Protein AF-A0A2J7QII9-F1 (afdb_monomer)

Secondary structure (DSSP, 8-state):
-----------EEEEEEEE-TTSSEEEEEEEEE-SSEEEEEEEEEEE-----S-HHHHHHS--EEEEEEEEEEEESS-EEEEEEEEEEE--HHHHHHHHHHHTTTTS--SS-TT-----HHHHHHHHHHTSB-EEEEEEEEEEGGGGGHHHHHHHHHHHHHHTGGGEEEEE-TTS-SS-TTEEEEEEEE-TTSSEEEEEEEETTEEEEEEEEE--HHHHHHH-B-SSS-HHHHHHT-EEEEEETTEEE-TT--EEE----SS-EEEEEESSSSS--EEEEEE-STT-EEEEEEETTTEEEEEETTTEEEETTEE----TTPEEEEE-TT--EEEEEEEE-STT-EEEEEETTTTEEEEE-SSEEEEEE-GGGTTTEESTT---SS-GGG--B-TTS-B-SSHHHHHHTTB---STTGGGGGG-

Structure (mmCIF, N/CA/C/O backbone):
data_AF-A0A2J7QII9-F1
#
_entry.id   AF-A0A2J7QII9-F1
#
loop_
_atom_site.group_PDB
_atom_site.id
_atom_site.type_symbol
_atom_site.label_atom_id
_atom_site.label_alt_id
_atom_site.label_comp_id
_atom_site.label_asym_id
_atom_site.label_entity_id
_atom_site.label_seq_id
_atom_site.pdbx_PDB_ins_code
_atom_site.Cartn_x
_atom_site.Cartn_y
_atom_site.Cartn_z
_atom_site.occupancy
_atom_site.B_iso_or_equiv
_atom_site.auth_seq_id
_atom_site.auth_comp_id
_atom_site.auth_asym_id
_atom_site.auth_atom_id
_atom_site.pdbx_PDB_model_num
ATOM 1 N N . MET A 1 1 ? 11.448 -56.083 -29.949 1.00 39.00 1 MET A N 1
ATOM 2 C CA . MET A 1 1 ? 11.539 -54.625 -30.168 1.00 39.00 1 MET A CA 1
ATOM 3 C C . MET A 1 1 ? 11.416 -53.976 -28.796 1.00 39.00 1 MET A C 1
ATOM 5 O O . MET A 1 1 ? 10.320 -53.926 -28.258 1.00 39.00 1 MET A O 1
ATOM 9 N N . ALA A 1 2 ? 12.541 -53.660 -28.154 1.00 37.31 2 ALA A N 1
ATOM 10 C CA . ALA A 1 2 ? 12.533 -53.013 -26.845 1.00 37.31 2 ALA A CA 1
ATOM 11 C C . ALA A 1 2 ? 12.214 -51.530 -27.058 1.00 37.31 2 ALA A C 1
ATOM 13 O O . ALA A 1 2 ? 12.930 -50.845 -27.786 1.00 37.31 2 ALA A O 1
ATOM 14 N N . ILE A 1 3 ? 11.103 -51.062 -26.494 1.00 44.25 3 ILE A N 1
ATOM 15 C CA . ILE A 1 3 ? 10.742 -49.647 -26.517 1.00 44.25 3 ILE A CA 1
ATOM 16 C C . ILE A 1 3 ? 11.667 -48.951 -25.515 1.00 44.25 3 ILE A C 1
ATOM 18 O O . ILE A 1 3 ? 11.660 -49.275 -24.328 1.00 44.25 3 ILE A O 1
ATOM 22 N N . ASN A 1 4 ? 12.516 -48.064 -26.036 1.00 45.62 4 ASN A N 1
ATOM 23 C CA . ASN A 1 4 ? 13.473 -47.265 -25.278 1.00 45.62 4 ASN A CA 1
ATOM 24 C C . ASN A 1 4 ? 12.785 -46.492 -24.147 1.00 45.62 4 ASN A C 1
ATOM 26 O O . ASN A 1 4 ? 11.704 -45.930 -24.323 1.00 45.62 4 ASN A O 1
ATOM 30 N N . GLY A 1 5 ? 13.455 -46.480 -22.996 1.00 51.53 5 GLY A N 1
ATOM 31 C CA . GLY A 1 5 ? 12.959 -45.933 -21.743 1.00 51.53 5 GLY A CA 1
ATOM 32 C C . GLY A 1 5 ? 12.605 -44.448 -21.798 1.00 51.53 5 GLY A C 1
ATOM 33 O O . GLY A 1 5 ? 13.250 -43.634 -22.456 1.00 51.53 5 GLY A O 1
ATOM 34 N N . THR A 1 6 ? 11.584 -44.100 -21.027 1.00 54.94 6 THR A N 1
ATOM 35 C CA . THR A 1 6 ? 11.256 -42.733 -20.629 1.00 54.94 6 THR A CA 1
ATOM 36 C C . THR A 1 6 ? 12.429 -42.130 -19.850 1.00 54.94 6 THR A C 1
ATOM 38 O O . THR A 1 6 ? 12.688 -42.536 -18.718 1.00 54.94 6 THR A O 1
ATOM 41 N N . GLN A 1 7 ? 13.147 -41.163 -20.430 1.00 60.91 7 GLN A N 1
ATOM 42 C CA . GLN A 1 7 ? 14.096 -40.335 -19.677 1.00 60.91 7 GLN A CA 1
ATOM 43 C C . GLN A 1 7 ? 13.318 -39.464 -18.683 1.00 60.91 7 GLN A C 1
ATOM 45 O O . GLN A 1 7 ? 12.627 -38.527 -19.078 1.00 60.91 7 GLN A O 1
ATOM 50 N N . SER A 1 8 ? 13.429 -39.762 -17.389 1.00 62.75 8 SER A N 1
ATOM 51 C CA . SER A 1 8 ? 12.933 -38.883 -16.330 1.00 62.75 8 SER A CA 1
ATOM 52 C C . SER A 1 8 ? 13.926 -37.742 -16.112 1.00 62.75 8 SER A C 1
ATOM 54 O O . SER A 1 8 ? 15.061 -37.999 -15.712 1.00 62.75 8 SER A O 1
ATOM 56 N N . ARG A 1 9 ? 13.518 -36.491 -16.341 1.00 76.56 9 ARG A N 1
ATOM 57 C CA . ARG A 1 9 ? 14.325 -35.316 -15.980 1.00 76.56 9 ARG A CA 1
ATOM 58 C C . ARG A 1 9 ? 13.957 -34.834 -14.584 1.00 76.56 9 ARG A C 1
ATOM 60 O O . ARG A 1 9 ? 12.776 -34.741 -14.254 1.00 76.56 9 ARG A O 1
ATOM 67 N N . LYS A 1 10 ? 14.961 -34.521 -13.764 1.00 82.19 10 LYS A N 1
ATOM 68 C CA . LYS A 1 10 ? 14.761 -34.013 -12.403 1.00 82.19 10 LYS A CA 1
ATOM 69 C C . LYS A 1 10 ? 14.939 -32.497 -12.379 1.00 82.19 10 LYS A C 1
ATOM 71 O O . LYS A 1 10 ? 16.055 -32.001 -12.502 1.00 82.19 10 LYS A O 1
ATOM 76 N N . LEU A 1 11 ? 13.840 -31.777 -12.175 1.00 88.19 11 LEU A N 1
ATOM 77 C CA . LEU A 1 11 ? 13.848 -30.341 -11.910 1.00 88.19 11 LEU A CA 1
ATOM 78 C C . LEU A 1 11 ? 13.829 -30.109 -10.397 1.00 88.19 11 LEU A C 1
ATOM 80 O O . LEU A 1 11 ? 12.979 -30.647 -9.690 1.00 88.19 11 LEU A O 1
ATOM 84 N N . SER A 1 12 ? 14.766 -29.307 -9.903 1.00 87.06 12 SER A N 1
ATOM 85 C CA . SER A 1 12 ? 14.820 -28.878 -8.505 1.00 87.06 12 SER A CA 1
ATOM 86 C C . SER A 1 12 ? 14.460 -27.403 -8.414 1.00 87.06 12 SER A C 1
ATOM 88 O O . SER A 1 12 ? 15.018 -26.582 -9.141 1.00 87.06 12 SER A O 1
ATOM 90 N N . THR A 1 13 ? 13.537 -27.070 -7.515 1.00 85.88 13 THR A N 1
ATOM 91 C CA . THR A 1 13 ? 13.069 -25.698 -7.303 1.00 85.88 13 THR A CA 1
ATOM 92 C C . THR A 1 13 ? 13.214 -25.327 -5.836 1.00 85.88 13 THR A C 1
ATOM 94 O O . THR A 1 13 ? 12.735 -26.056 -4.968 1.00 85.88 13 THR A O 1
ATOM 97 N N . LEU A 1 14 ? 13.827 -24.184 -5.557 1.00 78.12 14 LEU A N 1
ATOM 98 C CA . LEU A 1 14 ? 13.911 -23.604 -4.224 1.00 78.12 14 LEU A CA 1
ATOM 99 C C . LEU A 1 14 ? 13.461 -22.154 -4.305 1.00 78.12 14 LEU A C 1
ATOM 101 O O . LEU A 1 14 ? 13.953 -21.397 -5.136 1.00 78.12 14 LEU A O 1
ATOM 105 N N . TRP A 1 15 ? 12.565 -21.755 -3.416 1.00 73.75 15 TRP A N 1
ATOM 106 C CA . TRP A 1 15 ? 12.231 -20.355 -3.224 1.00 73.75 15 TRP A CA 1
ATOM 107 C C . TRP A 1 15 ? 12.468 -19.982 -1.768 1.00 73.75 15 TRP A C 1
ATOM 109 O O . TRP A 1 15 ? 12.275 -20.791 -0.861 1.00 73.75 15 TRP A O 1
ATOM 119 N N . THR A 1 16 ? 12.938 -18.763 -1.549 1.00 69.06 16 THR A N 1
ATOM 120 C CA . THR A 1 16 ? 13.211 -18.229 -0.222 1.00 69.06 16 THR A CA 1
ATOM 121 C C . THR A 1 16 ? 12.551 -16.871 -0.086 1.00 69.06 16 THR A C 1
ATOM 123 O O . THR A 1 16 ? 12.511 -16.070 -1.021 1.00 69.06 16 THR A O 1
ATOM 126 N N . TYR A 1 17 ? 12.018 -16.607 1.098 1.00 69.19 17 TYR A N 1
ATOM 127 C CA . TYR A 1 17 ? 11.499 -15.302 1.458 1.00 69.19 17 TYR A CA 1
ATOM 128 C C . TYR A 1 17 ? 11.930 -14.984 2.882 1.00 69.19 17 TYR A C 1
ATOM 130 O O . TYR A 1 17 ? 11.795 -15.813 3.781 1.00 69.19 17 TYR A O 1
ATOM 138 N N . ALA A 1 18 ? 12.447 -13.779 3.086 1.00 60.34 18 ALA A N 1
ATOM 139 C CA . ALA A 1 18 ? 12.791 -13.279 4.404 1.00 60.34 18 ALA A CA 1
ATOM 140 C C . ALA A 1 18 ? 12.409 -11.805 4.518 1.00 60.34 18 ALA A C 1
ATOM 142 O O . ALA A 1 18 ? 12.681 -11.008 3.621 1.00 60.34 18 ALA A O 1
ATOM 143 N N . ALA A 1 19 ? 11.834 -11.427 5.654 1.00 65.56 19 ALA A N 1
ATOM 144 C CA . ALA A 1 19 ? 11.587 -10.039 6.015 1.00 65.56 19 ALA A CA 1
ATOM 145 C C . ALA A 1 19 ? 12.288 -9.737 7.345 1.00 65.56 19 ALA A C 1
ATOM 147 O O . ALA A 1 19 ? 12.225 -10.531 8.283 1.00 65.56 19 ALA A O 1
ATOM 148 N N . GLY A 1 20 ? 12.987 -8.604 7.425 1.00 51.88 20 GLY A N 1
ATOM 149 C CA . GLY A 1 20 ? 13.599 -8.144 8.671 1.00 51.88 20 GLY A CA 1
ATOM 150 C C . GLY A 1 20 ? 12.540 -7.786 9.718 1.00 51.88 20 GLY A C 1
ATOM 151 O O . GLY A 1 20 ? 11.416 -7.437 9.365 1.00 51.88 20 GLY A O 1
ATOM 152 N N . ARG A 1 21 ? 12.907 -7.802 11.009 1.00 45.31 21 ARG A N 1
ATOM 153 C CA . ARG A 1 21 ? 11.988 -7.501 12.131 1.00 45.31 21 ARG A CA 1
ATOM 154 C C . ARG A 1 21 ? 11.270 -6.149 12.008 1.00 45.31 21 ARG A C 1
ATOM 156 O O . ARG A 1 21 ? 10.157 -6.009 12.487 1.00 45.31 21 ARG A O 1
ATOM 163 N N . SER A 1 22 ? 11.892 -5.165 11.358 1.00 52.16 22 SER A N 1
ATOM 164 C CA . SER A 1 22 ? 11.312 -3.838 11.111 1.00 52.16 22 SER A CA 1
ATOM 165 C C . SER A 1 22 ? 10.485 -3.742 9.822 1.00 52.16 22 SER A C 1
ATOM 167 O O . SER A 1 22 ? 9.977 -2.669 9.512 1.00 52.16 22 SER A O 1
ATOM 169 N N . GLY A 1 23 ? 10.418 -4.805 9.014 1.00 57.00 23 GLY A N 1
ATOM 170 C CA . GLY A 1 23 ? 9.764 -4.817 7.700 1.00 57.00 23 GLY A CA 1
ATOM 171 C C . GLY A 1 23 ? 10.479 -4.021 6.596 1.00 57.00 23 GLY A C 1
ATOM 172 O O . GLY A 1 23 ? 10.087 -4.146 5.434 1.00 57.00 23 GLY A O 1
ATOM 173 N N . LYS A 1 24 ? 11.532 -3.258 6.944 1.00 65.56 24 LYS A N 1
ATOM 174 C CA . LYS A 1 24 ? 12.321 -2.388 6.047 1.00 65.56 24 LYS A CA 1
ATOM 175 C C . LYS A 1 24 ? 13.093 -3.146 4.978 1.00 65.56 24 LYS A C 1
ATOM 177 O O . LYS A 1 24 ? 13.240 -2.657 3.868 1.00 65.56 24 LYS A O 1
ATOM 182 N N . VAL A 1 25 ? 13.624 -4.315 5.330 1.00 71.81 25 VAL A N 1
ATOM 183 C CA . VAL A 1 25 ? 14.417 -5.144 4.419 1.00 71.81 25 VAL A CA 1
ATOM 184 C C . VAL A 1 25 ? 13.629 -6.395 4.098 1.00 71.81 25 VAL A C 1
ATOM 186 O O . VAL A 1 25 ? 13.221 -7.120 5.009 1.00 71.81 25 VAL A O 1
ATOM 189 N N . ARG A 1 26 ? 13.437 -6.661 2.811 1.00 73.69 26 ARG A N 1
ATOM 190 C CA . ARG A 1 26 ? 12.796 -7.876 2.313 1.00 73.69 26 ARG A CA 1
ATOM 191 C C . ARG A 1 26 ? 13.694 -8.522 1.287 1.00 73.69 26 ARG A C 1
ATOM 193 O O . ARG A 1 26 ? 14.314 -7.829 0.488 1.00 73.69 26 ARG A O 1
ATOM 200 N N . ARG A 1 27 ? 13.776 -9.842 1.334 1.00 79.69 27 ARG A N 1
ATOM 201 C CA . ARG A 1 27 ? 14.600 -10.643 0.441 1.00 79.69 27 ARG A CA 1
ATOM 202 C C . ARG A 1 27 ? 13.745 -11.737 -0.159 1.00 79.69 27 ARG A C 1
ATOM 204 O O . ARG A 1 27 ? 12.999 -12.398 0.561 1.00 79.69 27 ARG A O 1
ATOM 211 N N . PHE A 1 28 ? 13.881 -11.916 -1.457 1.00 80.56 28 PHE A N 1
ATOM 212 C CA . PHE A 1 28 ? 13.269 -12.994 -2.206 1.00 80.56 28 PHE A CA 1
ATOM 213 C C . PHE A 1 28 ? 14.346 -13.701 -3.022 1.00 80.56 28 PHE A C 1
ATOM 215 O O . PHE A 1 28 ? 15.240 -13.053 -3.564 1.00 80.56 28 PHE A O 1
ATOM 222 N N . GLY A 1 29 ? 14.261 -15.021 -3.099 1.00 78.19 29 GLY A N 1
ATOM 223 C CA . GLY A 1 29 ? 15.110 -15.839 -3.949 1.00 78.19 29 GLY A CA 1
ATOM 224 C C . GLY A 1 29 ? 14.284 -16.903 -4.652 1.00 78.19 29 GLY A C 1
ATOM 225 O O . GLY A 1 29 ? 13.404 -17.501 -4.039 1.00 78.19 29 GLY A O 1
ATOM 226 N N . LEU A 1 30 ? 14.577 -17.158 -5.920 1.00 83.88 30 LEU A N 1
ATOM 227 C CA . LEU A 1 30 ? 14.033 -18.260 -6.701 1.00 83.88 30 LEU A CA 1
ATOM 228 C C . LEU A 1 30 ? 15.181 -18.938 -7.442 1.00 83.88 30 LEU A C 1
ATOM 230 O O . LEU A 1 30 ? 15.902 -18.297 -8.200 1.00 83.88 30 LEU A O 1
ATOM 234 N N . PHE A 1 31 ? 15.333 -20.238 -7.239 1.00 89.94 31 PHE A N 1
ATOM 235 C CA . PHE A 1 31 ? 16.393 -21.041 -7.824 1.00 89.94 31 PHE A CA 1
ATOM 236 C C . PHE A 1 31 ? 15.777 -22.256 -8.502 1.00 89.94 31 PHE A C 1
ATOM 238 O O . PHE A 1 31 ? 15.042 -23.027 -7.883 1.00 89.94 31 PHE A O 1
ATOM 245 N N . LEU A 1 32 ? 16.081 -22.415 -9.781 1.00 91.88 32 LEU A N 1
ATOM 246 C CA . LEU A 1 32 ? 15.645 -23.516 -10.623 1.00 91.88 32 LEU A CA 1
ATOM 247 C C . LEU A 1 32 ? 16.896 -24.223 -11.127 1.00 91.88 32 LEU A C 1
ATOM 249 O O . LEU A 1 32 ? 17.818 -23.572 -11.612 1.00 91.88 32 LEU A O 1
ATOM 253 N N . LYS A 1 33 ? 16.944 -25.546 -11.012 1.00 92.50 33 LYS A N 1
ATOM 254 C CA . LYS A 1 33 ? 18.071 -26.340 -11.499 1.00 92.50 33 LYS A CA 1
ATOM 255 C C . LYS A 1 33 ? 17.585 -27.617 -12.163 1.00 92.50 33 LYS A C 1
ATOM 257 O O . LYS A 1 33 ? 16.868 -28.403 -11.545 1.00 92.50 33 LYS A O 1
ATOM 262 N N . GLU A 1 34 ? 18.026 -27.828 -13.393 1.00 91.69 34 GLU A N 1
ATOM 263 C CA . GLU A 1 34 ? 17.967 -29.096 -14.117 1.00 91.69 34 GLU A CA 1
ATOM 264 C C . GLU A 1 34 ? 19.408 -29.615 -14.310 1.00 91.69 34 GLU A C 1
ATOM 266 O O . GLU A 1 34 ? 20.376 -28.939 -13.965 1.00 91.69 34 GLU A O 1
ATOM 271 N N . GLU A 1 35 ? 19.585 -30.821 -14.849 1.00 87.25 35 GLU A N 1
ATOM 272 C CA . GLU A 1 35 ? 20.906 -31.445 -15.030 1.00 87.25 35 GLU A CA 1
ATOM 273 C C . GLU A 1 35 ? 21.905 -30.595 -15.832 1.00 87.25 35 GLU A C 1
ATOM 275 O O . GLU A 1 35 ? 23.098 -30.667 -15.555 1.00 87.25 35 GLU A O 1
ATOM 280 N N . LYS A 1 36 ? 21.433 -29.792 -16.797 1.00 92.00 36 LYS A N 1
ATOM 281 C CA . LYS A 1 36 ? 22.281 -29.052 -17.756 1.00 92.00 36 LYS A CA 1
ATOM 282 C C . LYS A 1 36 ? 22.222 -27.533 -17.632 1.00 92.00 36 LYS A C 1
ATOM 284 O O . LYS A 1 36 ? 22.942 -26.829 -18.339 1.00 92.00 36 LYS A O 1
ATOM 289 N N . TRP A 1 37 ? 21.321 -27.012 -16.804 1.00 93.56 37 TRP A N 1
ATOM 290 C CA . TRP A 1 37 ? 21.167 -25.573 -16.625 1.00 93.56 37 TRP A CA 1
ATOM 291 C C . TRP A 1 37 ? 20.616 -25.231 -15.245 1.00 93.56 37 TRP A C 1
ATOM 293 O O . TRP A 1 37 ? 19.926 -26.019 -14.595 1.00 93.56 37 TRP A O 1
ATOM 303 N N . GLN A 1 38 ? 20.911 -24.015 -14.810 1.00 94.94 38 GLN A N 1
ATOM 304 C CA . GLN A 1 38 ? 20.404 -23.429 -13.585 1.00 94.94 38 GLN A CA 1
ATOM 305 C C . GLN A 1 38 ? 20.047 -21.960 -13.802 1.00 94.94 38 GLN A C 1
ATOM 307 O O . GLN A 1 38 ? 20.721 -21.240 -14.539 1.00 94.94 38 GLN A O 1
ATOM 312 N N . VAL A 1 39 ? 18.987 -21.525 -13.131 1.00 95.50 39 VAL A N 1
ATOM 313 C CA . VAL A 1 39 ? 18.553 -20.133 -13.047 1.00 95.50 39 VAL A CA 1
ATOM 314 C C . VAL A 1 39 ? 18.473 -19.750 -11.579 1.00 95.50 39 VAL A C 1
ATOM 316 O O . VAL A 1 39 ? 17.840 -20.445 -10.788 1.00 95.50 39 VAL A O 1
ATOM 319 N N . GLY A 1 40 ? 19.097 -18.637 -11.220 1.00 94.00 40 GLY A N 1
ATOM 320 C CA . GLY A 1 40 ? 18.956 -17.998 -9.922 1.00 94.00 40 GLY A CA 1
ATOM 321 C C . GLY A 1 40 ? 18.427 -16.586 -10.099 1.00 94.00 40 GLY A C 1
ATOM 322 O O . GLY A 1 40 ? 18.981 -15.811 -10.869 1.00 94.00 40 GLY A O 1
ATOM 323 N N . PHE A 1 41 ? 17.372 -16.246 -9.374 1.00 94.50 41 PHE A N 1
ATOM 324 C CA . PHE A 1 41 ? 16.885 -14.885 -9.229 1.00 94.50 41 PHE A CA 1
ATOM 325 C C . PHE A 1 41 ? 16.905 -14.516 -7.753 1.00 94.50 41 PHE A C 1
ATOM 327 O O . PHE A 1 41 ? 16.345 -15.236 -6.928 1.00 94.50 41 PHE A O 1
ATOM 334 N N . THR A 1 42 ? 17.519 -13.394 -7.410 1.00 92.44 42 THR A N 1
ATOM 335 C CA . THR A 1 42 ? 17.453 -12.818 -6.068 1.00 92.44 42 THR A CA 1
ATOM 336 C C . THR A 1 42 ? 16.951 -11.390 -6.158 1.00 92.44 42 THR A C 1
ATOM 338 O O . THR A 1 42 ? 17.195 -10.687 -7.133 1.00 92.44 42 THR A O 1
ATOM 341 N N . SER A 1 43 ? 16.231 -10.948 -5.136 1.00 91.56 43 SER A N 1
ATOM 342 C CA . SER A 1 43 ? 15.819 -9.560 -4.989 1.00 91.56 43 SER A CA 1
ATOM 343 C C . SER A 1 43 ? 15.887 -9.147 -3.526 1.00 91.56 43 SER A C 1
ATOM 345 O O . SER A 1 43 ? 15.480 -9.893 -2.635 1.00 91.56 43 SER A O 1
ATOM 347 N N . ILE A 1 44 ? 16.409 -7.953 -3.277 1.00 89.19 44 ILE A N 1
ATOM 348 C CA . ILE A 1 44 ? 16.477 -7.295 -1.983 1.00 89.19 44 ILE A CA 1
ATOM 349 C C . ILE A 1 44 ? 15.797 -5.940 -2.135 1.00 89.19 44 ILE A C 1
ATOM 351 O O . ILE A 1 44 ? 16.244 -5.109 -2.918 1.00 89.19 44 ILE A O 1
ATOM 355 N N . LEU A 1 45 ? 14.741 -5.713 -1.361 1.00 84.06 45 LEU A N 1
ATOM 356 C CA . LEU A 1 45 ? 14.099 -4.414 -1.208 1.00 84.06 45 LEU A CA 1
ATOM 357 C C . LEU A 1 45 ? 14.506 -3.823 0.141 1.00 84.06 45 LEU A C 1
ATOM 359 O O . LEU A 1 45 ? 14.295 -4.457 1.178 1.00 84.06 45 LEU A O 1
ATOM 363 N N . VAL A 1 46 ? 15.038 -2.606 0.125 1.00 87.38 46 VAL A N 1
ATOM 364 C CA . VAL A 1 46 ? 15.314 -1.780 1.302 1.00 87.38 46 VAL A CA 1
ATOM 365 C C . VAL A 1 46 ? 14.423 -0.546 1.227 1.00 87.38 46 VAL A C 1
ATOM 367 O O . VAL A 1 46 ? 14.572 0.282 0.339 1.00 87.38 46 VAL A O 1
ATOM 370 N N . ALA A 1 47 ? 13.477 -0.425 2.149 1.00 79.56 47 ALA A N 1
ATOM 371 C CA . ALA A 1 47 ? 12.515 0.667 2.196 1.00 79.56 47 ALA A CA 1
ATOM 372 C C . ALA A 1 47 ? 12.661 1.475 3.491 1.00 79.56 47 ALA A C 1
ATOM 374 O O . ALA A 1 47 ? 12.852 0.911 4.577 1.00 79.56 47 ALA A O 1
ATOM 375 N N . SER A 1 48 ? 12.523 2.799 3.394 1.00 71.06 48 SER A N 1
ATOM 376 C CA . SER A 1 48 ? 12.389 3.663 4.569 1.00 71.06 48 SER A CA 1
ATOM 377 C C . SER A 1 48 ? 11.128 3.301 5.361 1.00 71.06 48 SER A C 1
ATOM 379 O O . SER A 1 48 ? 10.058 3.126 4.786 1.00 71.06 48 SER A O 1
ATOM 381 N N . ALA A 1 49 ? 11.236 3.198 6.693 1.00 60.56 49 ALA A N 1
ATOM 382 C CA . ALA A 1 49 ? 10.048 3.115 7.550 1.00 60.56 49 ALA A CA 1
ATOM 383 C C . ALA A 1 49 ? 9.696 4.517 8.012 1.00 60.56 49 ALA A C 1
ATOM 385 O O . ALA A 1 49 ? 10.528 5.172 8.643 1.00 60.56 49 ALA A O 1
ATOM 386 N N . ILE A 1 50 ? 8.477 4.940 7.709 1.00 58.69 50 ILE A N 1
ATOM 387 C CA . ILE A 1 50 ? 7.992 6.272 8.035 1.00 58.69 50 ILE A CA 1
ATOM 388 C C . ILE A 1 50 ? 6.714 6.105 8.846 1.00 58.69 50 ILE A C 1
ATOM 390 O O . ILE A 1 50 ? 5.777 5.467 8.365 1.00 58.69 50 ILE A O 1
ATOM 394 N N . PRO A 1 51 ? 6.670 6.630 10.076 1.00 50.59 51 PRO A N 1
ATOM 395 C CA . PRO A 1 51 ? 5.422 6.753 10.811 1.00 50.59 51 PRO A CA 1
ATOM 396 C C . PRO A 1 51 ? 4.518 7.770 10.096 1.00 50.59 51 PRO A C 1
ATOM 398 O O . PRO A 1 51 ? 4.907 8.925 9.927 1.00 50.59 51 PRO A O 1
ATOM 401 N N . VAL A 1 52 ? 3.327 7.348 9.663 1.00 55.12 52 VAL A N 1
ATOM 402 C CA . VAL A 1 52 ? 2.290 8.222 9.078 1.00 55.12 52 VAL A CA 1
ATOM 403 C C . VAL A 1 52 ? 1.570 8.941 10.227 1.00 55.12 52 VAL A C 1
ATOM 405 O O . VAL A 1 52 ? 0.452 8.583 10.569 1.00 55.12 52 VAL A O 1
ATOM 408 N N . LEU A 1 53 ? 2.250 9.860 10.917 1.00 52.16 53 LEU A N 1
ATOM 409 C CA . LEU A 1 53 ? 1.698 10.476 12.140 1.00 52.16 53 LEU A CA 1
ATOM 410 C C . LEU A 1 53 ? 1.506 11.990 12.033 1.00 52.16 53 LEU A C 1
ATOM 412 O O . LEU A 1 53 ? 0.633 12.533 12.693 1.00 52.16 53 LEU A O 1
ATOM 416 N N . LYS A 1 54 ? 2.257 12.666 11.151 1.00 60.09 54 LYS A N 1
ATOM 417 C CA . LYS A 1 54 ? 2.037 14.075 10.788 1.00 60.09 54 LYS A CA 1
ATOM 418 C C . LYS A 1 54 ? 2.340 14.293 9.316 1.00 60.09 54 LYS A C 1
ATOM 420 O O . LYS A 1 54 ? 3.416 13.904 8.858 1.00 60.09 54 LYS A O 1
ATOM 425 N N . LEU A 1 55 ? 1.430 14.943 8.592 1.00 69.19 55 LEU A N 1
ATOM 426 C CA . LEU A 1 55 ? 1.591 15.195 7.159 1.00 69.19 55 LEU A CA 1
ATOM 427 C C . LEU A 1 55 ? 2.875 15.977 6.851 1.00 69.19 55 LEU A C 1
ATOM 429 O O . LEU A 1 55 ? 3.632 15.580 5.970 1.00 69.19 55 LEU A O 1
ATOM 433 N N . GLU A 1 56 ? 3.176 17.020 7.627 1.00 72.62 56 GLU A N 1
ATOM 434 C CA . GLU A 1 56 ? 4.407 17.812 7.493 1.00 72.62 56 GLU A CA 1
ATOM 435 C C . GLU A 1 56 ? 5.669 16.945 7.593 1.00 72.62 56 GLU A C 1
ATOM 437 O O . GLU A 1 56 ? 6.575 17.065 6.767 1.00 72.62 56 GLU A O 1
ATOM 442 N N . ASN A 1 57 ? 5.707 16.005 8.541 1.00 73.19 57 ASN A N 1
ATOM 443 C CA . ASN A 1 57 ? 6.832 15.083 8.686 1.00 73.19 57 ASN A CA 1
ATOM 444 C C . ASN A 1 57 ? 6.961 14.159 7.472 1.00 73.19 57 ASN A C 1
ATOM 446 O O . ASN A 1 57 ? 8.072 13.846 7.059 1.00 73.19 57 ASN A O 1
ATOM 450 N N . VAL A 1 58 ? 5.846 13.727 6.881 1.00 73.06 58 VAL A N 1
ATOM 451 C CA . VAL A 1 58 ? 5.842 12.875 5.683 1.00 73.06 58 VAL A CA 1
ATOM 452 C C . VAL A 1 58 ? 6.275 13.655 4.438 1.00 73.06 58 VAL A C 1
ATOM 454 O O . VAL A 1 58 ? 7.012 13.127 3.597 1.00 73.06 58 VAL A O 1
ATOM 457 N N . ILE A 1 59 ? 5.850 14.912 4.313 1.00 78.56 59 ILE A N 1
ATOM 458 C CA . ILE A 1 59 ? 6.223 15.790 3.202 1.00 78.56 59 ILE A CA 1
ATOM 459 C C . ILE A 1 59 ? 7.697 16.198 3.313 1.00 78.56 59 ILE A C 1
ATOM 461 O O . ILE A 1 59 ? 8.416 16.115 2.324 1.00 78.56 59 ILE A O 1
ATOM 465 N N . ARG A 1 60 ? 8.210 16.518 4.501 1.00 80.31 60 ARG A N 1
ATOM 466 C CA . ARG A 1 60 ? 9.623 16.901 4.666 1.00 80.31 60 ARG A CA 1
ATOM 467 C C . ARG A 1 60 ? 10.587 15.722 4.806 1.00 80.31 60 ARG A C 1
ATOM 469 O O . ARG A 1 60 ? 11.799 15.903 4.696 1.00 80.31 60 ARG A O 1
ATOM 476 N N . ALA A 1 61 ? 10.090 14.508 5.047 1.00 81.31 61 ALA A N 1
ATOM 477 C CA . ALA A 1 61 ? 10.937 13.325 5.127 1.00 81.31 61 ALA A CA 1
ATOM 478 C C . ALA A 1 61 ? 11.587 12.999 3.776 1.00 81.31 61 ALA A C 1
ATOM 480 O O . ALA A 1 61 ? 10.932 12.942 2.735 1.00 81.31 61 ALA A O 1
ATOM 481 N N . ASN A 1 62 ? 12.875 12.660 3.818 1.00 84.50 62 ASN A N 1
ATOM 482 C CA . ASN A 1 62 ? 13.575 12.092 2.673 1.00 84.50 62 ASN A CA 1
ATOM 483 C C . ASN A 1 62 ? 13.196 10.608 2.508 1.00 84.50 62 ASN A C 1
ATOM 485 O O . ASN A 1 62 ? 13.836 9.711 3.066 1.00 84.50 62 ASN A O 1
ATOM 489 N N . ILE A 1 63 ? 12.099 10.357 1.790 1.00 82.81 63 ILE A N 1
ATOM 490 C CA . ILE A 1 63 ? 11.590 9.009 1.526 1.00 82.81 63 ILE A CA 1
ATOM 491 C C . ILE A 1 63 ? 12.353 8.398 0.356 1.00 82.81 63 ILE A C 1
ATOM 493 O O . ILE A 1 63 ? 12.239 8.856 -0.781 1.00 82.81 63 ILE A O 1
ATOM 497 N N . THR A 1 64 ? 13.076 7.317 0.627 1.00 88.12 64 THR A N 1
ATOM 498 C CA . THR A 1 64 ? 13.806 6.565 -0.390 1.00 88.12 64 THR A CA 1
ATOM 499 C C . THR A 1 64 ? 13.522 5.075 -0.285 1.00 88.12 64 THR A C 1
ATOM 501 O O . THR A 1 64 ? 13.067 4.551 0.740 1.00 88.12 64 THR A O 1
ATOM 504 N N . SER A 1 65 ? 13.728 4.370 -1.389 1.00 88.50 65 SER A N 1
ATOM 505 C CA . SER A 1 65 ? 13.686 2.913 -1.432 1.00 88.50 65 SER A CA 1
ATOM 506 C C . SER A 1 65 ? 14.661 2.396 -2.465 1.00 88.50 65 SER A C 1
ATOM 508 O O . SER A 1 65 ? 14.834 3.002 -3.515 1.00 88.50 65 SER A O 1
ATOM 510 N N . GLU A 1 66 ? 15.282 1.268 -2.178 1.00 93.06 66 GLU A N 1
ATOM 511 C CA . GLU A 1 66 ? 16.288 0.668 -3.035 1.00 93.06 66 GLU A CA 1
ATOM 512 C C . GLU A 1 66 ? 15.932 -0.787 -3.320 1.00 93.06 66 GLU A C 1
ATOM 514 O O . GLU A 1 66 ? 15.582 -1.547 -2.415 1.00 93.06 66 GLU A O 1
ATOM 519 N N . ILE A 1 67 ? 15.994 -1.166 -4.592 1.00 92.06 67 ILE A N 1
ATOM 520 C CA . ILE A 1 67 ? 15.856 -2.547 -5.043 1.00 92.06 67 ILE A CA 1
ATOM 521 C C . ILE A 1 67 ? 17.187 -2.975 -5.644 1.00 92.06 67 ILE A C 1
ATOM 523 O O . ILE A 1 67 ? 17.674 -2.350 -6.582 1.00 92.06 67 ILE A O 1
ATOM 527 N N . HIS A 1 68 ? 17.722 -4.083 -5.149 1.00 96.19 68 HIS A N 1
ATOM 528 C CA . HIS A 1 68 ? 18.778 -4.834 -5.815 1.00 96.19 68 HIS A CA 1
ATOM 529 C C . HIS A 1 68 ? 18.195 -6.153 -6.287 1.00 96.19 68 HIS A C 1
ATOM 531 O O . HIS A 1 68 ? 17.522 -6.827 -5.511 1.00 96.19 68 HIS A O 1
ATOM 537 N N . ALA A 1 69 ? 18.431 -6.537 -7.532 1.00 96.12 69 ALA A N 1
ATOM 538 C CA . ALA A 1 69 ? 18.050 -7.847 -8.021 1.00 96.12 69 ALA A CA 1
ATOM 539 C C . ALA A 1 69 ? 19.141 -8.430 -8.909 1.00 96.12 69 ALA A C 1
ATOM 541 O O . ALA A 1 69 ? 19.668 -7.732 -9.770 1.00 96.12 69 ALA A O 1
ATOM 542 N N . ASP A 1 70 ? 19.441 -9.709 -8.723 1.00 95.25 70 ASP A N 1
ATOM 543 C CA . ASP A 1 70 ? 20.384 -10.439 -9.560 1.00 95.25 70 ASP A CA 1
ATOM 544 C C . ASP A 1 70 ? 19.650 -11.557 -10.293 1.00 95.25 70 ASP A C 1
ATOM 546 O O . ASP A 1 70 ? 18.889 -12.317 -9.694 1.00 95.25 70 ASP A O 1
ATOM 550 N N . LEU A 1 71 ? 19.899 -11.669 -11.593 1.00 94.50 71 LEU A N 1
ATOM 551 C CA . LEU A 1 71 ? 19.478 -12.785 -12.425 1.00 94.50 71 LEU A CA 1
ATOM 552 C C . LEU A 1 71 ? 20.725 -13.478 -12.963 1.00 94.50 71 LEU A C 1
ATOM 554 O O . LEU A 1 71 ? 21.522 -12.878 -13.684 1.00 94.50 71 LEU A O 1
ATOM 558 N N . LEU A 1 72 ? 20.866 -14.754 -12.631 1.00 93.06 72 LEU A N 1
ATOM 559 C CA . LEU A 1 72 ? 21.921 -15.627 -13.115 1.00 93.06 72 LEU A CA 1
ATOM 560 C C . LEU A 1 72 ? 21.297 -16.768 -13.905 1.00 93.06 72 LEU A C 1
ATOM 562 O O . LEU A 1 72 ? 20.399 -17.451 -13.419 1.00 93.06 72 LEU A O 1
ATOM 566 N N . TYR A 1 73 ? 21.801 -16.994 -15.107 1.00 92.50 73 TYR A N 1
ATOM 567 C CA . TYR A 1 73 ? 21.545 -18.184 -15.901 1.00 92.50 73 TYR A CA 1
ATOM 568 C C . TYR A 1 73 ? 22.884 -18.842 -16.200 1.00 92.50 73 TYR A C 1
ATOM 570 O O . TYR A 1 73 ? 23.825 -18.182 -16.631 1.00 92.50 73 TYR A O 1
ATOM 578 N N . SER A 1 74 ? 22.980 -20.144 -15.988 1.00 92.19 74 SER A N 1
ATOM 579 C CA . SER A 1 74 ? 24.193 -20.902 -16.262 1.00 92.19 74 SER A CA 1
ATOM 580 C C . SER A 1 74 ? 23.823 -22.251 -16.859 1.00 92.19 74 SER A C 1
ATOM 582 O O . SER A 1 74 ? 22.849 -22.877 -16.451 1.00 92.19 74 SER A O 1
ATOM 584 N N . SER A 1 75 ? 24.590 -22.673 -17.852 1.00 91.62 75 SER A N 1
ATOM 585 C CA . SER A 1 75 ? 24.477 -23.937 -18.575 1.00 91.62 75 SER A CA 1
ATOM 586 C C . SER A 1 75 ? 25.872 -24.416 -18.970 1.00 91.62 75 SER A C 1
ATOM 588 O O . SER A 1 75 ? 26.837 -23.666 -18.829 1.00 91.62 75 SER A O 1
ATOM 590 N N . ASP A 1 76 ? 25.979 -25.622 -19.526 1.00 89.75 76 ASP A N 1
ATOM 591 C CA . ASP A 1 76 ? 27.265 -26.205 -19.944 1.00 89.75 76 ASP A CA 1
ATOM 592 C C . ASP A 1 76 ? 28.060 -25.321 -20.928 1.00 89.75 76 ASP A C 1
ATOM 594 O O . ASP A 1 76 ? 29.287 -25.385 -20.974 1.00 89.75 76 ASP A O 1
ATOM 598 N N . THR A 1 77 ? 27.373 -24.496 -21.728 1.00 88.12 77 THR A N 1
ATOM 599 C CA . THR A 1 77 ? 27.988 -23.681 -22.792 1.00 88.12 77 THR A CA 1
ATOM 600 C C . THR A 1 77 ? 27.905 -22.178 -22.555 1.00 88.12 77 THR A C 1
ATOM 602 O O . THR A 1 77 ? 28.607 -21.419 -23.226 1.00 88.12 77 THR A O 1
ATOM 605 N N . ALA A 1 78 ? 27.026 -21.732 -21.655 1.00 86.62 78 ALA A N 1
ATOM 606 C CA . ALA A 1 78 ? 26.725 -20.317 -21.495 1.00 86.62 78 ALA A CA 1
ATOM 607 C C . ALA A 1 78 ? 26.469 -19.913 -20.049 1.00 86.62 78 ALA A C 1
ATOM 609 O O . ALA A 1 78 ? 25.765 -20.607 -19.313 1.00 86.62 78 ALA A O 1
ATOM 610 N N . GLU A 1 79 ? 26.986 -18.741 -19.689 1.00 90.06 79 GLU A N 1
ATOM 611 C CA . GLU A 1 79 ? 26.772 -18.100 -18.396 1.00 90.06 79 GLU A CA 1
ATOM 612 C C . GLU A 1 79 ? 26.390 -16.631 -18.601 1.00 90.06 79 GLU A C 1
ATOM 614 O O . GLU A 1 79 ? 27.140 -15.838 -19.183 1.00 90.06 79 GLU A O 1
ATOM 619 N N . HIS A 1 80 ? 25.203 -16.279 -18.117 1.00 90.19 80 HIS A N 1
ATOM 620 C CA . HIS A 1 80 ? 24.643 -14.942 -18.170 1.00 90.19 80 HIS A CA 1
ATOM 621 C C . HIS A 1 80 ? 24.348 -14.429 -16.764 1.00 90.19 80 HIS A C 1
ATOM 623 O O . HIS A 1 80 ? 23.748 -15.122 -15.946 1.00 90.19 80 HIS A O 1
ATOM 629 N N . GLN A 1 81 ? 24.745 -13.190 -16.500 1.00 91.94 81 GLN A N 1
ATOM 630 C CA . GLN A 1 81 ? 24.532 -12.515 -15.230 1.00 91.94 81 GLN A CA 1
ATOM 631 C C . GLN A 1 81 ? 24.103 -11.074 -15.484 1.00 91.94 81 GLN A C 1
ATOM 633 O O . GLN A 1 81 ? 24.814 -10.312 -16.150 1.00 91.94 81 GLN A O 1
ATOM 638 N N . PHE A 1 82 ? 22.972 -10.714 -14.888 1.00 92.69 82 PHE A N 1
ATOM 639 C CA . PHE A 1 82 ? 22.419 -9.370 -14.856 1.00 92.69 82 PHE A CA 1
ATOM 640 C C . PHE A 1 82 ? 22.205 -8.946 -13.412 1.00 92.69 82 PHE A C 1
ATOM 642 O O . PHE A 1 82 ? 21.643 -9.702 -12.624 1.00 92.69 82 PHE A O 1
ATOM 649 N N . SER A 1 83 ? 22.599 -7.721 -13.094 1.00 94.81 83 SER A N 1
ATOM 650 C CA . SER A 1 83 ? 22.330 -7.097 -11.805 1.00 94.81 83 SER A CA 1
ATOM 651 C C . SER A 1 83 ? 21.598 -5.783 -12.040 1.00 94.81 83 SER A C 1
ATOM 653 O O . SER A 1 83 ? 22.088 -4.902 -12.747 1.00 94.81 83 SER A O 1
ATOM 655 N N . LEU A 1 84 ? 20.414 -5.668 -11.456 1.00 95.44 84 LEU A N 1
ATOM 656 C CA . LEU A 1 84 ? 19.563 -4.489 -11.441 1.00 95.44 84 LEU A CA 1
ATOM 657 C C . LEU A 1 84 ? 19.715 -3.797 -10.086 1.00 95.44 84 LEU A C 1
ATOM 659 O O . LEU A 1 84 ? 19.465 -4.401 -9.047 1.00 95.44 84 LEU A O 1
ATOM 663 N N . GLN A 1 85 ? 20.049 -2.515 -10.100 1.00 97.31 85 GLN A N 1
ATOM 664 C CA . GLN A 1 85 ? 19.956 -1.625 -8.950 1.00 97.31 85 GLN A CA 1
ATOM 665 C C . GLN A 1 85 ? 18.974 -0.510 -9.288 1.00 97.31 85 GLN A C 1
ATOM 667 O O . GLN A 1 85 ? 19.097 0.138 -10.322 1.00 97.31 85 GLN A O 1
ATOM 672 N N . THR A 1 86 ? 17.979 -0.290 -8.440 1.00 95.62 86 THR A N 1
ATOM 673 C CA . THR A 1 86 ? 17.006 0.791 -8.604 1.00 95.62 86 THR A CA 1
ATOM 674 C C . THR A 1 86 ? 16.924 1.589 -7.320 1.00 95.62 86 THR A C 1
ATOM 676 O O . THR A 1 86 ? 16.528 1.050 -6.292 1.00 95.62 86 THR A O 1
ATOM 679 N N . VAL A 1 87 ? 17.260 2.873 -7.390 1.00 95.56 87 VAL A N 1
ATOM 680 C CA . VAL A 1 87 ? 17.087 3.831 -6.298 1.00 95.56 87 VAL A CA 1
ATOM 681 C C . VAL A 1 87 ? 15.869 4.684 -6.607 1.00 95.56 87 VAL A C 1
ATOM 683 O O . VAL A 1 87 ? 15.807 5.369 -7.626 1.00 95.56 87 VAL A O 1
ATOM 686 N N . MET A 1 88 ? 14.890 4.629 -5.720 1.00 93.56 88 MET A N 1
ATOM 687 C CA . MET A 1 88 ? 13.615 5.315 -5.833 1.00 93.56 88 MET A CA 1
ATOM 688 C C . MET A 1 88 ? 13.542 6.411 -4.783 1.00 93.56 88 MET A C 1
ATOM 690 O O . MET A 1 88 ? 13.977 6.226 -3.643 1.00 93.56 88 MET A O 1
ATOM 694 N N . GLY A 1 89 ? 12.951 7.536 -5.153 1.00 92.38 89 GLY A N 1
ATOM 695 C CA . GLY A 1 89 ? 12.782 8.670 -4.261 1.00 92.38 89 GLY A CA 1
ATOM 696 C C . GLY A 1 89 ? 11.691 9.612 -4.738 1.00 92.38 89 GLY A C 1
ATOM 697 O O . GLY A 1 89 ? 10.985 9.337 -5.714 1.00 92.38 89 GLY A O 1
ATOM 698 N N . ARG A 1 90 ? 11.568 10.730 -4.027 1.00 91.25 90 ARG A N 1
ATOM 699 C CA . ARG A 1 90 ? 10.696 11.827 -4.429 1.00 91.25 90 ARG A CA 1
ATOM 700 C C . ARG A 1 90 ? 11.444 12.811 -5.331 1.00 91.25 90 ARG A C 1
ATOM 702 O O . ARG A 1 90 ? 12.604 13.133 -5.060 1.00 91.25 90 ARG A O 1
ATOM 709 N N . SER A 1 91 ? 10.807 13.275 -6.402 1.00 92.12 91 SER A N 1
ATOM 710 C CA . SER A 1 91 ? 11.322 14.383 -7.209 1.00 92.12 91 SER A CA 1
ATOM 711 C C . SER A 1 91 ? 11.214 15.713 -6.455 1.00 92.12 91 SER A C 1
ATOM 713 O O . SER A 1 91 ? 10.396 15.869 -5.545 1.00 92.12 91 SER A O 1
ATOM 715 N N . ALA A 1 92 ? 12.033 16.692 -6.850 1.00 90.25 92 ALA A N 1
ATOM 716 C CA . ALA A 1 92 ? 11.928 18.051 -6.319 1.00 90.25 92 ALA A CA 1
ATOM 717 C C . ALA A 1 92 ? 10.573 18.685 -6.679 1.00 90.25 92 ALA A C 1
ATOM 719 O O . ALA A 1 92 ? 9.937 19.280 -5.818 1.00 90.25 92 ALA A O 1
ATOM 720 N N . LEU A 1 93 ? 10.092 18.457 -7.909 1.00 90.25 93 LEU A N 1
ATOM 721 C CA . LEU A 1 93 ? 8.805 18.964 -8.396 1.00 90.25 93 LEU A CA 1
ATOM 722 C C . LEU A 1 93 ? 7.623 18.443 -7.574 1.00 90.25 93 LEU A C 1
ATOM 724 O O . LEU A 1 93 ? 6.699 19.189 -7.268 1.00 90.25 93 LEU A O 1
ATOM 728 N N . LYS A 1 94 ? 7.636 17.159 -7.202 1.00 89.88 94 LYS A N 1
ATOM 729 C CA . LYS A 1 94 ? 6.600 16.599 -6.331 1.00 89.88 94 LYS A CA 1
ATOM 730 C C . LYS A 1 94 ? 6.726 17.100 -4.899 1.00 89.88 94 LYS A C 1
ATOM 732 O O . LYS A 1 94 ? 5.702 17.302 -4.260 1.00 89.88 94 LYS A O 1
ATOM 737 N N . ALA A 1 95 ? 7.942 17.270 -4.379 1.00 88.19 95 ALA A N 1
ATOM 738 C CA . ALA A 1 95 ? 8.130 17.830 -3.043 1.00 88.19 95 ALA A CA 1
ATOM 739 C C . ALA A 1 95 ? 7.542 19.248 -2.951 1.00 88.19 95 ALA A C 1
ATOM 741 O O . ALA A 1 95 ? 6.721 19.487 -2.074 1.00 88.19 95 ALA A O 1
ATOM 742 N N . GLU A 1 96 ? 7.870 20.117 -3.908 1.00 88.38 96 GLU A N 1
ATOM 743 C CA . GLU A 1 96 ? 7.333 21.480 -4.017 1.00 88.38 96 GLU A CA 1
ATOM 744 C C . GLU A 1 96 ? 5.803 21.478 -4.157 1.00 88.38 96 GLU A C 1
ATOM 746 O O . GLU A 1 96 ? 5.113 22.120 -3.373 1.00 88.38 96 GLU A O 1
ATOM 751 N N . ALA A 1 97 ? 5.250 20.659 -5.061 1.00 87.81 97 ALA A N 1
ATOM 752 C CA . ALA A 1 97 ? 3.800 20.558 -5.242 1.00 87.81 97 ALA A CA 1
ATOM 753 C C . ALA A 1 97 ? 3.053 20.105 -3.972 1.00 87.81 97 ALA A C 1
ATOM 755 O O . ALA A 1 97 ? 1.949 20.573 -3.709 1.00 87.81 97 ALA A O 1
ATOM 756 N N . LEU A 1 98 ? 3.634 19.192 -3.184 1.00 83.50 98 LEU A N 1
ATOM 757 C CA . LEU A 1 98 ? 3.039 18.737 -1.924 1.00 83.50 98 LEU A CA 1
ATOM 758 C C . LEU A 1 98 ? 3.082 19.818 -0.840 1.00 83.50 98 LEU A C 1
ATOM 760 O O . LEU A 1 98 ? 2.124 19.948 -0.078 1.00 83.50 98 LEU A O 1
ATOM 764 N N . GLU A 1 99 ? 4.185 20.565 -0.746 1.00 83.50 99 GLU A N 1
ATOM 765 C CA . GLU A 1 99 ? 4.292 21.686 0.191 1.00 83.50 99 GLU A CA 1
ATOM 766 C C . GLU A 1 99 ? 3.270 22.777 -0.154 1.00 83.50 99 GLU A C 1
ATOM 768 O O . GLU A 1 99 ? 2.500 23.180 0.718 1.00 83.50 99 GLU A O 1
ATOM 773 N N . ASP A 1 100 ? 3.187 23.168 -1.425 1.00 83.38 100 ASP A N 1
ATOM 774 C CA . ASP A 1 100 ? 2.276 24.213 -1.899 1.00 83.38 100 ASP A CA 1
ATOM 775 C C . ASP A 1 100 ? 0.797 23.832 -1.808 1.00 83.38 100 ASP A C 1
ATOM 777 O O . ASP A 1 100 ? -0.042 24.707 -1.611 1.00 83.38 100 ASP A O 1
ATOM 781 N N . GLU A 1 101 ? 0.445 22.556 -1.979 1.00 80.31 101 GLU A N 1
ATOM 782 C CA . GLU A 1 101 ? -0.957 22.132 -1.963 1.00 80.31 101 GLU A CA 1
ATOM 783 C C . GLU A 1 101 ? -1.486 21.867 -0.547 1.00 80.31 101 GLU A C 1
ATOM 785 O O . GLU A 1 101 ? -2.654 22.152 -0.262 1.00 80.31 101 GLU A O 1
ATOM 790 N N . TYR A 1 102 ? -0.656 21.304 0.338 1.00 74.25 102 TYR A N 1
ATOM 791 C CA . TYR A 1 102 ? -1.124 20.789 1.626 1.00 74.25 102 TYR A CA 1
ATOM 792 C C . TYR A 1 102 ? -0.558 21.527 2.840 1.00 74.25 102 TYR A C 1
ATOM 794 O O . TYR A 1 102 ? -1.247 21.608 3.857 1.00 74.25 102 TYR A O 1
ATOM 802 N N . LEU A 1 103 ? 0.660 22.078 2.763 1.00 70.12 103 LEU A N 1
ATOM 803 C CA . LEU A 1 103 ? 1.309 22.741 3.904 1.00 70.12 103 LEU A CA 1
ATOM 804 C C . LEU A 1 103 ? 1.064 24.254 3.980 1.00 70.12 103 LEU A C 1
ATOM 806 O O . LEU A 1 103 ? 1.493 24.897 4.931 1.00 70.12 103 LEU A O 1
ATOM 810 N N . THR A 1 104 ? 0.390 24.852 3.010 1.00 65.62 104 THR A N 1
ATOM 811 C CA . THR A 1 104 ? 0.124 26.300 2.988 1.00 65.62 104 THR A CA 1
ATOM 812 C C . THR A 1 104 ? -1.275 26.641 3.492 1.00 65.62 104 THR A C 1
ATOM 814 O O . THR A 1 104 ? -1.381 27.531 4.330 1.00 65.62 104 THR A O 1
ATOM 817 N N . ASP A 1 105 ? -2.309 25.901 3.067 1.00 58.66 105 ASP A N 1
ATOM 818 C CA . ASP A 1 105 ? -3.714 26.274 3.324 1.00 58.66 105 ASP A CA 1
ATOM 819 C C . ASP A 1 105 ? -4.640 25.133 3.799 1.00 58.66 105 ASP A C 1
ATOM 821 O O . ASP A 1 105 ? -5.672 25.413 4.406 1.00 58.66 105 ASP A O 1
ATOM 825 N N . LYS A 1 106 ? -4.334 23.853 3.524 1.00 63.09 106 LYS A N 1
ATOM 826 C CA . LYS A 1 106 ? -5.312 22.753 3.707 1.00 63.09 106 LYS A CA 1
ATOM 827 C C . LYS A 1 106 ? -5.121 21.899 4.959 1.00 63.09 106 LYS A C 1
ATOM 829 O O . LYS A 1 106 ? -6.107 21.419 5.508 1.00 63.09 106 LYS A O 1
ATOM 834 N N . CYS A 1 107 ? -3.876 21.665 5.373 1.00 65.50 107 CYS A N 1
ATOM 835 C CA . CYS A 1 107 ? -3.550 20.685 6.415 1.00 65.50 107 CYS A CA 1
ATOM 836 C C . CYS A 1 107 ? -2.685 21.243 7.555 1.00 65.50 107 CYS A C 1
ATOM 838 O O . CYS A 1 107 ? -2.130 20.462 8.327 1.00 65.50 107 CYS A O 1
ATOM 840 N N . ILE A 1 108 ? -2.543 22.571 7.652 1.00 57.69 108 ILE A N 1
ATOM 841 C CA . ILE A 1 108 ? -1.884 23.244 8.778 1.00 57.69 108 ILE A CA 1
ATOM 842 C C . ILE A 1 108 ? -2.903 24.140 9.479 1.00 57.69 108 ILE A C 1
ATOM 844 O O . ILE A 1 108 ? -3.246 25.194 8.947 1.00 57.69 108 ILE A O 1
ATOM 848 N N . ASP A 1 109 ? -3.320 23.782 10.694 1.00 54.00 109 ASP A N 1
ATOM 849 C CA . ASP A 1 109 ? -3.821 24.785 11.634 1.00 54.00 109 ASP A CA 1
ATOM 850 C C . ASP A 1 109 ? -2.609 25.430 12.330 1.00 54.00 109 ASP A C 1
ATOM 852 O O . ASP A 1 109 ? -1.800 24.773 12.988 1.00 54.00 109 ASP A O 1
ATOM 856 N N . ARG A 1 110 ? -2.417 26.737 12.125 1.00 48.22 110 ARG A N 1
ATOM 857 C CA . ARG A 1 110 ? -1.268 27.488 12.661 1.00 48.22 110 ARG A CA 1
ATOM 858 C C . ARG A 1 110 ? -1.407 27.840 14.145 1.00 48.22 110 ARG A C 1
ATOM 860 O O . ARG A 1 110 ? -0.438 28.337 14.718 1.00 48.22 110 ARG A O 1
ATOM 867 N N . ASN A 1 111 ? -2.566 27.612 14.764 1.00 45.00 111 ASN A N 1
ATOM 868 C CA . ASN A 1 111 ? -2.872 28.166 16.085 1.00 45.00 111 ASN A CA 1
ATOM 869 C C . ASN A 1 111 ? -2.975 27.138 17.221 1.00 45.00 111 ASN A C 1
ATOM 871 O O . ASN A 1 111 ? -3.086 27.547 18.377 1.00 45.00 111 ASN A O 1
ATOM 875 N N . GLN A 1 112 ? -2.897 25.836 16.944 1.00 44.28 112 GLN A N 1
ATOM 876 C CA . GLN A 1 112 ? -3.117 24.799 17.953 1.00 44.28 112 GLN A CA 1
ATOM 877 C C . GLN A 1 112 ? -1.973 23.774 17.943 1.00 44.28 112 GLN A C 1
ATOM 879 O O . GLN A 1 112 ? -1.793 22.981 17.023 1.00 44.28 112 GLN A O 1
ATOM 884 N N . GLY A 1 113 ? -1.135 23.809 18.983 1.00 37.84 113 GLY A N 1
ATOM 885 C CA . GLY A 1 113 ? -0.223 22.697 19.264 1.00 37.84 113 GLY A CA 1
ATOM 886 C C . GLY A 1 113 ? -0.995 21.414 19.610 1.00 37.84 113 GLY A C 1
ATOM 887 O O . GLY A 1 113 ? -2.207 21.437 19.781 1.00 37.84 113 GLY A O 1
ATOM 888 N N . PRO A 1 114 ? -0.277 20.304 19.825 1.00 35.53 114 PRO A N 1
ATOM 889 C CA . PRO A 1 114 ? -0.291 19.189 18.880 1.00 35.53 114 PRO A CA 1
ATOM 890 C C . PRO A 1 114 ? -1.717 18.722 18.509 1.00 35.53 114 PRO A C 1
ATOM 892 O O . PRO A 1 114 ? -2.274 17.842 19.159 1.00 35.53 114 PRO A O 1
ATOM 895 N N . GLU A 1 115 ? -2.276 19.249 17.420 1.00 43.09 115 GLU A N 1
ATOM 896 C CA . GLU A 1 115 ? -3.476 18.675 16.806 1.00 43.09 115 GLU A CA 1
ATOM 897 C C . GLU A 1 115 ? -3.123 17.345 16.132 1.00 43.09 115 GLU A C 1
ATOM 899 O O . GLU A 1 115 ? -2.299 17.276 15.217 1.00 43.09 115 GLU A O 1
ATOM 904 N N . THR A 1 116 ? -3.700 16.261 16.645 1.00 45.34 116 THR A N 1
ATOM 905 C CA . THR A 1 116 ? -3.511 14.888 16.146 1.00 45.34 116 THR A CA 1
ATOM 906 C C . THR A 1 116 ? -4.625 14.442 15.201 1.00 45.34 116 THR A C 1
ATOM 908 O O . THR A 1 116 ? -4.657 13.280 14.802 1.00 45.34 116 THR A O 1
ATOM 911 N N . ASP A 1 117 ? -5.489 15.361 14.774 1.00 49.03 117 ASP A N 1
ATOM 912 C CA . ASP A 1 117 ? -6.507 15.097 13.765 1.00 49.03 117 ASP A CA 1
ATOM 913 C C . ASP A 1 117 ? -5.918 15.329 12.377 1.00 49.03 117 ASP A C 1
ATOM 915 O O . ASP A 1 117 ? -6.023 16.400 11.778 1.00 49.03 117 ASP A O 1
ATOM 919 N N . ILE A 1 118 ? -5.285 14.295 11.823 1.00 53.34 118 ILE A N 1
ATOM 920 C CA . ILE A 1 118 ? -5.114 14.262 10.376 1.00 53.34 118 ILE A CA 1
ATOM 921 C C . ILE A 1 118 ? -6.526 14.116 9.799 1.00 53.34 118 ILE A C 1
ATOM 923 O O . ILE A 1 118 ? -7.077 13.014 9.794 1.00 53.34 118 ILE A O 1
ATOM 927 N N . SER A 1 119 ? -7.112 15.216 9.310 1.00 60.34 119 SER A N 1
ATOM 928 C CA . SER A 1 119 ? -8.342 15.131 8.521 1.00 60.34 119 SER A CA 1
ATOM 929 C C . SER A 1 119 ? -8.125 14.084 7.424 1.00 60.34 119 SER A C 1
ATOM 931 O O . SER A 1 119 ? -7.014 13.964 6.899 1.00 60.34 119 SER A O 1
ATOM 933 N N . PRO A 1 120 ? -9.116 13.276 7.055 1.00 57.75 120 PRO A N 1
ATOM 934 C CA . PRO A 1 120 ? -8.826 12.178 6.142 1.00 57.75 120 PRO A CA 1
ATOM 935 C C . PRO A 1 120 ? -8.329 12.610 4.752 1.00 57.75 120 PRO A C 1
ATOM 937 O O . PRO A 1 120 ? -7.600 11.860 4.106 1.00 57.75 120 PRO A O 1
ATOM 940 N N . ASP A 1 121 ? -8.636 13.835 4.315 1.00 60.97 121 ASP A N 1
ATOM 941 C CA . ASP A 1 121 ? -8.007 14.445 3.140 1.00 60.97 121 ASP A CA 1
ATOM 942 C C . ASP A 1 121 ? -6.502 14.640 3.343 1.00 60.97 121 ASP A C 1
ATOM 944 O O . ASP A 1 121 ? -5.701 14.307 2.470 1.00 60.97 121 ASP A O 1
ATOM 948 N N . CYS A 1 122 ? -6.092 15.094 4.526 1.00 68.12 122 CYS A N 1
ATOM 949 C CA . CYS A 1 122 ? -4.691 15.175 4.922 1.00 68.12 122 CYS A CA 1
ATOM 950 C C . CYS A 1 122 ? -4.061 13.786 5.126 1.00 68.12 122 CYS A C 1
ATOM 952 O O . CYS A 1 122 ? -2.856 13.622 4.921 1.00 68.12 122 CYS A O 1
ATOM 954 N N . LEU A 1 123 ? -4.852 12.762 5.467 1.00 65.19 123 LEU A N 1
ATOM 955 C CA . LEU A 1 123 ? -4.385 11.377 5.578 1.00 65.19 123 LEU A CA 1
ATOM 956 C C . LEU A 1 123 ? -4.140 10.794 4.189 1.00 65.19 123 LEU A C 1
ATOM 958 O O . LEU A 1 123 ? -3.095 10.190 3.951 1.00 65.19 123 LEU A O 1
ATOM 962 N N . ARG A 1 124 ? -5.050 11.045 3.244 1.00 67.62 124 ARG A N 1
ATOM 963 C CA . ARG A 1 124 ? -4.873 10.727 1.825 1.00 67.62 124 ARG A CA 1
ATOM 964 C C . ARG A 1 124 ? -3.656 11.452 1.262 1.00 67.62 124 ARG A C 1
ATOM 966 O O . ARG A 1 124 ? -2.801 10.799 0.674 1.00 67.62 124 ARG A O 1
ATOM 973 N N . ALA A 1 125 ? -3.506 12.746 1.543 1.00 72.06 125 ALA A N 1
ATOM 974 C CA . ALA A 1 125 ? -2.331 13.522 1.162 1.00 72.06 125 ALA A CA 1
ATOM 975 C C . ALA A 1 125 ? -1.037 12.932 1.739 1.00 72.06 125 ALA A C 1
ATOM 977 O O . ALA A 1 125 ? -0.031 12.834 1.038 1.00 72.06 125 ALA A O 1
ATOM 978 N N . ALA A 1 126 ? -1.060 12.468 2.994 1.00 72.25 126 ALA A N 1
ATOM 979 C CA . ALA A 1 126 ? 0.089 11.813 3.617 1.00 72.25 126 ALA A CA 1
ATOM 980 C C . ALA A 1 126 ? 0.422 10.504 2.897 1.00 72.25 126 ALA A C 1
ATOM 982 O O . ALA A 1 126 ? 1.583 10.233 2.589 1.00 72.25 126 ALA A O 1
ATOM 983 N N . MET A 1 127 ? -0.593 9.710 2.566 1.00 70.44 127 MET A N 1
ATOM 984 C CA . MET A 1 127 ? -0.432 8.457 1.834 1.00 70.44 127 MET A CA 1
ATOM 985 C C . MET A 1 127 ? 0.062 8.687 0.396 1.00 70.44 127 MET A C 1
ATOM 987 O O . MET A 1 127 ? 0.945 7.956 -0.063 1.00 70.44 127 MET A O 1
ATOM 991 N N . ASP A 1 128 ? -0.421 9.727 -0.284 1.00 74.44 128 ASP A N 1
ATOM 992 C CA . ASP A 1 128 ? -0.013 10.140 -1.633 1.00 74.44 128 ASP A CA 1
ATOM 993 C C . ASP A 1 128 ? 1.411 10.710 -1.666 1.00 74.44 128 ASP A C 1
ATOM 995 O O . ASP A 1 128 ? 2.209 10.401 -2.570 1.00 74.44 128 ASP A O 1
ATOM 999 N N . ALA A 1 129 ? 1.782 11.465 -0.631 1.00 77.88 129 ALA A N 1
ATOM 1000 C CA . ALA A 1 129 ? 3.135 11.959 -0.419 1.00 77.88 129 ALA A CA 1
ATOM 1001 C C . ALA A 1 129 ? 4.145 10.811 -0.262 1.00 77.88 129 ALA A C 1
ATOM 1003 O O . ALA A 1 129 ? 5.309 10.953 -0.645 1.00 77.88 129 ALA A O 1
ATOM 1004 N N . MET A 1 130 ? 3.719 9.649 0.241 1.00 77.62 130 MET A N 1
ATOM 1005 C CA . MET A 1 130 ? 4.583 8.473 0.378 1.00 77.62 130 MET A CA 1
ATOM 1006 C C . MET A 1 130 ? 4.846 7.724 -0.928 1.00 77.62 130 MET A C 1
ATOM 1008 O O . MET A 1 130 ? 5.758 6.899 -0.973 1.00 77.62 130 MET A O 1
ATOM 1012 N N . PHE A 1 131 ? 4.106 7.991 -2.005 1.00 83.12 131 PHE A N 1
ATOM 1013 C CA . PHE A 1 131 ? 4.464 7.425 -3.302 1.00 83.12 131 PHE A CA 1
ATOM 1014 C C . PHE A 1 131 ? 5.723 8.095 -3.856 1.00 83.12 131 PHE A C 1
ATOM 1016 O O . PHE A 1 131 ? 5.838 9.320 -3.892 1.00 83.12 131 PHE A O 1
ATOM 1023 N N . LEU A 1 132 ? 6.636 7.280 -4.355 1.00 87.62 132 LEU A N 1
ATOM 1024 C CA . LEU A 1 132 ? 7.825 7.694 -5.073 1.00 87.62 132 LEU A CA 1
ATOM 1025 C C . LEU A 1 132 ? 7.459 7.923 -6.540 1.00 87.62 132 LEU A C 1
ATOM 1027 O O . LEU A 1 132 ? 6.611 7.234 -7.112 1.00 87.62 132 LEU A O 1
ATOM 1031 N N . ASP A 1 133 ? 8.073 8.922 -7.144 1.00 91.81 133 ASP A N 1
ATOM 1032 C CA . ASP A 1 133 ? 7.820 9.358 -8.517 1.00 91.81 133 ASP A CA 1
ATOM 1033 C C . ASP A 1 133 ? 9.110 9.446 -9.335 1.00 91.81 133 ASP A C 1
ATOM 1035 O O . ASP A 1 133 ? 9.042 9.610 -10.549 1.00 91.81 133 ASP A O 1
ATOM 1039 N N . ARG A 1 134 ? 10.271 9.268 -8.694 1.00 94.62 134 ARG A N 1
ATOM 1040 C CA . ARG A 1 134 ? 11.584 9.287 -9.332 1.00 94.62 134 ARG A CA 1
ATOM 1041 C C . ARG A 1 134 ? 12.302 7.954 -9.147 1.00 94.62 134 ARG A C 1
ATOM 1043 O O . ARG A 1 134 ? 12.477 7.493 -8.021 1.00 94.62 134 ARG A O 1
ATOM 1050 N N . TYR A 1 135 ? 12.762 7.369 -10.248 1.00 95.12 135 TYR A N 1
ATOM 1051 C CA . TYR A 1 135 ? 13.367 6.038 -10.309 1.00 95.12 135 TYR A CA 1
ATOM 1052 C C . TYR A 1 135 ? 14.681 6.115 -11.072 1.00 95.12 135 TYR A C 1
ATOM 1054 O O . TYR A 1 135 ? 14.683 6.348 -12.277 1.00 95.12 135 TYR A O 1
ATOM 1062 N N . ASN A 1 136 ? 15.796 5.915 -10.381 1.00 96.62 136 ASN A N 1
ATOM 1063 C CA . ASN A 1 136 ? 17.117 5.810 -10.983 1.00 96.62 136 ASN A CA 1
ATOM 1064 C C . ASN A 1 136 ? 17.501 4.333 -11.082 1.00 96.62 136 ASN A C 1
ATOM 1066 O O . ASN A 1 136 ? 17.700 3.668 -10.067 1.00 96.62 136 ASN A O 1
ATOM 1070 N N . VAL A 1 137 ? 17.566 3.825 -12.305 1.00 96.38 137 VAL A N 1
ATOM 1071 C CA . VAL A 1 137 ? 17.774 2.417 -12.626 1.00 96.38 137 VAL A CA 1
ATOM 1072 C C . VAL A 1 137 ? 19.167 2.240 -13.217 1.00 96.38 137 VAL A C 1
ATOM 1074 O O . VAL A 1 137 ? 19.553 2.923 -14.159 1.00 96.38 137 VAL A O 1
ATOM 1077 N N . THR A 1 138 ? 19.917 1.282 -12.694 1.00 95.50 138 THR A N 1
ATOM 1078 C CA . THR A 1 138 ? 21.209 0.846 -13.219 1.00 95.50 138 THR A CA 1
ATOM 1079 C C . THR A 1 138 ? 21.143 -0.653 -13.457 1.00 95.50 138 THR A C 1
ATOM 1081 O O . THR A 1 138 ? 20.904 -1.430 -12.536 1.00 95.50 138 THR A O 1
ATOM 1084 N N . ILE A 1 139 ? 21.363 -1.068 -14.698 1.00 92.88 139 ILE A N 1
ATOM 1085 C CA . ILE A 1 139 ? 21.486 -2.470 -15.086 1.00 92.88 139 ILE A CA 1
ATOM 1086 C C . ILE A 1 139 ? 22.944 -2.703 -15.449 1.00 92.88 139 ILE A C 1
ATOM 1088 O O . ILE A 1 139 ? 23.482 -2.032 -16.327 1.00 92.88 139 ILE A O 1
ATOM 1092 N N . THR A 1 140 ? 23.577 -3.666 -14.797 1.00 91.94 140 THR A N 1
ATOM 1093 C CA . THR A 1 140 ? 24.926 -4.122 -15.133 1.00 91.94 140 THR A CA 1
ATOM 1094 C C . THR A 1 140 ? 24.868 -5.561 -15.608 1.00 91.94 140 THR A C 1
ATOM 1096 O O . THR A 1 140 ? 24.084 -6.366 -15.107 1.00 91.94 140 THR A O 1
ATOM 1099 N N . TYR A 1 141 ? 25.686 -5.888 -16.597 1.00 89.50 141 TYR A N 1
ATOM 1100 C CA . TYR A 1 141 ? 25.777 -7.234 -17.143 1.00 89.50 141 TYR A CA 1
ATOM 1101 C C . TYR A 1 141 ? 27.239 -7.677 -17.214 1.00 89.50 141 TYR A C 1
ATOM 1103 O O . TYR A 1 141 ? 28.154 -6.858 -17.318 1.00 89.50 141 TYR A O 1
ATOM 1111 N N . LYS A 1 142 ? 27.485 -8.983 -17.085 1.00 85.94 142 LYS A N 1
ATOM 1112 C CA . LYS A 1 142 ? 28.844 -9.555 -17.035 1.00 85.94 142 LYS A CA 1
ATOM 1113 C C . LYS A 1 142 ? 28.994 -10.770 -17.945 1.00 85.94 142 LYS A C 1
ATOM 1115 O O . LYS A 1 142 ? 28.007 -11.378 -18.366 1.00 85.94 142 LYS A O 1
ATOM 1120 N N . GLY A 1 143 ? 30.248 -11.121 -18.235 1.00 77.69 143 GLY A N 1
ATOM 1121 C CA . GLY A 1 143 ? 30.604 -12.321 -18.993 1.00 77.69 143 GLY A CA 1
ATOM 1122 C C . GLY A 1 143 ? 30.003 -12.327 -20.398 1.00 77.69 143 GLY A C 1
ATOM 1123 O O . GLY A 1 143 ? 30.005 -11.304 -21.091 1.00 77.69 143 GLY A O 1
ATOM 1124 N N . GLN A 1 144 ? 29.443 -13.471 -20.800 1.00 77.94 144 GLN A N 1
ATOM 1125 C CA . GLN A 1 144 ? 28.839 -13.647 -22.124 1.00 77.94 144 GLN A CA 1
ATOM 1126 C C . GLN A 1 144 ? 27.584 -12.785 -22.337 1.00 77.94 144 GLN A C 1
ATOM 1128 O O . GLN A 1 144 ? 27.182 -12.561 -23.475 1.00 77.94 144 GLN A O 1
ATOM 1133 N N . SER A 1 145 ? 26.984 -12.232 -21.278 1.00 77.81 145 SER A N 1
ATOM 1134 C CA . SER A 1 145 ? 25.821 -11.326 -21.364 1.00 77.81 145 SER A CA 1
ATOM 1135 C C . SER A 1 145 ? 26.112 -10.032 -22.127 1.00 77.81 145 SER A C 1
ATOM 1137 O O . SER A 1 145 ? 25.193 -9.402 -22.634 1.00 77.81 145 SER A O 1
ATOM 1139 N N . THR A 1 146 ? 27.384 -9.643 -22.255 1.00 70.12 146 THR A N 1
ATOM 1140 C CA . THR A 1 146 ? 27.806 -8.503 -23.089 1.00 70.12 146 THR A CA 1
ATOM 1141 C C . THR A 1 146 ? 27.433 -8.678 -24.564 1.00 70.12 146 THR A C 1
ATOM 1143 O O . THR A 1 146 ? 27.115 -7.702 -25.241 1.00 70.12 146 THR A O 1
ATOM 1146 N N . SER A 1 147 ? 27.373 -9.925 -25.045 1.00 67.69 147 SER A N 1
ATOM 1147 C CA . SER A 1 147 ? 26.938 -10.255 -26.408 1.00 67.69 147 SER A CA 1
ATOM 1148 C C . SER A 1 147 ? 25.437 -10.055 -26.652 1.00 67.69 147 SER A C 1
ATOM 1150 O O . SER A 1 147 ? 25.014 -10.049 -27.804 1.00 67.69 147 SER A O 1
ATOM 1152 N N . LEU A 1 148 ? 24.632 -9.839 -25.601 1.00 68.88 148 LEU A N 1
ATOM 1153 C CA . LEU A 1 148 ? 23.195 -9.556 -25.710 1.00 68.88 148 LEU A CA 1
ATOM 1154 C C . LEU A 1 148 ? 22.901 -8.080 -26.020 1.00 68.88 148 LEU A C 1
ATOM 1156 O O . LEU A 1 148 ? 21.749 -7.729 -26.275 1.00 68.88 148 LEU A O 1
ATOM 1160 N N . GLY A 1 149 ? 23.929 -7.223 -26.061 1.00 68.88 149 GLY A N 1
ATOM 1161 C CA . GLY A 1 149 ? 23.814 -5.808 -26.427 1.00 68.88 149 GLY A CA 1
ATOM 1162 C C . GLY A 1 149 ? 22.986 -5.550 -27.699 1.00 68.88 149 GLY A C 1
ATOM 1163 O O . GLY A 1 149 ? 22.057 -4.746 -27.636 1.00 68.88 149 GLY A O 1
ATOM 1164 N N . PRO A 1 150 ? 23.221 -6.254 -28.827 1.00 72.00 150 PRO A N 1
ATOM 1165 C CA . PRO A 1 150 ? 22.425 -6.102 -30.048 1.00 72.00 150 PRO A CA 1
ATOM 1166 C C . PRO A 1 150 ? 20.938 -6.436 -29.867 1.00 72.00 150 PRO A C 1
ATOM 1168 O O . PRO A 1 150 ? 20.084 -5.728 -30.394 1.00 72.00 150 PRO A O 1
ATOM 1171 N N . ILE A 1 151 ? 20.616 -7.475 -29.088 1.00 75.50 151 ILE A N 1
ATOM 1172 C CA . ILE A 1 151 ? 19.229 -7.882 -28.812 1.00 75.50 151 ILE A CA 1
ATOM 1173 C C . ILE A 1 151 ? 18.533 -6.818 -27.959 1.00 75.50 151 ILE A C 1
ATOM 1175 O O . ILE A 1 151 ? 17.432 -6.376 -28.287 1.00 75.50 151 ILE A O 1
ATOM 1179 N N . MET A 1 152 ? 19.191 -6.346 -26.896 1.00 72.75 152 MET A N 1
ATOM 1180 C CA . MET A 1 152 ? 18.653 -5.267 -26.062 1.00 72.75 152 MET A CA 1
ATOM 1181 C C . MET A 1 152 ? 18.431 -3.986 -26.878 1.00 72.75 152 MET A C 1
ATOM 1183 O O . MET A 1 152 ? 17.393 -3.340 -26.740 1.00 72.75 152 MET A O 1
ATOM 1187 N N . MET A 1 153 ? 19.358 -3.662 -27.782 1.00 74.69 153 MET A N 1
ATOM 1188 C CA . MET A 1 153 ? 19.242 -2.517 -28.686 1.00 74.69 153 MET A CA 1
ATOM 1189 C C . MET A 1 153 ? 18.096 -2.659 -29.693 1.00 74.69 153 MET A C 1
ATOM 1191 O O . MET A 1 153 ? 17.425 -1.671 -29.980 1.00 74.69 153 MET A O 1
ATOM 1195 N N . GLN A 1 154 ? 17.809 -3.862 -30.194 1.00 80.44 154 GLN A N 1
ATOM 1196 C CA . GLN A 1 154 ? 16.667 -4.098 -31.084 1.00 80.44 154 GLN A CA 1
ATOM 1197 C C . GLN A 1 154 ? 15.328 -3.791 -30.393 1.00 80.44 154 GLN A C 1
ATOM 1199 O O . GLN A 1 154 ? 14.473 -3.093 -30.951 1.00 80.44 154 GLN A O 1
ATOM 1204 N N . HIS A 1 155 ? 15.144 -4.281 -29.165 1.00 79.88 155 HIS A N 1
ATOM 1205 C CA . HIS A 1 155 ? 13.937 -4.000 -28.384 1.00 79.88 155 HIS A CA 1
ATOM 1206 C C . HIS A 1 155 ? 13.845 -2.525 -27.996 1.00 79.88 155 HIS A C 1
ATOM 1208 O O . HIS A 1 155 ? 12.776 -1.924 -28.108 1.00 79.88 155 HIS A O 1
ATOM 1214 N N . PHE A 1 156 ? 14.971 -1.920 -27.618 1.00 81.94 156 PHE A N 1
ATOM 1215 C CA . PHE A 1 156 ? 15.023 -0.495 -27.334 1.00 81.94 156 PHE A CA 1
ATOM 1216 C C . PHE A 1 156 ? 14.643 0.346 -28.558 1.00 81.94 156 PHE A C 1
ATOM 1218 O O . PHE A 1 156 ? 13.823 1.250 -28.444 1.00 81.94 156 PHE A O 1
ATOM 1225 N N . ASN A 1 157 ? 15.133 0.002 -29.750 1.00 81.31 157 ASN A N 1
ATOM 1226 C CA . ASN A 1 157 ? 14.760 0.686 -30.989 1.00 81.31 157 ASN A CA 1
ATOM 1227 C C . ASN A 1 157 ? 13.268 0.560 -31.310 1.00 81.31 157 ASN A C 1
ATOM 1229 O O . ASN A 1 157 ? 12.658 1.520 -31.771 1.00 81.31 157 ASN A O 1
ATOM 1233 N N . SER A 1 158 ? 12.657 -0.584 -31.007 1.00 84.06 158 SER A N 1
ATOM 1234 C CA . SER A 1 158 ? 11.207 -0.761 -31.165 1.00 84.06 158 SER A CA 1
ATOM 1235 C C . SER A 1 158 ? 10.423 0.187 -30.246 1.00 84.06 158 SER A C 1
ATOM 1237 O O . SER A 1 158 ? 9.468 0.826 -30.682 1.00 84.06 158 SER A O 1
ATOM 1239 N N . LEU A 1 159 ? 10.867 0.338 -28.994 1.00 82.56 159 LEU A N 1
ATOM 1240 C CA . LEU A 1 159 ? 10.296 1.302 -28.050 1.00 82.56 159 LEU A CA 1
ATOM 1241 C C . LEU A 1 159 ? 10.507 2.754 -28.511 1.00 82.56 159 LEU A C 1
ATOM 1243 O O . LEU A 1 159 ? 9.576 3.553 -28.442 1.00 82.56 159 LEU A O 1
ATOM 1247 N N . ARG A 1 160 ? 11.702 3.092 -29.018 1.00 83.44 160 ARG A N 1
ATOM 1248 C CA . ARG A 1 160 ? 12.004 4.425 -29.573 1.00 83.44 160 ARG A CA 1
ATOM 1249 C C . ARG A 1 160 ? 11.035 4.793 -30.690 1.00 83.44 160 ARG A C 1
ATOM 1251 O O . ARG A 1 160 ? 10.505 5.896 -30.681 1.00 83.44 160 ARG A O 1
ATOM 1258 N N . LEU A 1 161 ? 10.766 3.862 -31.610 1.00 84.94 161 LEU A N 1
ATOM 1259 C CA . LEU A 1 161 ? 9.828 4.075 -32.716 1.00 84.94 161 LEU A CA 1
ATOM 1260 C C . LEU A 1 161 ? 8.402 4.360 -32.225 1.00 84.94 161 LEU A C 1
ATOM 1262 O O . LEU A 1 161 ? 7.699 5.180 -32.810 1.00 84.94 161 LEU A O 1
ATOM 1266 N N . TRP A 1 162 ? 7.984 3.723 -31.131 1.00 84.25 162 TRP A N 1
ATOM 1267 C CA . TRP A 1 162 ? 6.676 3.976 -30.526 1.00 84.25 162 TRP A CA 1
ATOM 1268 C C . TRP A 1 162 ? 6.587 5.351 -29.839 1.00 84.25 162 TRP A C 1
ATOM 1270 O O . TRP A 1 162 ? 5.509 5.934 -29.760 1.00 84.25 162 TRP A O 1
ATOM 1280 N N . LEU A 1 163 ? 7.721 5.901 -29.392 1.00 87.44 163 LEU A N 1
ATOM 1281 C CA . LEU A 1 163 ? 7.813 7.155 -28.635 1.00 87.44 163 LEU A CA 1
ATOM 1282 C C . LEU A 1 163 ? 8.437 8.317 -29.422 1.00 87.44 163 LEU A C 1
ATOM 1284 O O . LEU A 1 163 ? 8.812 9.321 -28.817 1.00 87.44 163 LEU A O 1
ATOM 1288 N N . LEU A 1 164 ? 8.517 8.218 -30.754 1.00 85.56 164 LEU A N 1
ATOM 1289 C CA . LEU A 1 164 ? 9.139 9.233 -31.619 1.00 85.56 164 LEU A CA 1
ATOM 1290 C C . LEU A 1 164 ? 8.702 10.683 -31.339 1.00 85.56 164 LEU A C 1
ATOM 1292 O O . LEU A 1 164 ? 9.576 11.547 -31.349 1.00 85.56 164 LEU A O 1
ATOM 1296 N N . PRO A 1 165 ? 7.419 10.995 -31.048 1.00 88.38 165 PRO A N 1
ATOM 1297 C CA . PRO A 1 165 ? 7.008 12.376 -30.773 1.00 88.38 165 PRO A CA 1
ATOM 1298 C C . PRO A 1 165 ? 7.614 12.975 -29.497 1.00 88.38 165 PRO A C 1
ATOM 1300 O O . PRO A 1 165 ? 7.581 14.189 -29.319 1.00 88.38 165 PRO A O 1
ATOM 1303 N N . TYR A 1 166 ? 8.136 12.136 -28.602 1.00 88.75 166 TYR A N 1
ATOM 1304 C CA . TYR A 1 166 ? 8.584 12.517 -27.263 1.00 88.75 166 TYR A CA 1
ATOM 1305 C C . TYR A 1 166 ? 10.098 12.411 -27.093 1.00 88.75 166 TYR A C 1
ATOM 1307 O O . TYR A 1 166 ? 10.589 12.592 -25.980 1.00 88.75 166 TYR A O 1
ATOM 1315 N N . ILE A 1 167 ? 10.834 12.078 -28.158 1.00 88.00 167 ILE A N 1
ATOM 1316 C CA . ILE A 1 167 ? 12.236 11.677 -28.079 1.00 88.00 167 ILE A CA 1
ATOM 1317 C C . ILE A 1 167 ? 13.187 12.785 -28.531 1.00 88.00 167 ILE A C 1
ATOM 1319 O O . ILE A 1 167 ? 12.945 13.502 -29.500 1.00 88.00 167 ILE A O 1
ATOM 1323 N N . THR A 1 168 ? 14.322 12.877 -27.849 1.00 81.81 168 THR A N 1
ATOM 1324 C CA . THR A 1 168 ? 15.495 13.631 -28.289 1.00 81.81 168 THR A CA 1
ATOM 1325 C C . THR A 1 168 ? 16.712 12.721 -28.168 1.00 81.81 168 THR A C 1
ATOM 1327 O O . THR A 1 168 ? 17.065 12.274 -27.075 1.00 81.81 168 THR A O 1
ATOM 1330 N N . ASP A 1 169 ? 17.318 12.399 -29.310 1.00 78.19 169 ASP A N 1
ATOM 1331 C CA . ASP A 1 169 ? 18.398 11.417 -29.404 1.00 78.19 169 ASP A CA 1
ATOM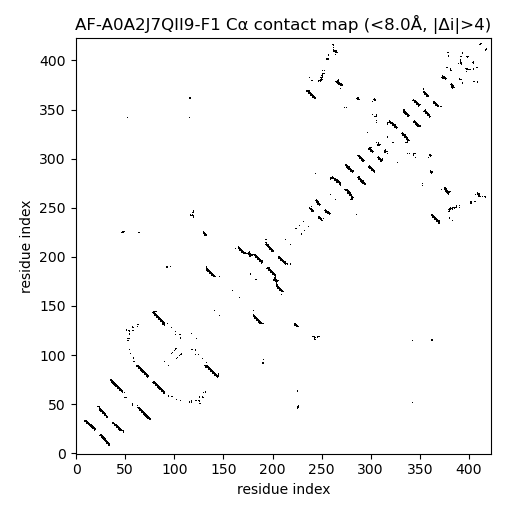 1332 C C . ASP A 1 169 ? 19.748 12.072 -29.683 1.00 78.19 169 ASP A C 1
ATOM 1334 O O . ASP A 1 169 ? 19.876 13.055 -30.415 1.00 78.19 169 ASP A O 1
ATOM 1338 N N . THR A 1 170 ? 20.795 11.491 -29.108 1.00 73.50 170 THR A N 1
ATOM 1339 C CA . THR A 1 170 ? 22.180 11.775 -29.472 1.00 73.50 170 THR A CA 1
ATOM 1340 C C . THR A 1 170 ? 22.937 10.454 -29.545 1.00 73.50 170 THR A C 1
ATOM 1342 O O . THR A 1 170 ? 23.242 9.833 -28.525 1.00 73.50 170 THR A O 1
ATOM 1345 N N . GLU A 1 171 ? 23.236 10.021 -30.768 1.00 70.69 171 GLU A N 1
ATOM 1346 C CA . GLU A 1 171 ? 24.097 8.871 -31.045 1.00 70.69 171 GLU A CA 1
ATOM 1347 C C . GLU A 1 171 ? 25.494 9.373 -31.415 1.00 70.69 171 GLU A C 1
ATOM 1349 O O . GLU A 1 171 ? 25.657 10.167 -32.341 1.00 70.69 171 GLU A O 1
ATOM 1354 N N . ASP A 1 172 ? 26.508 8.927 -30.677 1.00 68.50 172 ASP A N 1
ATOM 1355 C CA . ASP A 1 172 ? 27.901 9.251 -30.976 1.00 68.50 172 ASP A CA 1
ATOM 1356 C C . ASP A 1 172 ? 28.784 8.063 -30.600 1.00 68.50 172 ASP A C 1
ATOM 1358 O O . ASP A 1 172 ? 29.093 7.836 -29.433 1.00 68.50 172 ASP A O 1
ATOM 1362 N N . SER A 1 173 ? 29.224 7.311 -31.610 1.00 63.16 173 SER A N 1
ATOM 1363 C CA . SER A 1 173 ? 30.082 6.138 -31.429 1.00 63.16 173 SER A CA 1
ATOM 1364 C C . SER A 1 173 ? 31.487 6.474 -30.912 1.00 63.16 173 SER A C 1
ATOM 1366 O O . SER A 1 173 ? 32.255 5.563 -30.613 1.00 63.16 173 SER A O 1
ATOM 1368 N N . LYS A 1 174 ? 31.859 7.761 -30.852 1.00 67.62 174 LYS A N 1
ATOM 1369 C CA . LYS A 1 174 ? 33.142 8.237 -30.316 1.00 67.62 174 LYS A CA 1
ATOM 1370 C C . LYS A 1 174 ? 33.034 8.712 -28.867 1.00 67.62 174 LYS A C 1
ATOM 1372 O O . LYS A 1 174 ? 34.067 8.964 -28.248 1.00 67.62 174 LYS A O 1
ATOM 1377 N N . ARG A 1 175 ? 31.820 8.849 -28.324 1.00 73.50 175 ARG A N 1
ATOM 1378 C CA . ARG A 1 175 ? 31.575 9.255 -26.936 1.00 73.50 175 ARG A CA 1
ATOM 1379 C C . ARG A 1 175 ? 30.998 8.097 -26.139 1.00 73.50 175 ARG A C 1
ATOM 1381 O O . ARG A 1 175 ? 30.089 7.407 -26.580 1.00 73.50 175 ARG A O 1
ATOM 1388 N N . THR A 1 176 ? 31.510 7.932 -24.927 1.00 77.50 176 THR A N 1
ATOM 1389 C CA . THR A 1 176 ? 31.042 6.912 -23.992 1.00 77.50 176 THR A CA 1
ATOM 1390 C C . THR A 1 176 ? 30.075 7.555 -23.003 1.00 77.50 176 THR A C 1
ATOM 1392 O O . THR A 1 176 ? 30.497 8.361 -22.174 1.00 77.50 176 THR A O 1
ATOM 1395 N N . PHE A 1 177 ? 28.783 7.230 -23.089 1.00 81.44 177 PHE A N 1
ATOM 1396 C CA . PHE A 1 177 ? 27.748 7.827 -22.224 1.00 81.44 177 PHE A CA 1
ATOM 1397 C C . PHE A 1 177 ? 27.473 7.015 -20.948 1.00 81.44 177 PHE A C 1
ATOM 1399 O O . PHE A 1 177 ? 26.930 7.549 -19.982 1.00 81.44 177 PHE A O 1
ATOM 1406 N N . ALA A 1 178 ? 27.871 5.743 -20.935 1.00 81.50 178 ALA A N 1
ATOM 1407 C CA . ALA A 1 178 ? 27.838 4.843 -19.785 1.00 81.50 178 ALA A CA 1
ATOM 1408 C C . ALA A 1 178 ? 28.997 3.827 -19.884 1.00 81.50 178 ALA A C 1
ATOM 1410 O O . ALA A 1 178 ? 29.506 3.600 -20.984 1.00 81.50 178 ALA A O 1
ATOM 1411 N N . PRO A 1 179 ? 29.431 3.196 -18.775 1.00 86.12 179 PRO A N 1
ATOM 1412 C CA . PRO A 1 179 ? 30.409 2.107 -18.829 1.00 86.12 179 PRO A CA 1
ATOM 1413 C C . PRO A 1 179 ? 29.968 0.994 -19.786 1.00 86.12 179 PRO A C 1
ATOM 1415 O O . PRO A 1 179 ? 28.776 0.726 -19.900 1.00 86.12 179 PRO A O 1
ATOM 1418 N N . SER A 1 180 ? 30.920 0.319 -20.440 1.00 82.06 180 SER A N 1
ATOM 1419 C CA . SER A 1 180 ? 30.678 -0.619 -21.554 1.00 82.06 180 SER A CA 1
ATOM 1420 C C . SER A 1 180 ? 29.720 -1.774 -21.257 1.00 82.06 180 SER A C 1
ATOM 1422 O O . SER A 1 180 ? 29.189 -2.372 -22.186 1.00 82.06 180 SER A O 1
ATOM 1424 N N . ASN A 1 181 ? 29.500 -2.090 -19.985 1.00 86.50 181 ASN A N 1
ATOM 1425 C CA . ASN A 1 181 ? 28.656 -3.181 -19.528 1.00 86.50 181 ASN A CA 1
ATOM 1426 C C . ASN A 1 181 ? 27.473 -2.710 -18.662 1.00 86.50 181 ASN A C 1
ATOM 1428 O O . ASN A 1 181 ? 26.955 -3.474 -17.840 1.00 86.50 181 ASN A O 1
ATOM 1432 N N . THR A 1 182 ? 27.073 -1.448 -18.829 1.00 89.12 182 THR A N 1
ATOM 1433 C CA . THR A 1 182 ? 26.069 -0.790 -17.995 1.00 89.12 182 THR A CA 1
ATOM 1434 C C . THR A 1 182 ? 25.040 -0.056 -18.846 1.00 89.12 182 THR A C 1
ATOM 1436 O O . THR A 1 182 ? 25.370 0.599 -19.834 1.00 89.12 182 THR A O 1
ATOM 1439 N N . ILE A 1 183 ? 23.780 -0.136 -18.427 1.00 90.19 183 ILE A N 1
ATOM 1440 C CA . ILE A 1 183 ? 22.684 0.712 -18.895 1.00 90.19 183 ILE A CA 1
ATOM 1441 C C . ILE A 1 183 ? 22.181 1.489 -17.686 1.00 90.19 183 ILE A C 1
ATOM 1443 O O . ILE A 1 183 ? 21.894 0.895 -16.647 1.00 90.19 183 ILE A O 1
ATOM 1447 N N . THR A 1 184 ? 22.069 2.806 -17.814 1.00 93.69 184 THR A N 1
ATOM 1448 C CA . THR A 1 184 ? 21.449 3.645 -16.787 1.00 93.69 184 THR A CA 1
ATOM 1449 C C . THR A 1 184 ? 20.200 4.300 -17.338 1.00 93.69 184 THR A C 1
ATOM 1451 O O . THR A 1 184 ? 20.133 4.664 -18.513 1.00 93.69 184 THR A O 1
ATOM 1454 N N . ALA A 1 185 ? 19.192 4.442 -16.494 1.00 94.88 185 ALA A N 1
ATOM 1455 C CA . ALA A 1 185 ? 17.952 5.094 -16.849 1.00 94.88 185 ALA A CA 1
ATOM 1456 C C . ALA A 1 185 ? 17.409 5.900 -15.674 1.00 94.88 185 ALA A C 1
ATOM 1458 O O . ALA A 1 185 ? 17.591 5.534 -14.514 1.00 94.88 185 ALA A O 1
ATOM 1459 N N . LEU A 1 186 ? 16.699 6.975 -15.984 1.00 96.06 186 LEU A N 1
ATOM 1460 C CA . LEU A 1 186 ? 15.868 7.690 -15.030 1.00 96.06 186 LEU A CA 1
ATOM 1461 C C . LEU A 1 186 ? 14.445 7.712 -15.555 1.00 96.06 186 LEU A C 1
ATOM 1463 O O . LEU A 1 186 ? 14.227 7.936 -16.743 1.00 96.06 186 LEU A O 1
ATOM 1467 N N . LEU A 1 187 ? 13.497 7.540 -14.651 1.00 94.50 187 LEU A N 1
ATOM 1468 C CA . LEU A 1 187 ? 12.091 7.823 -14.871 1.00 94.50 187 LEU A CA 1
ATOM 1469 C C . LEU A 1 187 ? 11.633 8.815 -13.802 1.00 94.50 187 LEU A C 1
ATOM 1471 O O . LEU A 1 187 ? 11.922 8.623 -12.622 1.00 94.50 187 LEU A O 1
ATOM 1475 N N . GLU A 1 188 ? 10.921 9.855 -14.212 1.00 94.50 188 GLU A N 1
ATOM 1476 C CA . GLU A 1 188 ? 10.320 10.852 -13.334 1.00 94.50 188 GLU A CA 1
ATOM 1477 C C . GLU A 1 188 ? 8.876 11.117 -13.772 1.00 94.50 188 GLU A C 1
ATOM 1479 O O . GLU A 1 188 ? 8.621 11.516 -14.908 1.00 94.50 188 GLU A O 1
ATOM 1484 N N . ILE A 1 189 ? 7.920 10.846 -12.888 1.00 92.19 189 ILE A N 1
ATOM 1485 C CA . ILE A 1 189 ? 6.483 10.994 -13.146 1.00 92.19 189 ILE A CA 1
ATOM 1486 C C . ILE A 1 189 ? 6.048 12.381 -12.669 1.00 92.19 189 ILE A C 1
ATOM 1488 O O . ILE A 1 189 ? 6.435 12.812 -11.586 1.00 92.19 189 ILE A O 1
ATOM 1492 N N . SER A 1 190 ? 5.230 13.083 -13.453 1.00 90.56 190 SER A N 1
ATOM 1493 C CA . SER A 1 190 ? 4.734 14.401 -13.063 1.00 90.56 190 SER A CA 1
ATOM 1494 C C . SER A 1 190 ? 3.847 14.319 -11.808 1.00 90.56 190 SER A C 1
ATOM 1496 O O . SER A 1 190 ? 3.124 13.333 -11.633 1.00 90.56 190 SER A O 1
ATOM 1498 N N . PRO A 1 191 ? 3.809 15.360 -10.951 1.00 86.88 191 PRO A N 1
ATOM 1499 C CA . PRO A 1 191 ? 2.952 15.364 -9.758 1.00 86.88 191 PRO A CA 1
ATOM 1500 C C . PRO A 1 191 ? 1.462 15.162 -10.073 1.00 86.88 191 PRO A C 1
ATOM 1502 O O . PRO A 1 191 ? 0.734 14.575 -9.280 1.00 86.88 191 PRO A O 1
ATOM 1505 N N . ARG A 1 192 ? 1.022 15.591 -11.266 1.00 84.06 192 ARG A N 1
ATOM 1506 C CA . ARG A 1 192 ? -0.355 15.436 -11.770 1.00 84.06 192 ARG A CA 1
ATOM 1507 C C . ARG A 1 192 ? -0.641 14.073 -12.400 1.00 84.06 192 ARG A C 1
ATOM 1509 O O . ARG A 1 192 ? -1.749 13.865 -12.884 1.00 84.06 192 ARG A O 1
ATOM 1516 N N . LEU A 1 193 ? 0.338 13.167 -12.430 1.00 83.94 193 LEU A N 1
ATOM 1517 C CA . LEU A 1 193 ? 0.186 11.778 -12.882 1.00 83.94 193 LEU A CA 1
ATOM 1518 C C . LEU A 1 193 ? -0.216 11.607 -14.354 1.00 83.94 193 LEU A C 1
ATOM 1520 O O . LEU A 1 193 ? -0.635 10.523 -14.762 1.00 83.94 193 LEU A O 1
ATOM 1524 N N . ASN A 1 194 ? -0.089 12.668 -15.149 1.00 86.69 194 ASN A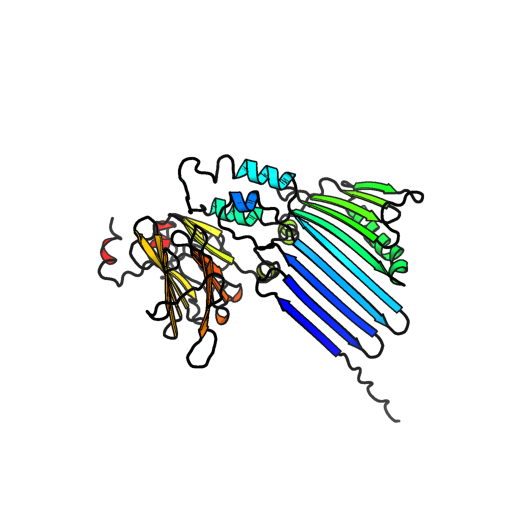 N 1
ATOM 1525 C CA . ASN A 1 194 ? -0.547 12.727 -16.535 1.00 86.69 194 ASN A CA 1
ATOM 1526 C C . ASN A 1 194 ? 0.595 12.620 -17.550 1.00 86.69 194 ASN A C 1
ATOM 1528 O O . ASN A 1 194 ? 0.352 12.295 -18.712 1.00 86.69 194 ASN A O 1
ATOM 1532 N N . THR A 1 195 ? 1.830 12.877 -17.122 1.00 91.50 195 THR A N 1
ATOM 1533 C CA . THR A 1 195 ? 3.016 12.811 -17.969 1.00 91.50 195 THR A CA 1
ATOM 1534 C C . THR A 1 195 ? 4.199 12.211 -17.218 1.00 91.50 195 THR A C 1
ATOM 1536 O O . THR A 1 195 ? 4.246 12.218 -15.988 1.00 91.50 195 THR A O 1
ATOM 1539 N N . LEU A 1 196 ? 5.171 11.690 -17.960 1.00 91.81 196 LEU A N 1
ATOM 1540 C CA . LEU A 1 196 ? 6.470 11.293 -17.432 1.00 91.81 196 LEU A CA 1
ATOM 1541 C C . LEU A 1 196 ? 7.602 11.834 -18.305 1.00 91.81 196 LEU A C 1
ATOM 1543 O O . LEU A 1 196 ? 7.459 12.000 -19.519 1.00 91.81 196 LEU A O 1
ATOM 1547 N N . ASN A 1 197 ? 8.736 12.080 -17.664 1.00 93.44 197 ASN A N 1
ATOM 1548 C CA . ASN A 1 197 ? 10.018 12.326 -18.299 1.00 93.44 197 ASN A CA 1
ATOM 1549 C C . ASN A 1 197 ? 10.914 11.127 -18.012 1.00 93.44 197 ASN A C 1
ATOM 1551 O O . ASN A 1 197 ? 10.896 10.567 -16.915 1.00 93.44 197 ASN A O 1
ATOM 1555 N N . ALA A 1 198 ? 11.711 10.723 -18.986 1.00 94.12 198 ALA A N 1
ATOM 1556 C CA . ALA A 1 198 ? 12.644 9.631 -18.795 1.00 94.12 198 ALA A CA 1
ATOM 1557 C C . ALA A 1 198 ? 13.919 9.886 -19.576 1.00 94.12 198 ALA A C 1
ATOM 1559 O O . ALA A 1 198 ? 13.932 10.615 -20.559 1.00 94.12 198 ALA A O 1
ATOM 1560 N N . TRP A 1 199 ? 15.003 9.248 -19.178 1.00 93.88 199 TRP A N 1
ATOM 1561 C CA . TRP A 1 199 ? 16.171 9.161 -20.030 1.00 93.88 199 TRP A CA 1
ATOM 1562 C C . TRP A 1 199 ? 16.817 7.803 -19.899 1.00 93.88 199 TRP A C 1
ATOM 1564 O O . TRP A 1 199 ? 16.742 7.168 -18.852 1.00 93.88 199 TRP A O 1
ATOM 1574 N N . ILE A 1 200 ? 17.456 7.358 -20.975 1.00 92.19 200 ILE A N 1
ATOM 1575 C CA . ILE A 1 200 ? 18.175 6.091 -21.043 1.00 92.19 200 ILE A CA 1
ATOM 1576 C C . ILE A 1 200 ? 19.552 6.369 -21.641 1.00 92.19 200 ILE A C 1
ATOM 1578 O O . ILE A 1 200 ? 19.689 7.094 -22.633 1.00 92.19 200 ILE A O 1
ATOM 1582 N N . ARG A 1 201 ? 20.589 5.826 -21.002 1.00 89.19 201 ARG A N 1
ATOM 1583 C CA . ARG A 1 201 ? 21.981 5.876 -21.449 1.00 89.19 201 ARG A CA 1
ATOM 1584 C C . ARG A 1 201 ? 22.499 4.461 -21.603 1.00 89.19 201 ARG A C 1
ATOM 1586 O O . ARG A 1 201 ? 22.405 3.635 -20.697 1.00 89.19 201 ARG A O 1
ATOM 1593 N N . THR A 1 202 ? 23.088 4.217 -22.756 1.00 86.00 202 THR A N 1
ATOM 1594 C CA . THR A 1 202 ? 23.869 3.019 -23.058 1.00 86.00 202 THR A CA 1
ATOM 1595 C C . THR A 1 202 ? 25.305 3.461 -23.361 1.00 86.00 202 THR A C 1
ATOM 1597 O O . THR A 1 202 ? 25.553 4.666 -23.463 1.00 86.00 202 THR A O 1
ATOM 1600 N N . PRO A 1 203 ? 26.273 2.545 -23.527 1.00 82.62 203 PRO A N 1
ATOM 1601 C CA . PRO A 1 203 ? 27.651 2.943 -23.802 1.00 82.62 203 PRO A CA 1
ATOM 1602 C C . PRO A 1 203 ? 27.803 3.854 -25.027 1.00 82.62 203 PRO A C 1
ATOM 1604 O O . PRO A 1 203 ? 28.594 4.790 -24.983 1.00 82.62 203 PRO A O 1
ATOM 1607 N N . SER A 1 204 ? 27.019 3.620 -26.083 1.00 79.62 204 SER A N 1
ATOM 1608 C CA . SER A 1 204 ? 27.136 4.294 -27.383 1.00 79.62 204 SER A CA 1
ATOM 1609 C C . SER A 1 204 ? 26.039 5.323 -27.680 1.00 79.62 204 SER A C 1
ATOM 1611 O O . SER A 1 204 ? 26.070 5.961 -28.732 1.00 79.62 204 SER A O 1
ATOM 1613 N N . MET A 1 205 ? 25.048 5.484 -26.797 1.00 82.62 205 MET A N 1
ATOM 1614 C CA . MET A 1 205 ? 23.861 6.286 -27.101 1.00 82.62 205 MET A CA 1
ATOM 1615 C C . MET A 1 205 ? 23.229 6.919 -25.866 1.00 82.62 205 MET A C 1
ATOM 1617 O O . MET A 1 205 ? 23.146 6.319 -24.788 1.00 82.62 205 MET A O 1
ATOM 1621 N N . LYS A 1 206 ? 22.713 8.128 -26.087 1.00 89.81 206 LYS A N 1
ATOM 1622 C CA . LYS A 1 206 ? 21.956 8.940 -25.149 1.00 89.81 206 LYS A CA 1
ATOM 1623 C C . LYS A 1 206 ? 20.559 9.208 -25.726 1.00 89.81 206 LYS A C 1
ATOM 1625 O O . LYS A 1 206 ? 20.454 9.831 -26.776 1.00 89.81 206 LYS A O 1
ATOM 1630 N N . THR A 1 207 ? 19.513 8.803 -25.008 1.00 90.25 207 THR A N 1
ATOM 1631 C CA . THR A 1 207 ? 18.114 9.059 -25.390 1.00 90.25 207 THR A CA 1
ATOM 1632 C C . THR A 1 207 ? 17.359 9.729 -24.250 1.00 90.25 207 THR A C 1
ATOM 1634 O O . THR A 1 207 ? 17.336 9.206 -23.134 1.00 90.25 207 THR A O 1
ATOM 1637 N N . ASP A 1 208 ? 16.743 10.874 -24.516 1.00 92.44 208 ASP A N 1
ATOM 1638 C CA . ASP A 1 208 ? 15.906 11.614 -23.574 1.00 92.44 208 ASP A CA 1
ATOM 1639 C C . ASP A 1 208 ? 14.458 11.624 -24.061 1.00 92.44 208 ASP A C 1
ATOM 1641 O O . ASP A 1 208 ? 14.184 11.895 -25.229 1.00 92.44 208 ASP A O 1
ATOM 1645 N N . PHE A 1 209 ? 13.533 11.358 -23.148 1.00 92.81 209 PHE A N 1
ATOM 1646 C CA . PHE A 1 209 ? 12.100 11.376 -23.371 1.00 92.81 209 PHE A CA 1
ATOM 1647 C C . PHE A 1 209 ? 11.452 12.464 -22.524 1.00 92.81 209 PHE A C 1
ATOM 1649 O O . PHE A 1 209 ? 11.645 12.509 -21.306 1.00 92.81 209 PHE A O 1
ATOM 1656 N N . SER A 1 210 ? 10.653 13.318 -23.154 1.00 92.94 210 SER A N 1
ATOM 1657 C CA . SER A 1 210 ? 10.008 14.444 -22.480 1.00 92.94 210 SER A CA 1
ATOM 1658 C C . SER A 1 210 ? 8.497 14.406 -22.657 1.00 92.94 210 SER A C 1
ATOM 1660 O O . SER A 1 210 ? 7.999 14.257 -23.769 1.00 92.94 210 SER A O 1
ATOM 1662 N N . SER A 1 211 ? 7.770 14.599 -21.556 1.00 91.62 211 SER A N 1
ATOM 1663 C CA . SER A 1 211 ? 6.310 14.756 -21.525 1.00 91.62 211 SER A CA 1
ATOM 1664 C C . SER A 1 211 ? 5.539 13.622 -22.205 1.00 91.62 211 SER A C 1
ATOM 1666 O O . SER A 1 211 ? 4.551 13.863 -22.899 1.00 91.62 211 SER A O 1
ATOM 1668 N N . ILE A 1 212 ? 5.964 12.376 -21.978 1.00 91.19 212 ILE A N 1
ATOM 1669 C CA . ILE A 1 212 ? 5.228 11.199 -22.447 1.00 91.19 212 ILE A CA 1
ATOM 1670 C C . ILE A 1 212 ? 3.896 11.140 -21.687 1.00 91.19 212 ILE A C 1
ATOM 1672 O O . ILE A 1 212 ? 3.927 11.079 -20.456 1.00 91.19 212 ILE A O 1
ATOM 1676 N N . PRO A 1 213 ? 2.736 11.128 -22.364 1.00 90.25 213 PRO A N 1
ATOM 1677 C CA . PRO A 1 213 ? 1.450 10.991 -21.701 1.00 90.25 213 PRO A CA 1
ATOM 1678 C C . PRO A 1 213 ? 1.313 9.596 -21.092 1.00 90.25 213 PRO A C 1
ATOM 1680 O O . PRO A 1 213 ? 1.636 8.589 -21.725 1.00 90.25 213 PRO A O 1
ATOM 1683 N N . VAL A 1 214 ? 0.790 9.532 -19.872 1.00 83.81 214 VAL A N 1
ATOM 1684 C CA . VAL A 1 214 ? 0.523 8.267 -19.179 1.00 83.81 214 VAL A CA 1
ATOM 1685 C C . VAL A 1 214 ? -0.963 8.072 -18.940 1.00 83.81 214 VAL A C 1
ATOM 1687 O O . VAL A 1 214 ? -1.681 8.976 -18.523 1.00 83.81 214 VAL A O 1
ATOM 1690 N N . ASN A 1 215 ? -1.422 6.851 -19.213 1.00 77.44 215 ASN A N 1
ATOM 1691 C CA . ASN A 1 215 ? -2.767 6.413 -18.872 1.00 77.44 215 ASN A CA 1
ATOM 1692 C C . ASN A 1 215 ? -2.872 6.256 -17.340 1.00 77.44 215 ASN A C 1
ATOM 1694 O O . ASN A 1 215 ? -2.013 5.575 -16.770 1.00 77.44 215 ASN A O 1
ATOM 1698 N N . PRO A 1 216 ? -3.926 6.787 -16.687 1.00 70.12 216 PRO A N 1
ATOM 1699 C CA . PRO A 1 216 ? -4.137 6.659 -15.242 1.00 70.12 216 PRO A CA 1
ATOM 1700 C C . PRO A 1 216 ? -3.970 5.234 -14.687 1.00 70.12 216 PRO A C 1
ATOM 1702 O O . PRO A 1 216 ? -3.358 5.056 -13.637 1.00 70.12 216 PRO A O 1
ATOM 1705 N N . LEU A 1 217 ? -4.422 4.206 -15.419 1.00 64.12 217 LEU A N 1
ATOM 1706 C CA . LEU A 1 217 ? -4.275 2.798 -15.017 1.00 64.12 217 LEU A CA 1
ATOM 1707 C C . LEU A 1 217 ? -2.808 2.365 -14.893 1.00 64.12 217 LEU A C 1
ATOM 1709 O O . LEU A 1 217 ? -2.453 1.589 -14.010 1.00 64.12 217 LEU A O 1
ATOM 1713 N N . VAL A 1 218 ? -1.949 2.858 -15.786 1.00 68.00 218 VAL A N 1
ATOM 1714 C CA . VAL A 1 218 ? -0.515 2.545 -15.785 1.00 68.00 218 VAL A CA 1
ATOM 1715 C C . VAL A 1 218 ? 0.194 3.352 -14.703 1.00 68.00 218 VAL A C 1
ATOM 1717 O O . VAL A 1 218 ? 1.091 2.830 -14.042 1.00 68.00 218 VAL A O 1
ATOM 1720 N N . THR A 1 219 ? -0.232 4.594 -14.463 1.00 67.44 219 THR A N 1
ATOM 1721 C CA . THR A 1 219 ? 0.360 5.439 -13.424 1.00 67.44 219 THR A CA 1
ATOM 1722 C C . THR A 1 219 ? 0.201 4.828 -12.033 1.00 67.44 219 THR A C 1
ATOM 1724 O O . THR A 1 219 ? 1.151 4.836 -11.255 1.00 67.44 219 THR A O 1
ATOM 1727 N N . GLU A 1 220 ? -0.941 4.209 -11.729 1.00 64.19 220 GLU A N 1
ATOM 1728 C CA . GLU A 1 220 ? -1.130 3.485 -10.463 1.00 64.19 220 GLU A CA 1
ATOM 1729 C C . GLU A 1 220 ? -0.121 2.345 -10.253 1.00 64.19 220 GLU A C 1
ATOM 1731 O O . GLU A 1 220 ? 0.359 2.128 -9.139 1.00 64.19 220 GLU A O 1
ATOM 1736 N N . ILE A 1 221 ? 0.248 1.647 -11.329 1.00 64.25 221 ILE A N 1
ATOM 1737 C CA . ILE A 1 221 ? 1.197 0.527 -11.296 1.00 64.25 221 ILE A CA 1
ATOM 1738 C C . ILE A 1 221 ? 2.639 1.026 -11.154 1.00 64.25 221 ILE A C 1
ATOM 1740 O O . ILE A 1 221 ? 3.444 0.404 -10.459 1.00 64.25 221 ILE A O 1
ATOM 1744 N N . LEU A 1 222 ? 2.974 2.136 -11.819 1.00 72.88 222 LEU A N 1
ATOM 1745 C CA . LEU A 1 222 ? 4.334 2.675 -11.853 1.00 72.88 222 LEU A CA 1
ATOM 1746 C C . LEU A 1 222 ? 4.764 3.299 -10.527 1.00 72.88 222 LEU A C 1
ATOM 1748 O O . LEU A 1 222 ? 5.955 3.308 -10.225 1.00 72.88 222 LEU A O 1
ATOM 1752 N N . ARG A 1 223 ? 3.828 3.830 -9.735 1.00 72.88 223 ARG A N 1
ATOM 1753 C CA . ARG A 1 223 ? 4.177 4.486 -8.476 1.00 72.88 223 ARG A CA 1
ATOM 1754 C C . ARG A 1 223 ? 4.464 3.452 -7.382 1.00 72.88 223 ARG A C 1
ATOM 1756 O O . ARG A 1 223 ? 3.597 2.665 -7.012 1.00 72.88 223 ARG A O 1
ATOM 1763 N N . PHE A 1 224 ? 5.644 3.501 -6.776 1.00 69.19 224 PHE A N 1
ATOM 1764 C CA . PHE A 1 224 ? 6.032 2.682 -5.627 1.00 69.19 224 PHE A CA 1
ATOM 1765 C C . PHE A 1 224 ? 5.761 3.422 -4.311 1.00 69.19 224 PHE A C 1
ATOM 1767 O O . PHE A 1 224 ? 6.035 4.609 -4.219 1.00 69.19 224 PHE A O 1
ATOM 1774 N N . ASN A 1 225 ? 5.262 2.752 -3.270 1.00 67.81 225 ASN A N 1
ATOM 1775 C CA . ASN A 1 225 ? 5.136 3.335 -1.928 1.00 67.81 225 ASN A CA 1
ATOM 1776 C C . ASN A 1 225 ? 5.785 2.392 -0.898 1.00 67.81 225 ASN A C 1
ATOM 1778 O O . ASN A 1 225 ? 5.428 1.215 -0.842 1.00 67.81 225 ASN A O 1
ATOM 1782 N N . PRO A 1 226 ? 6.743 2.868 -0.086 1.00 59.50 226 PRO A N 1
ATOM 1783 C CA . PRO A 1 226 ? 7.416 2.038 0.906 1.00 59.50 226 PRO A CA 1
ATOM 1784 C C . PRO A 1 226 ? 6.561 1.721 2.137 1.00 59.50 226 PRO A C 1
ATOM 1786 O O . PRO A 1 226 ? 6.744 0.664 2.743 1.00 59.50 226 PRO A O 1
ATOM 1789 N N . ALA A 1 227 ? 5.633 2.607 2.507 1.00 54.69 227 ALA A N 1
ATOM 1790 C CA . ALA A 1 227 ? 4.728 2.422 3.642 1.00 54.69 227 ALA A CA 1
ATOM 1791 C C . ALA A 1 227 ? 3.564 1.480 3.294 1.00 54.69 227 ALA A C 1
ATOM 1793 O O . ALA A 1 227 ? 3.169 0.636 4.100 1.00 54.69 227 ALA A O 1
ATOM 1794 N N . VAL A 1 228 ? 3.076 1.551 2.053 1.00 54.97 228 VAL A N 1
ATOM 1795 C CA . VAL A 1 228 ? 2.114 0.602 1.482 1.00 54.97 228 VAL A CA 1
ATOM 1796 C C . VAL A 1 228 ? 2.868 -0.364 0.590 1.00 54.97 228 VAL A C 1
ATOM 1798 O O . VAL A 1 228 ? 2.994 -0.166 -0.613 1.00 54.97 228 VAL A O 1
ATOM 1801 N N . SER A 1 229 ? 3.386 -1.420 1.210 1.00 48.47 229 SER A N 1
ATOM 1802 C CA . SER A 1 229 ? 4.095 -2.506 0.537 1.00 48.47 229 SER A CA 1
ATOM 1803 C C . SER A 1 229 ? 3.496 -2.843 -0.837 1.00 48.47 229 SER A C 1
ATOM 1805 O O . SER A 1 229 ? 2.295 -3.060 -0.937 1.00 48.47 229 SER A O 1
ATOM 1807 N N . TYR A 1 230 ? 4.324 -2.952 -1.881 1.00 38.47 230 TYR A N 1
ATOM 1808 C CA . TYR A 1 230 ? 3.922 -3.377 -3.236 1.00 38.47 230 TYR A CA 1
ATOM 1809 C C . TYR A 1 230 ? 3.052 -4.653 -3.229 1.00 38.47 230 TYR A C 1
ATOM 1811 O O . TYR A 1 230 ? 2.091 -4.774 -3.985 1.00 38.47 230 TYR A O 1
ATOM 1819 N N . ALA A 1 231 ? 3.304 -5.559 -2.274 1.00 37.53 231 ALA A N 1
ATOM 1820 C CA . ALA A 1 231 ? 2.462 -6.727 -2.044 1.00 37.53 231 ALA A CA 1
ATOM 1821 C C . ALA A 1 231 ? 1.039 -6.377 -1.569 1.00 37.53 231 ALA A C 1
ATOM 1823 O O . ALA A 1 231 ? 0.131 -7.088 -1.954 1.00 37.53 231 ALA A O 1
ATOM 1824 N N . ARG A 1 232 ? 0.811 -5.295 -0.809 1.00 48.19 232 ARG A N 1
ATOM 1825 C CA . ARG A 1 232 ? -0.524 -4.838 -0.361 1.00 48.19 232 ARG A CA 1
ATOM 1826 C C . ARG A 1 232 ? -1.388 -4.355 -1.528 1.00 48.19 232 ARG A C 1
ATOM 1828 O O . ARG A 1 232 ? -2.574 -4.654 -1.574 1.00 48.19 232 ARG A O 1
ATOM 1835 N N . ARG A 1 233 ? -0.779 -3.686 -2.518 1.00 44.12 233 ARG A N 1
ATOM 1836 C CA . ARG A 1 233 ? -1.462 -3.225 -3.746 1.00 44.12 233 ARG A CA 1
ATOM 1837 C C . ARG A 1 233 ? -1.851 -4.368 -4.667 1.00 44.12 233 ARG A C 1
ATOM 1839 O O . ARG A 1 233 ? -2.969 -4.404 -5.158 1.00 44.12 233 ARG A O 1
ATOM 1846 N N . ILE A 1 234 ? -0.950 -5.334 -4.848 1.00 34.66 234 ILE A N 1
ATOM 1847 C CA . ILE A 1 234 ? -1.240 -6.553 -5.618 1.00 34.66 234 ILE A CA 1
ATOM 1848 C C . ILE A 1 234 ? -2.212 -7.464 -4.854 1.00 34.66 234 ILE A C 1
ATOM 1850 O O . ILE A 1 234 ? -3.053 -8.129 -5.460 1.00 34.66 234 ILE A O 1
ATOM 1854 N N . ARG A 1 235 ? -2.132 -7.479 -3.517 1.00 47.00 235 ARG A N 1
ATOM 1855 C CA . ARG A 1 235 ? -3.073 -8.199 -2.658 1.00 47.00 235 ARG A CA 1
ATOM 1856 C C . ARG A 1 235 ? -4.446 -7.563 -2.647 1.00 47.00 235 ARG A C 1
ATOM 1858 O O . ARG A 1 235 ? -5.366 -8.333 -2.465 1.00 47.00 235 ARG A O 1
ATOM 1865 N N . GLY A 1 236 ? -4.599 -6.259 -2.893 1.00 52.88 236 GLY A N 1
ATOM 1866 C CA . GLY A 1 236 ? -5.883 -5.551 -2.859 1.00 52.88 236 GLY A CA 1
ATOM 1867 C C . GLY A 1 236 ? -6.371 -5.243 -1.442 1.00 52.88 236 GLY A C 1
ATOM 1868 O O . GLY A 1 236 ? -7.564 -5.344 -1.198 1.00 52.88 236 GLY A O 1
ATOM 1869 N N . GLU A 1 237 ? -5.457 -4.954 -0.512 1.00 67.31 237 GLU A N 1
ATOM 1870 C CA . GLU A 1 237 ? -5.793 -4.513 0.853 1.00 67.31 237 GLU A CA 1
ATOM 1871 C C . GLU A 1 237 ? -6.373 -3.083 0.809 1.00 67.31 237 GLU A C 1
ATOM 1873 O O . GLU A 1 237 ? -5.860 -2.246 0.060 1.00 67.31 237 GLU A O 1
ATOM 1878 N N . SER A 1 238 ? -7.410 -2.796 1.603 1.00 79.38 238 SER A N 1
ATOM 1879 C CA . SER A 1 238 ? -7.998 -1.451 1.741 1.00 79.38 238 SER A CA 1
ATOM 1880 C C . SER A 1 238 ? -8.042 -1.001 3.202 1.00 79.38 238 SER A C 1
ATOM 1882 O O . SER A 1 238 ? -7.753 -1.784 4.111 1.00 79.38 238 SER A O 1
ATOM 1884 N N . TYR A 1 239 ? -8.361 0.270 3.439 1.00 81.88 239 TYR A N 1
ATOM 1885 C CA . TYR A 1 239 ? -8.448 0.848 4.773 1.00 81.88 239 TYR A CA 1
ATOM 1886 C C . TYR A 1 239 ? -9.731 1.649 4.984 1.00 81.88 239 TYR A C 1
ATOM 1888 O O . TYR A 1 239 ? -10.248 2.262 4.061 1.00 81.88 239 TYR A O 1
ATOM 1896 N N . CYS A 1 240 ? -10.186 1.660 6.229 1.00 85.00 240 CYS A N 1
ATOM 1897 C CA . CYS A 1 240 ? -11.207 2.536 6.768 1.00 85.00 240 CYS A CA 1
ATOM 1898 C C . CYS A 1 240 ? -10.564 3.402 7.852 1.00 85.00 240 CYS A C 1
ATOM 1900 O O . CYS A 1 240 ? -9.745 2.900 8.628 1.00 85.00 240 CYS A O 1
ATOM 1902 N N . SER A 1 241 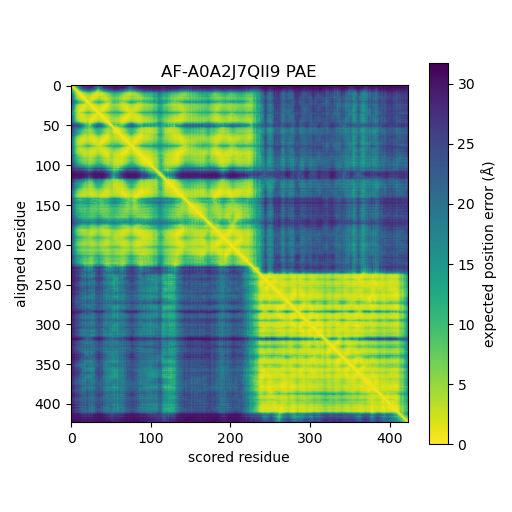? -10.910 4.684 7.927 1.00 79.62 241 SER A N 1
ATOM 1903 C CA . SER A 1 241 ? -10.359 5.588 8.940 1.00 79.62 241 SER A CA 1
ATOM 1904 C C . SER A 1 241 ? -11.422 6.422 9.630 1.00 79.62 241 SER A C 1
ATOM 1906 O O . SER A 1 241 ? -12.420 6.785 9.018 1.00 79.62 241 SER A O 1
ATOM 1908 N N . HIS A 1 242 ? -11.150 6.769 10.882 1.00 82.31 242 HIS A N 1
ATOM 1909 C CA . HIS A 1 242 ? -11.906 7.703 11.702 1.00 82.31 242 HIS A CA 1
ATOM 1910 C C . HIS A 1 242 ? -10.956 8.728 12.326 1.00 82.31 242 HIS A C 1
ATOM 1912 O O . HIS A 1 242 ? -9.919 8.333 12.866 1.00 82.31 242 HIS A O 1
ATOM 1918 N N . GLY A 1 243 ? -11.338 10.002 12.294 1.00 73.19 243 GLY A N 1
ATOM 1919 C CA . GLY A 1 243 ? -10.684 11.091 13.022 1.00 73.19 243 GLY A CA 1
ATOM 1920 C C . GLY A 1 243 ? -11.627 12.288 13.142 1.00 73.19 243 GLY A C 1
ATOM 1921 O O . GLY A 1 243 ? -12.310 12.636 12.173 1.00 73.19 243 GLY A O 1
ATOM 1922 N N . GLY A 1 244 ? -11.700 12.894 14.328 1.00 69.25 244 GLY A N 1
ATOM 1923 C CA . GLY A 1 244 ? -12.684 13.933 14.634 1.00 69.25 244 GLY A CA 1
ATOM 1924 C C . GLY A 1 244 ? -14.123 13.458 14.391 1.00 69.25 244 GLY A C 1
ATOM 1925 O O . GLY A 1 244 ? -14.585 12.508 15.014 1.00 69.25 244 GLY A O 1
ATOM 1926 N N . SER A 1 245 ? -14.833 14.123 13.476 1.00 71.06 245 SER A N 1
ATOM 1927 C CA . SER A 1 245 ? -16.197 13.767 13.057 1.00 71.06 245 SER A CA 1
ATOM 1928 C C . SER A 1 245 ? -16.253 12.992 11.740 1.00 71.06 245 SER A C 1
ATOM 1930 O O . SER A 1 245 ? -17.334 12.831 11.182 1.00 71.06 245 SER A O 1
ATOM 1932 N N . LYS A 1 246 ? -15.112 12.603 11.166 1.00 72.50 246 LYS A N 1
ATOM 1933 C CA . LYS A 1 246 ? -15.045 12.099 9.791 1.00 72.50 246 LYS A CA 1
ATOM 1934 C C . LYS A 1 246 ? -14.719 10.619 9.744 1.00 72.50 246 LYS A C 1
ATOM 1936 O O . LYS A 1 246 ? -13.793 10.151 10.406 1.00 72.50 246 LYS A O 1
ATOM 1941 N N . PHE A 1 247 ? -15.431 9.914 8.873 1.00 79.44 247 PHE A N 1
ATOM 1942 C CA . PHE A 1 247 ? -15.194 8.521 8.525 1.00 79.44 247 PHE A CA 1
ATOM 1943 C C . PHE A 1 247 ? -14.890 8.373 7.042 1.00 79.44 247 PHE A C 1
ATOM 1945 O O . PHE A 1 247 ? -15.482 9.046 6.201 1.00 79.44 247 PHE A O 1
ATOM 1952 N N . PHE A 1 248 ? -13.986 7.448 6.735 1.00 75.19 248 PHE A N 1
ATOM 1953 C CA . PHE A 1 248 ? -13.705 6.986 5.382 1.00 75.19 248 PHE A CA 1
ATOM 1954 C C . PHE A 1 248 ? -13.873 5.484 5.350 1.00 75.19 248 PHE A C 1
ATOM 1956 O O . PHE A 1 248 ? -13.272 4.786 6.167 1.00 75.19 248 PHE A O 1
ATOM 1963 N N . THR A 1 249 ? -14.687 5.000 4.423 1.00 84.31 249 THR A N 1
ATOM 1964 C CA . THR A 1 249 ? -14.963 3.573 4.273 1.00 84.31 249 THR A CA 1
ATOM 1965 C C . THR A 1 249 ? -13.869 2.862 3.479 1.00 84.31 249 THR A C 1
ATOM 1967 O O . THR A 1 249 ? -13.010 3.498 2.861 1.00 84.31 249 THR A O 1
ATOM 1970 N N . PHE A 1 250 ? -13.917 1.528 3.452 1.00 85.56 250 PHE A N 1
ATOM 1971 C CA . PHE A 1 250 ? -12.986 0.716 2.664 1.00 85.56 250 PHE A CA 1
ATOM 1972 C C . PHE A 1 250 ? -13.059 0.974 1.154 1.00 85.56 250 PHE A C 1
ATOM 1974 O O . PHE A 1 250 ? -12.083 0.706 0.453 1.00 85.56 250 PHE A O 1
ATOM 1981 N N . ASP A 1 251 ? -14.166 1.516 0.651 1.00 77.19 251 ASP A N 1
ATOM 1982 C CA . ASP A 1 251 ? -14.340 1.848 -0.766 1.00 77.19 251 ASP A CA 1
ATOM 1983 C C . ASP A 1 251 ? -14.114 3.342 -1.059 1.00 77.19 251 ASP A C 1
ATOM 1985 O O . ASP A 1 251 ? -14.330 3.819 -2.175 1.00 77.19 251 ASP A O 1
ATOM 1989 N N . GLY A 1 252 ? -13.585 4.074 -0.071 1.00 70.25 252 GLY A N 1
ATOM 1990 C CA . GLY A 1 252 ? -13.111 5.447 -0.222 1.00 70.25 252 GLY A CA 1
ATOM 1991 C C . GLY A 1 252 ? -14.204 6.511 -0.143 1.00 70.25 252 GLY A C 1
ATOM 1992 O O . GLY A 1 252 ? -13.962 7.642 -0.570 1.00 70.25 252 GLY A O 1
ATOM 1993 N N . VAL A 1 253 ? -15.379 6.169 0.391 1.00 73.38 253 VAL A N 1
ATOM 1994 C CA . VAL A 1 253 ? -16.476 7.116 0.618 1.00 73.38 253 VAL A CA 1
ATOM 1995 C C . VAL A 1 253 ? -16.276 7.831 1.945 1.00 73.38 253 VAL A C 1
ATOM 1997 O O . VAL A 1 253 ? -16.004 7.203 2.966 1.00 73.38 253 VAL A O 1
ATOM 2000 N N . GLU A 1 254 ? -16.428 9.149 1.915 1.00 74.81 254 GLU A N 1
ATOM 2001 C CA . GLU A 1 254 ? -16.386 10.014 3.089 1.00 74.81 254 GLU A CA 1
ATOM 2002 C C . GLU A 1 254 ? -17.786 10.221 3.670 1.00 74.81 254 GLU A C 1
ATOM 2004 O O . GLU A 1 254 ? -18.759 10.399 2.930 1.00 74.81 254 GLU A O 1
ATOM 2009 N N . LEU A 1 255 ? -17.882 10.242 4.999 1.00 78.12 255 LEU A N 1
ATOM 2010 C CA . LEU A 1 255 ? -19.082 10.665 5.710 1.00 78.12 255 LEU A CA 1
ATOM 2011 C C . LEU A 1 255 ? -18.739 11.400 7.008 1.00 78.12 255 LEU A C 1
ATOM 2013 O O . LEU A 1 255 ? -17.777 11.059 7.698 1.00 78.12 255 LEU A O 1
ATOM 2017 N N . ASP A 1 256 ? -19.572 12.380 7.347 1.00 75.50 256 ASP A N 1
ATOM 2018 C CA . ASP A 1 256 ? -19.534 13.074 8.629 1.00 75.50 256 ASP A CA 1
ATOM 2019 C C . ASP A 1 256 ? -20.465 12.370 9.627 1.00 75.50 256 ASP A C 1
ATOM 2021 O O . ASP A 1 256 ? -21.652 12.173 9.355 1.00 75.50 256 ASP A O 1
ATOM 2025 N N . TYR A 1 257 ? -19.916 11.982 10.775 1.00 83.62 257 TYR A N 1
ATOM 2026 C CA . TYR A 1 257 ? -20.629 11.410 11.908 1.00 83.62 257 TYR A CA 1
ATOM 2027 C C . TYR A 1 257 ? -19.841 11.613 13.208 1.00 83.62 257 TYR A C 1
ATOM 2029 O O . TYR A 1 257 ? -18.719 11.131 13.353 1.00 83.62 257 TYR A O 1
ATOM 2037 N N . ASN A 1 258 ? -20.459 12.267 14.192 1.00 84.12 258 ASN A N 1
ATOM 2038 C CA . ASN A 1 258 ? -19.919 12.324 15.549 1.00 84.12 258 ASN A CA 1
ATOM 2039 C C . ASN A 1 258 ? -20.276 11.036 16.292 1.00 84.12 258 ASN A C 1
ATOM 2041 O O . ASN A 1 258 ? -21.447 10.795 16.589 1.00 84.12 258 ASN A O 1
ATOM 2045 N N . VAL A 1 259 ? -19.268 10.225 16.610 1.00 88.19 259 VAL A N 1
ATOM 2046 C CA . VAL A 1 259 ? -19.454 9.016 17.419 1.00 88.19 259 VAL A CA 1
ATOM 2047 C C . VAL A 1 259 ? -20.004 9.406 18.789 1.00 88.19 259 VAL A C 1
ATOM 2049 O O . VAL A 1 259 ? -19.507 10.335 19.420 1.00 88.19 259 VAL A O 1
ATOM 2052 N N . THR A 1 260 ? -21.035 8.706 19.259 1.00 91.38 260 THR A N 1
ATOM 2053 C CA . THR A 1 260 ? -21.607 8.960 20.590 1.00 91.38 260 THR A CA 1
ATOM 2054 C C . THR A 1 260 ? -20.933 8.105 21.665 1.00 91.38 260 THR A C 1
ATOM 2056 O O . THR A 1 260 ? -20.021 7.322 21.387 1.00 91.38 260 THR A O 1
ATOM 2059 N N . SER A 1 261 ? -21.375 8.240 22.915 1.00 90.88 261 SER A N 1
ATOM 2060 C CA . SER A 1 261 ? -20.902 7.417 24.037 1.00 90.88 261 SER A CA 1
ATOM 2061 C C . SER A 1 261 ? -21.245 5.921 23.889 1.00 90.88 261 SER A C 1
ATOM 2063 O O . SER A 1 261 ? -20.662 5.064 24.562 1.00 90.88 261 SER A O 1
ATOM 2065 N N . CYS A 1 262 ? -22.156 5.597 22.971 1.00 91.75 262 CYS A N 1
ATOM 2066 C CA . CYS A 1 262 ? -22.573 4.245 22.641 1.00 91.75 262 CYS A CA 1
ATOM 2067 C C . CYS A 1 262 ? -21.542 3.515 21.786 1.00 91.75 262 CYS A C 1
ATOM 2069 O O . CYS A 1 262 ? -20.834 4.110 20.972 1.00 91.75 262 CYS A O 1
ATOM 2071 N N . TRP A 1 263 ? -21.495 2.192 21.918 1.00 94.88 263 TRP A N 1
ATOM 2072 C CA . TRP A 1 263 ? -20.699 1.368 21.016 1.00 94.88 263 TRP A CA 1
ATOM 2073 C C . TRP A 1 263 ? -21.290 1.386 19.611 1.00 94.88 263 TRP A C 1
ATOM 2075 O O . TRP A 1 263 ? -22.469 1.117 19.422 1.00 94.88 263 TRP A O 1
ATOM 2085 N N . HIS A 1 264 ? -20.452 1.660 18.624 1.00 95.69 264 HIS A N 1
ATOM 2086 C CA . HIS A 1 264 ? -20.769 1.627 17.207 1.00 95.69 264 HIS A CA 1
ATOM 2087 C C . HIS A 1 264 ? -19.957 0.530 16.536 1.00 95.69 264 HIS A C 1
ATOM 2089 O O . HIS A 1 264 ? -18.763 0.374 16.804 1.00 95.69 264 HIS A O 1
ATOM 2095 N N . LEU A 1 265 ? -20.593 -0.222 15.643 1.00 96.81 265 LEU A N 1
ATOM 2096 C CA . LEU A 1 265 ? -19.918 -1.240 14.854 1.00 96.81 265 LEU A CA 1
ATOM 2097 C C . LEU A 1 265 ? -19.140 -0.600 13.701 1.00 96.81 265 LEU A C 1
ATOM 2099 O O . LEU A 1 265 ? -19.735 -0.181 12.711 1.00 96.81 265 LEU A O 1
ATOM 2103 N N . LEU A 1 266 ? -17.808 -0.588 13.790 1.00 96.31 266 LEU A N 1
ATOM 2104 C CA . LEU A 1 266 ? -16.959 -0.120 12.695 1.00 96.31 266 LEU A CA 1
ATOM 2105 C C . LEU A 1 266 ? -16.856 -1.154 11.582 1.00 96.31 266 LEU A C 1
ATOM 2107 O O . LEU A 1 266 ? -17.131 -0.841 10.428 1.00 96.31 266 LEU A O 1
ATOM 2111 N N . ALA A 1 267 ? -16.466 -2.381 11.925 1.00 96.06 267 ALA A N 1
ATOM 2112 C CA . ALA A 1 267 ? -16.307 -3.465 10.964 1.00 96.06 267 ALA A CA 1
ATOM 2113 C C . ALA A 1 267 ? -16.436 -4.829 11.650 1.00 96.06 267 ALA A C 1
ATOM 2115 O O . ALA A 1 267 ? -15.815 -5.069 12.684 1.00 96.06 267 ALA A O 1
ATOM 2116 N N . LYS A 1 268 ? -17.181 -5.752 11.047 1.00 94.56 268 LYS A N 1
ATOM 2117 C CA . LYS A 1 268 ? -17.145 -7.193 11.346 1.00 94.56 268 LYS A CA 1
ATOM 2118 C C . LYS A 1 268 ? -17.257 -7.985 10.051 1.00 94.56 268 LYS A C 1
ATOM 2120 O O . LYS A 1 268 ? -17.705 -7.446 9.043 1.00 94.56 268 LYS A O 1
ATOM 2125 N N . ASP A 1 269 ? -16.913 -9.265 10.086 1.00 93.50 269 ASP A N 1
ATOM 2126 C CA . ASP A 1 269 ? -17.252 -10.178 8.992 1.00 93.50 269 ASP A CA 1
ATOM 2127 C C . ASP A 1 269 ? -18.695 -10.679 9.140 1.00 93.50 269 ASP A C 1
ATOM 2129 O O . ASP A 1 269 ? -19.050 -11.376 10.090 1.00 93.50 269 ASP A O 1
ATOM 2133 N N . CYS A 1 270 ? -19.529 -10.315 8.172 1.00 92.31 270 CYS A N 1
ATOM 2134 C CA . CYS A 1 270 ? -20.963 -10.595 8.146 1.00 92.31 270 CYS A CA 1
ATOM 2135 C C . CYS A 1 270 ? -21.294 -11.834 7.300 1.00 92.31 270 CYS A C 1
ATOM 2137 O O . CYS A 1 270 ? -22.439 -12.276 7.275 1.00 92.31 270 CYS A O 1
ATOM 2139 N N . SER A 1 271 ? -20.283 -12.445 6.670 1.00 90.12 271 SER A N 1
ATOM 2140 C CA . SER A 1 271 ? -20.396 -13.727 5.963 1.00 90.12 271 SER A CA 1
ATOM 2141 C C . SER A 1 271 ? -20.292 -14.951 6.885 1.00 90.12 271 SER A C 1
ATOM 2143 O O . SER A 1 271 ? -20.564 -16.066 6.447 1.00 90.12 271 SER A O 1
ATOM 2145 N N . GLY A 1 272 ? -19.857 -14.764 8.138 1.00 84.44 272 GLY A N 1
ATOM 2146 C CA . GLY A 1 272 ? -19.709 -15.829 9.141 1.00 84.44 272 GLY A CA 1
ATOM 2147 C C . GLY A 1 272 ? -18.416 -16.654 9.053 1.00 84.44 272 GLY A C 1
ATOM 2148 O O . GLY A 1 272 ? -18.231 -17.580 9.839 1.00 84.44 272 GLY A O 1
ATOM 2149 N N . HIS A 1 273 ? -17.504 -16.332 8.134 1.00 83.81 273 HIS A N 1
ATOM 2150 C CA . HIS A 1 273 ? -16.243 -17.063 7.942 1.00 83.81 273 HIS A CA 1
ATOM 2151 C C . HIS A 1 273 ? -15.164 -16.708 8.979 1.00 83.81 273 HIS A C 1
ATOM 2153 O O . HIS A 1 273 ? -14.276 -17.511 9.261 1.00 83.81 273 HIS A O 1
ATOM 2159 N N . SER A 1 274 ? -15.211 -15.495 9.519 1.00 83.81 274 SER A N 1
ATOM 2160 C CA . SER A 1 274 ? -14.268 -14.952 10.488 1.00 83.81 274 SER A CA 1
ATOM 2161 C C . SER A 1 274 ? -15.047 -14.358 11.654 1.00 83.81 274 SER A C 1
ATOM 2163 O O . SER A 1 274 ? -16.005 -13.619 11.456 1.00 83.81 274 SER A O 1
ATOM 2165 N N . ARG A 1 275 ? -14.650 -14.682 12.884 1.00 85.94 275 ARG A N 1
ATOM 2166 C CA . ARG A 1 275 ? -15.308 -14.178 14.094 1.00 85.94 275 ARG A CA 1
ATOM 2167 C C . ARG A 1 275 ? -14.484 -13.046 14.685 1.00 85.94 275 ARG A C 1
ATOM 2169 O O . ARG A 1 275 ? -13.656 -13.276 15.558 1.00 85.94 275 ARG A O 1
ATOM 2176 N N . PHE A 1 276 ? -14.687 -11.843 14.161 1.00 91.06 276 PHE A N 1
ATOM 2177 C CA . PHE A 1 276 ? -14.169 -10.619 14.760 1.00 91.06 276 PHE A CA 1
ATOM 2178 C C . PHE A 1 276 ? -15.184 -9.482 14.601 1.00 91.06 276 PHE A C 1
ATOM 2180 O O . PHE A 1 276 ? -15.958 -9.466 13.642 1.00 91.06 276 PHE A O 1
ATOM 2187 N N . ALA A 1 277 ? -15.132 -8.515 15.508 1.00 94.69 277 ALA A N 1
ATOM 2188 C CA . ALA A 1 277 ? -15.802 -7.231 15.400 1.00 94.69 277 ALA A CA 1
ATOM 2189 C C . ALA A 1 277 ? -14.897 -6.133 15.968 1.00 94.69 277 ALA A C 1
ATOM 2191 O O . ALA A 1 277 ? -14.249 -6.318 16.997 1.00 94.69 277 ALA A O 1
ATOM 2192 N N . VAL A 1 278 ? -14.860 -4.992 15.289 1.00 96.75 278 VAL A N 1
ATOM 2193 C CA . VAL A 1 278 ? -14.228 -3.761 15.758 1.00 96.75 278 VAL A CA 1
ATOM 2194 C C . VAL A 1 278 ? -15.342 -2.795 16.120 1.00 96.75 278 VAL A C 1
ATOM 2196 O O . VAL A 1 278 ? -16.157 -2.430 15.268 1.00 96.75 278 VAL A O 1
ATOM 2199 N N . LEU A 1 279 ? -15.380 -2.407 17.385 1.00 97.25 279 LEU A N 1
ATOM 2200 C CA . LEU A 1 279 ? -16.348 -1.477 17.941 1.00 97.25 279 LEU A CA 1
ATOM 2201 C C . LEU A 1 279 ? -15.632 -0.207 18.386 1.00 97.25 279 LEU A C 1
ATOM 2203 O O . LEU A 1 279 ? -14.483 -0.260 18.826 1.00 97.25 279 LEU A O 1
ATOM 2207 N N . MET A 1 280 ? -16.327 0.920 18.304 1.00 96.44 280 MET A N 1
ATOM 2208 C CA . MET A 1 280 ? -15.832 2.220 18.743 1.00 96.44 280 MET A CA 1
ATOM 2209 C C . MET A 1 280 ? -16.892 2.949 19.553 1.00 96.44 280 MET A C 1
ATOM 2211 O O . MET A 1 280 ? -18.071 2.885 19.222 1.00 96.44 280 MET A O 1
ATOM 2215 N N . ARG A 1 281 ? -16.474 3.688 20.574 1.00 94.88 281 ARG A N 1
ATOM 2216 C CA . ARG A 1 281 ? -17.317 4.693 21.225 1.00 94.88 281 ARG A CA 1
ATOM 2217 C C . ARG A 1 281 ? -16.522 5.946 21.534 1.00 94.88 281 ARG A C 1
ATOM 2219 O O . ARG A 1 281 ? -15.308 5.868 21.724 1.00 94.88 281 ARG A O 1
ATOM 2226 N N . SER A 1 282 ? -17.207 7.076 21.620 1.00 91.62 282 SER A N 1
ATOM 2227 C CA . SER A 1 282 ? -16.603 8.316 22.086 1.00 91.62 282 SER A CA 1
ATOM 2228 C C . SER A 1 282 ? -16.392 8.273 23.593 1.00 91.62 282 SER A C 1
ATOM 2230 O O . SER A 1 282 ? -17.221 7.780 24.359 1.00 91.62 282 SER A O 1
ATOM 2232 N N . LEU A 1 283 ? -15.267 8.834 24.004 1.00 88.75 283 LEU A N 1
ATOM 2233 C CA . LEU A 1 283 ? -14.967 9.254 25.360 1.00 88.75 283 LEU A CA 1
ATOM 2234 C C . LEU A 1 283 ? -15.121 10.783 25.437 1.00 88.75 283 LEU A C 1
ATOM 2236 O O . LEU A 1 283 ? -15.741 11.412 24.575 1.00 88.75 283 LEU A O 1
ATOM 2240 N N . ASN A 1 284 ? -14.565 11.386 26.484 1.00 78.38 284 ASN A N 1
ATOM 2241 C CA . ASN A 1 284 ? -14.483 12.837 26.619 1.00 78.38 284 ASN A CA 1
ATOM 2242 C C . ASN A 1 284 ? -13.412 13.410 25.666 1.00 78.38 284 ASN A C 1
ATOM 2244 O O . ASN A 1 284 ? -12.506 12.694 25.252 1.00 78.38 284 ASN A O 1
ATOM 2248 N N . ASN A 1 285 ? -13.478 14.712 25.366 1.00 69.44 285 ASN A N 1
ATOM 2249 C CA . ASN A 1 285 ? -12.447 15.443 24.608 1.00 69.44 285 ASN A CA 1
ATOM 2250 C C . ASN A 1 285 ? -12.115 14.860 23.216 1.00 69.44 285 ASN A C 1
ATOM 2252 O O . ASN A 1 285 ? -10.954 14.861 22.825 1.00 69.44 285 ASN A O 1
ATOM 2256 N N . GLN A 1 286 ? -13.116 14.363 22.477 1.00 70.19 286 GLN A N 1
ATOM 2257 C CA . GLN A 1 286 ? -12.949 13.771 21.132 1.00 70.19 286 GLN A CA 1
ATOM 2258 C C . GLN A 1 286 ? -12.044 12.523 21.081 1.00 70.19 286 GLN A C 1
ATOM 2260 O O . GLN A 1 286 ? -11.706 12.038 20.004 1.00 70.19 286 GLN A O 1
ATOM 2265 N N . GLU A 1 287 ? -11.676 11.957 22.231 1.00 84.38 287 GLU A N 1
ATOM 2266 C CA . GLU A 1 287 ? -11.016 10.660 22.285 1.00 84.38 287 GLU A CA 1
ATOM 2267 C C . GLU A 1 287 ? -12.031 9.532 22.085 1.00 84.38 287 GLU A C 1
ATOM 2269 O O . GLU A 1 287 ? -13.224 9.675 22.351 1.00 84.38 287 GLU A O 1
ATOM 2274 N N . THR A 1 288 ? -11.555 8.371 21.653 1.00 90.62 288 THR A N 1
ATOM 2275 C CA . THR A 1 288 ? -12.378 7.180 21.428 1.00 90.62 288 THR A CA 1
ATOM 2276 C C . THR A 1 288 ? -11.833 5.994 22.202 1.00 90.62 288 THR A C 1
ATOM 2278 O O . THR A 1 288 ? -10.638 5.913 22.460 1.00 90.62 288 THR A O 1
ATOM 2281 N N . GLU A 1 289 ? -12.692 5.051 22.570 1.00 96.12 289 GLU A N 1
ATOM 2282 C CA . GLU A 1 289 ? -12.293 3.714 23.017 1.00 96.12 289 GLU A CA 1
ATOM 2283 C C . GLU A 1 289 ? -12.607 2.717 21.903 1.00 96.12 289 GLU A C 1
ATOM 2285 O O . GLU A 1 289 ? -13.691 2.766 21.315 1.00 96.12 289 GLU A O 1
ATOM 2290 N N . LEU A 1 290 ? -11.675 1.799 21.636 1.00 97.50 290 LEU A N 1
ATOM 2291 C CA . LEU A 1 290 ? -11.897 0.691 20.710 1.00 97.50 290 LEU A CA 1
ATOM 2292 C C . LEU A 1 290 ? -12.016 -0.632 21.452 1.00 97.50 290 LEU A C 1
ATOM 2294 O O . LEU A 1 290 ? -11.204 -0.935 22.328 1.00 97.50 290 LEU A O 1
ATOM 2298 N N . GLU A 1 291 ? -12.957 -1.463 21.018 1.00 97.56 291 GLU A N 1
ATOM 2299 C CA . GLU A 1 291 ? -13.011 -2.878 21.368 1.00 97.56 291 GLU A CA 1
ATOM 2300 C C . GLU A 1 291 ? -12.778 -3.724 20.111 1.00 97.56 291 GLU A C 1
ATOM 2302 O O . GLU A 1 291 ? -13.479 -3.585 19.111 1.00 97.56 291 GLU A O 1
ATOM 2307 N N . VAL A 1 292 ? -11.781 -4.607 20.158 1.00 96.94 292 VAL A N 1
ATOM 2308 C CA . VAL A 1 292 ? -11.541 -5.628 19.133 1.00 96.94 292 VAL A CA 1
ATOM 2309 C C . VAL A 1 292 ? -11.941 -6.965 19.732 1.00 96.94 292 VAL A C 1
ATOM 2311 O O . VAL A 1 292 ? -11.234 -7.525 20.572 1.00 96.94 292 VAL A O 1
ATOM 2314 N N . ASN A 1 293 ? -13.103 -7.446 19.320 1.00 94.81 293 ASN A N 1
ATOM 2315 C CA . ASN A 1 293 ? -13.763 -8.608 19.885 1.00 94.81 293 ASN A CA 1
ATOM 2316 C C . ASN A 1 293 ? -13.635 -9.788 18.919 1.00 94.81 293 ASN A C 1
ATOM 2318 O O . ASN A 1 293 ? -14.182 -9.748 17.821 1.00 94.81 293 ASN A O 1
ATOM 2322 N N . MET A 1 294 ? -12.910 -10.830 19.317 1.00 91.75 294 MET A N 1
ATOM 2323 C CA . MET A 1 294 ? -12.812 -12.109 18.610 1.00 91.75 294 MET A CA 1
ATOM 2324 C C . MET A 1 294 ? -13.613 -13.182 19.345 1.00 91.75 294 MET A C 1
ATOM 2326 O O . MET A 1 294 ? -13.077 -14.228 19.724 1.00 91.75 294 MET A O 1
ATOM 2330 N N . ASP A 1 295 ? -14.900 -12.903 19.561 1.00 85.31 295 ASP A N 1
ATOM 2331 C CA . ASP A 1 295 ? -15.841 -13.794 20.239 1.00 85.31 295 ASP A CA 1
ATOM 2332 C C . ASP A 1 295 ? -15.309 -14.167 21.641 1.00 85.31 295 ASP A C 1
ATOM 2334 O O . ASP A 1 295 ? -14.747 -13.338 22.360 1.00 85.31 295 ASP A O 1
ATOM 2338 N N . ASN A 1 296 ? -15.419 -15.433 22.033 1.00 82.00 296 ASN A N 1
ATOM 2339 C CA . ASN A 1 296 ? -15.003 -15.919 23.351 1.00 82.00 296 ASN A CA 1
ATOM 2340 C C . ASN A 1 296 ? -13.473 -15.985 23.548 1.00 82.00 296 ASN A C 1
ATOM 2342 O O . ASN A 1 296 ? -13.022 -16.357 24.632 1.00 82.00 296 ASN A O 1
ATOM 2346 N N . TYR A 1 297 ? -12.670 -15.753 22.504 1.00 87.31 297 TYR A N 1
ATOM 2347 C CA . TYR A 1 297 ? -11.228 -16.034 22.537 1.00 87.31 297 TYR A CA 1
ATOM 2348 C C . TYR A 1 297 ? -10.421 -14.847 23.050 1.00 87.31 297 TYR A C 1
ATOM 2350 O O . TYR A 1 297 ? -9.517 -15.008 23.875 1.00 87.31 297 TYR A O 1
ATOM 2358 N N . LEU A 1 298 ? -10.728 -13.653 22.545 1.00 92.69 298 LEU A N 1
ATOM 2359 C CA . LEU A 1 298 ? -9.988 -12.449 22.883 1.00 92.69 298 LEU A CA 1
ATOM 2360 C C . LEU A 1 298 ? -10.851 -11.205 22.715 1.00 92.69 298 LEU A C 1
ATOM 2362 O O . LEU A 1 298 ? -11.342 -10.924 21.628 1.00 92.69 298 LEU A O 1
ATOM 2366 N N . ILE A 1 299 ? -10.932 -10.416 23.777 1.00 95.75 299 ILE A N 1
ATOM 2367 C CA . ILE A 1 299 ? -11.473 -9.064 23.769 1.00 95.75 299 ILE A CA 1
ATOM 2368 C C . ILE A 1 299 ? -10.320 -8.124 24.097 1.00 95.75 299 ILE A C 1
ATOM 2370 O O . ILE A 1 299 ? -9.816 -8.117 25.223 1.00 95.75 299 ILE A O 1
ATOM 2374 N N . LEU A 1 300 ? -9.881 -7.348 23.110 1.00 97.25 300 LEU A N 1
ATOM 2375 C CA . LEU A 1 300 ? -8.924 -6.267 23.315 1.00 97.25 300 LEU A CA 1
ATOM 2376 C C . LEU A 1 300 ? -9.675 -4.959 23.515 1.00 97.25 300 LEU A C 1
ATOM 2378 O O . LEU A 1 300 ? -10.517 -4.619 22.689 1.00 97.25 300 LEU A O 1
ATOM 2382 N N . ARG A 1 301 ? -9.327 -4.198 24.551 1.00 97.88 301 ARG A N 1
ATOM 2383 C CA . ARG A 1 301 ? -9.773 -2.807 24.703 1.00 97.88 301 ARG A CA 1
ATOM 2384 C C . ARG A 1 301 ? -8.583 -1.874 24.604 1.00 97.88 301 ARG A C 1
ATOM 2386 O O . ARG A 1 301 ? -7.609 -2.059 25.334 1.00 97.88 301 ARG A O 1
ATOM 2393 N N . LEU A 1 302 ? -8.677 -0.906 23.700 1.00 96.50 302 LEU A N 1
ATOM 2394 C CA . LEU A 1 302 ? -7.668 0.116 23.445 1.00 96.50 302 LEU A CA 1
ATOM 2395 C C . LEU A 1 302 ? -8.218 1.458 23.921 1.00 96.50 302 LEU A C 1
ATOM 2397 O O . LEU A 1 302 ? -9.316 1.858 23.529 1.00 96.50 302 LEU A O 1
ATOM 2401 N N . ARG A 1 303 ? -7.451 2.130 24.772 1.00 95.06 303 ARG A N 1
ATOM 2402 C CA . ARG A 1 303 ? -7.764 3.435 25.350 1.00 95.06 303 ARG A CA 1
ATOM 2403 C C . ARG A 1 303 ? -6.612 4.414 25.115 1.00 95.06 303 ARG A C 1
ATOM 2405 O O . ARG A 1 303 ? -5.474 3.968 24.920 1.00 95.06 303 ARG A O 1
ATOM 2412 N N . PRO A 1 304 ? -6.881 5.728 25.175 1.00 90.12 304 PRO A N 1
ATOM 2413 C CA . PRO A 1 304 ? -5.854 6.750 25.003 1.00 90.12 304 PRO A CA 1
ATOM 2414 C C . PRO A 1 304 ? -4.687 6.575 25.986 1.00 90.12 304 PRO A C 1
ATOM 2416 O O . PRO A 1 304 ? -4.852 6.031 27.082 1.00 90.12 304 PRO A O 1
ATOM 2419 N N . GLY A 1 305 ? -3.492 7.018 25.583 1.00 85.94 305 GLY A N 1
ATOM 2420 C CA . GLY A 1 305 ? -2.290 6.971 26.427 1.00 85.94 305 GLY A CA 1
ATOM 2421 C C . GLY A 1 305 ? -1.663 5.579 26.579 1.00 85.94 305 GLY A C 1
ATOM 2422 O O . GLY A 1 305 ? -1.245 5.213 27.674 1.00 85.94 305 GLY A O 1
ATOM 2423 N N . LEU A 1 306 ? -1.604 4.790 25.496 1.00 88.06 306 LEU A N 1
ATOM 2424 C CA . LEU A 1 306 ? -1.029 3.430 25.472 1.00 88.06 306 LEU A CA 1
ATOM 2425 C C . LEU A 1 306 ? -1.709 2.427 26.422 1.00 88.06 306 LEU A C 1
ATOM 2427 O O . LEU A 1 306 ? -1.104 1.431 26.825 1.00 88.06 306 LEU A O 1
ATOM 2431 N N . ASN A 1 307 ? -2.973 2.659 26.771 1.00 92.44 307 ASN A N 1
ATOM 2432 C CA . ASN A 1 307 ? -3.703 1.803 27.692 1.00 92.44 307 ASN A CA 1
ATOM 2433 C C . ASN A 1 307 ? -4.402 0.671 26.930 1.00 92.44 307 ASN A C 1
ATOM 2435 O O . ASN A 1 307 ? -5.337 0.897 26.162 1.00 92.44 307 ASN A O 1
ATOM 2439 N N . VAL A 1 308 ? -3.933 -0.559 27.147 1.00 95.69 308 VAL A N 1
ATOM 2440 C CA . VAL A 1 308 ? -4.488 -1.754 26.513 1.00 95.69 308 VAL A CA 1
ATOM 2441 C C . VAL A 1 308 ? -4.828 -2.808 27.549 1.00 95.69 308 VAL A C 1
ATOM 2443 O O . VAL A 1 308 ? -4.047 -3.086 28.457 1.00 95.69 308 VAL A O 1
ATOM 2446 N N . SER A 1 309 ? -5.979 -3.451 27.370 1.00 96.50 309 SER A N 1
ATOM 2447 C CA . SER A 1 309 ? -6.331 -4.665 28.102 1.00 96.50 309 SER A CA 1
ATOM 2448 C C . SER A 1 309 ? -6.737 -5.790 27.158 1.00 96.50 309 SER A C 1
ATOM 2450 O O . SER A 1 309 ? -7.286 -5.547 26.086 1.00 96.50 309 SER A O 1
ATOM 2452 N N . ALA A 1 310 ? -6.453 -7.021 27.568 1.00 96.12 310 ALA A N 1
ATOM 2453 C CA . ALA A 1 310 ? -6.836 -8.256 26.908 1.00 96.12 310 ALA A CA 1
ATOM 2454 C C . ALA A 1 310 ? -7.642 -9.102 27.892 1.00 96.12 310 ALA A C 1
ATOM 2456 O O . ALA A 1 310 ? -7.130 -9.472 28.950 1.00 96.12 310 ALA A O 1
ATOM 2457 N N . ASN A 1 311 ? -8.899 -9.398 27.561 1.00 94.44 311 ASN A N 1
ATOM 2458 C CA . ASN A 1 311 ? -9.834 -10.092 28.450 1.00 94.44 311 ASN A CA 1
ATOM 2459 C C . ASN A 1 311 ? -9.835 -9.460 29.856 1.00 94.44 311 ASN A C 1
ATOM 2461 O O . ASN A 1 311 ? -9.652 -10.146 30.859 1.00 94.44 311 ASN A O 1
ATOM 2465 N N . GLU A 1 312 ? -9.951 -8.125 29.891 1.00 93.19 312 GLU A N 1
ATOM 2466 C CA . GLU A 1 312 ? -9.972 -7.274 31.098 1.00 93.19 312 GLU A CA 1
ATOM 2467 C C . GLU A 1 312 ? -8.664 -7.199 31.894 1.00 93.19 312 GLU A C 1
ATOM 2469 O O . GLU A 1 312 ? -8.563 -6.435 32.853 1.00 93.19 312 GLU A O 1
ATOM 2474 N N . LYS A 1 313 ? -7.625 -7.928 31.482 1.00 94.88 313 LYS A N 1
ATOM 2475 C CA . LYS A 1 313 ? -6.304 -7.855 32.106 1.00 94.88 313 LYS A CA 1
ATOM 2476 C C . LYS A 1 313 ? -5.441 -6.828 31.379 1.00 94.88 313 LYS A C 1
ATOM 2478 O O . LYS A 1 313 ? -5.388 -6.871 30.150 1.00 94.88 313 LYS A O 1
ATOM 2483 N N . PRO A 1 314 ? -4.755 -5.920 32.091 1.00 95.19 314 PRO A N 1
ATOM 2484 C CA . PRO A 1 314 ? -3.868 -4.957 31.452 1.00 95.19 314 PRO A CA 1
ATOM 2485 C C . PRO A 1 314 ? -2.746 -5.678 30.695 1.00 95.19 314 PRO A C 1
ATOM 2487 O O . PRO A 1 314 ? -2.216 -6.689 31.159 1.00 95.19 314 PRO A O 1
ATOM 2490 N N . VAL A 1 315 ? -2.398 -5.151 29.524 1.00 93.69 315 VAL A N 1
ATOM 2491 C CA . VAL A 1 315 ? -1.279 -5.618 28.704 1.00 93.69 315 VAL A CA 1
ATOM 2492 C C . VAL A 1 315 ? -0.191 -4.560 28.759 1.00 93.69 315 VAL A C 1
ATOM 2494 O O . VAL A 1 315 ? -0.370 -3.449 28.266 1.00 93.69 315 VAL A O 1
ATOM 2497 N N . GLU A 1 316 ? 0.952 -4.906 29.342 1.00 89.25 316 GLU A N 1
ATOM 2498 C CA . GLU A 1 316 ? 2.104 -4.012 29.348 1.00 89.25 316 GLU A CA 1
ATOM 2499 C C . GLU A 1 316 ? 2.758 -3.979 27.966 1.00 89.25 316 GLU A C 1
ATOM 2501 O O . GLU A 1 316 ? 3.280 -4.980 27.469 1.00 89.25 316 GLU A O 1
ATOM 2506 N N . LEU A 1 317 ? 2.747 -2.804 27.343 1.00 83.50 317 LEU A N 1
ATOM 2507 C CA . LEU A 1 317 ? 3.410 -2.567 26.069 1.00 83.50 317 LEU A CA 1
ATOM 2508 C C . LEU A 1 317 ? 4.762 -1.892 26.329 1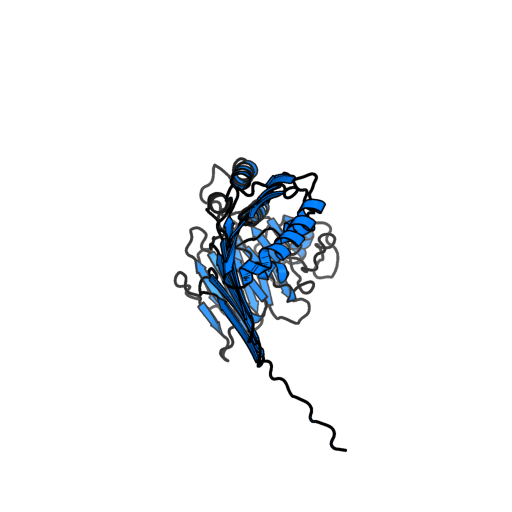.00 83.50 317 LEU A C 1
ATOM 2510 O O . LEU A 1 317 ? 4.887 -0.671 26.302 1.00 83.50 317 LEU A O 1
ATOM 2514 N N . ALA A 1 318 ? 5.794 -2.693 26.604 1.00 65.50 318 ALA A N 1
ATOM 2515 C CA . ALA A 1 318 ? 7.157 -2.187 26.751 1.00 65.50 318 ALA A CA 1
ATOM 2516 C C . ALA A 1 318 ? 7.673 -1.636 25.405 1.00 65.50 318 ALA A C 1
ATOM 2518 O O . ALA A 1 318 ? 7.623 -2.322 24.381 1.00 65.50 318 ALA A O 1
ATOM 2519 N N . GLY A 1 319 ? 8.161 -0.390 25.406 1.00 60.47 319 GLY A N 1
ATOM 2520 C CA . GLY A 1 319 ? 8.482 0.392 24.206 1.00 60.47 319 GLY A CA 1
ATOM 2521 C C . GLY A 1 319 ? 9.175 -0.391 23.080 1.00 60.47 319 GLY A C 1
ATOM 2522 O O . GLY A 1 319 ? 10.233 -0.989 23.271 1.00 60.47 319 GLY A O 1
ATOM 2523 N N . HIS A 1 320 ? 8.579 -0.329 21.883 1.00 59.53 320 HIS A N 1
ATOM 2524 C CA . HIS A 1 320 ? 8.972 -0.984 20.623 1.00 59.53 320 HIS A CA 1
ATOM 2525 C C . HIS A 1 320 ? 8.837 -2.514 20.546 1.00 59.53 320 HIS A C 1
ATOM 2527 O O . HIS A 1 320 ? 8.915 -3.046 19.430 1.00 59.53 320 HIS A O 1
ATOM 2533 N N . ALA A 1 321 ? 8.620 -3.228 21.654 1.00 71.25 321 ALA A N 1
ATOM 2534 C CA . ALA A 1 321 ? 8.461 -4.679 21.634 1.00 71.25 321 ALA A CA 1
ATOM 2535 C C . ALA A 1 321 ? 7.108 -5.091 21.031 1.00 71.25 321 ALA A C 1
ATOM 2537 O O . ALA A 1 321 ? 6.092 -4.419 21.209 1.00 71.25 321 ALA A O 1
ATOM 2538 N N . VAL A 1 322 ? 7.108 -6.209 20.301 1.00 83.38 322 VAL A N 1
ATOM 2539 C CA . VAL A 1 322 ? 5.873 -6.848 19.835 1.00 83.38 322 VAL A CA 1
ATOM 2540 C C . VAL A 1 322 ? 5.415 -7.815 20.919 1.00 83.38 322 VAL A C 1
ATOM 2542 O O . VAL A 1 322 ? 6.126 -8.771 21.228 1.00 83.38 322 VAL A O 1
ATOM 2545 N N . VAL A 1 323 ? 4.235 -7.570 21.476 1.00 89.62 323 VAL A N 1
ATOM 2546 C CA . VAL A 1 323 ? 3.564 -8.459 22.425 1.00 89.62 323 VAL A CA 1
ATOM 2547 C C . VAL A 1 323 ? 2.662 -9.404 21.641 1.00 89.62 323 VAL A C 1
ATOM 2549 O O . VAL A 1 323 ? 1.819 -8.964 20.863 1.00 89.62 323 VAL A O 1
ATOM 2552 N N . GLN A 1 324 ? 2.846 -10.709 21.815 1.00 92.06 324 GLN A N 1
ATOM 2553 C CA . GLN A 1 324 ? 2.008 -11.722 21.175 1.00 92.06 324 GLN A CA 1
ATOM 2554 C C . GLN A 1 324 ? 0.973 -12.226 22.175 1.00 92.06 324 GLN A C 1
ATOM 2556 O O . GLN A 1 324 ? 1.329 -12.645 23.274 1.00 92.06 324 GLN A O 1
ATOM 2561 N N . ILE A 1 325 ? -0.296 -12.211 21.781 1.00 91.19 325 ILE A N 1
ATOM 2562 C CA . ILE A 1 325 ? -1.369 -12.861 22.528 1.00 91.19 325 ILE A CA 1
ATOM 2563 C C . ILE A 1 325 ? -1.674 -14.174 21.833 1.00 91.19 325 ILE A C 1
ATOM 2565 O O . ILE A 1 325 ? -2.002 -14.187 20.645 1.00 91.19 325 ILE A O 1
ATOM 2569 N N . ALA A 1 326 ? -1.557 -15.263 22.581 1.00 90.94 326 ALA A N 1
ATOM 2570 C CA . ALA A 1 326 ? -1.878 -16.602 22.127 1.00 90.94 326 ALA A CA 1
ATOM 2571 C C . ALA A 1 326 ? -3.033 -17.185 22.943 1.00 90.94 326 ALA A C 1
ATOM 2573 O O . ALA A 1 326 ? -3.275 -16.774 24.080 1.00 90.94 326 ALA A O 1
ATOM 2574 N N . ASP A 1 327 ? -3.742 -18.139 22.352 1.00 87.44 327 ASP A N 1
ATOM 2575 C CA . ASP A 1 327 ? -4.724 -18.943 23.066 1.00 87.44 327 ASP A CA 1
ATOM 2576 C C . ASP A 1 327 ? -4.055 -20.007 23.959 1.00 87.44 327 ASP A C 1
ATOM 2578 O O . ASP A 1 327 ? -2.829 -20.128 24.043 1.00 87.44 327 ASP A O 1
ATOM 2582 N N . GLN A 1 328 ? -4.877 -20.814 24.632 1.00 86.00 328 GLN A N 1
ATOM 2583 C CA . GLN A 1 328 ? -4.406 -21.898 25.500 1.00 86.00 328 GLN A CA 1
ATOM 2584 C C . GLN A 1 328 ? -3.639 -22.999 24.745 1.00 86.00 328 GLN A C 1
ATOM 2586 O O . GLN A 1 328 ? -2.867 -23.730 25.361 1.00 86.00 328 GLN A O 1
ATOM 2591 N N . ALA A 1 329 ? -3.841 -23.123 23.431 1.00 87.12 329 ALA A N 1
ATOM 2592 C CA . ALA A 1 329 ? -3.157 -24.083 22.570 1.00 87.12 329 ALA A CA 1
ATOM 2593 C C . ALA A 1 329 ? -1.858 -23.517 21.960 1.00 87.12 329 ALA A C 1
ATOM 2595 O O . ALA A 1 329 ? -1.160 -24.226 21.234 1.00 87.12 329 ALA A O 1
ATOM 2596 N N . GLY A 1 330 ? -1.512 -22.259 22.256 1.00 85.31 330 GLY A N 1
ATOM 2597 C CA . GLY A 1 330 ? -0.335 -21.579 21.720 1.00 85.31 330 GLY A CA 1
ATOM 2598 C C . GLY A 1 330 ? -0.531 -21.004 20.315 1.00 85.31 330 GLY A C 1
ATOM 2599 O O . GLY A 1 330 ? 0.441 -20.551 19.706 1.00 85.31 330 GLY A O 1
ATOM 2600 N N . ALA A 1 331 ? -1.758 -20.994 19.786 1.00 87.12 331 ALA A N 1
ATOM 2601 C CA . ALA A 1 331 ? -2.058 -20.327 18.528 1.00 87.12 331 ALA A CA 1
ATOM 2602 C C . ALA A 1 331 ? -2.067 -18.812 18.742 1.00 87.12 331 ALA A C 1
ATOM 2604 O O . ALA A 1 331 ? -2.751 -18.294 19.623 1.00 87.12 331 ALA A O 1
ATOM 2605 N N . ILE A 1 332 ? -1.296 -18.088 17.931 1.00 89.12 332 ILE A N 1
ATOM 2606 C CA . ILE A 1 332 ? -1.194 -16.634 18.037 1.00 89.12 332 ILE A CA 1
ATOM 2607 C C . ILE A 1 332 ? -2.473 -15.992 17.493 1.00 89.12 332 ILE A C 1
ATOM 2609 O O . ILE A 1 332 ? -2.780 -16.114 16.308 1.00 89.12 332 ILE A O 1
ATOM 2613 N N . LEU A 1 333 ? -3.176 -15.265 18.358 1.00 90.62 333 LEU A N 1
ATOM 2614 C CA . LEU A 1 333 ? -4.411 -14.552 18.045 1.00 90.62 333 LEU A CA 1
ATOM 2615 C C . LEU A 1 333 ? -4.137 -13.113 17.596 1.00 90.62 333 LEU A C 1
ATOM 2617 O O . LEU A 1 333 ? -4.728 -12.640 16.627 1.00 90.62 333 LEU A O 1
ATOM 2621 N N . ALA A 1 334 ? -3.228 -12.418 18.286 1.00 92.75 334 ALA A N 1
ATOM 2622 C CA . ALA A 1 334 ? -2.929 -11.017 18.014 1.00 92.75 334 ALA A CA 1
ATOM 2623 C C . ALA A 1 334 ? -1.453 -10.674 18.242 1.00 92.75 334 ALA A C 1
ATOM 2625 O O . ALA A 1 334 ? -0.796 -11.212 19.135 1.00 92.75 334 ALA A O 1
ATOM 2626 N N . HIS A 1 335 ? -0.948 -9.724 17.459 1.00 90.81 335 HIS A N 1
ATOM 2627 C CA . HIS A 1 335 ? 0.298 -9.017 17.736 1.00 90.81 335 HIS A CA 1
ATOM 2628 C C . HIS A 1 335 ? -0.019 -7.575 18.109 1.00 90.81 335 HIS A C 1
ATOM 2630 O O . HIS A 1 335 ? -0.674 -6.874 17.340 1.00 90.81 335 HIS A O 1
ATOM 2636 N N . LEU A 1 336 ? 0.482 -7.126 19.251 1.00 90.25 336 LEU A N 1
ATOM 2637 C CA . LEU A 1 336 ? 0.351 -5.757 19.717 1.00 90.25 336 LEU A CA 1
ATOM 2638 C C . LEU A 1 336 ? 1.712 -5.084 19.711 1.00 90.25 336 LEU A C 1
ATOM 2640 O O . LEU A 1 336 ? 2.720 -5.680 20.086 1.00 90.25 336 LEU A O 1
ATOM 2644 N N . GLN A 1 337 ? 1.742 -3.829 19.298 1.00 86.19 337 GLN A N 1
ATOM 2645 C CA . GLN A 1 337 ? 2.931 -3.001 19.378 1.00 86.19 337 GLN A CA 1
ATOM 2646 C C . GLN A 1 337 ? 2.523 -1.589 19.769 1.00 86.19 337 GLN A C 1
ATOM 2648 O O . GLN A 1 337 ? 1.657 -1.001 19.129 1.00 86.19 337 GLN A O 1
ATOM 2653 N N . ALA A 1 338 ? 3.183 -1.035 20.781 1.00 81.25 338 ALA A N 1
ATOM 2654 C CA . ALA A 1 338 ? 3.106 0.387 21.080 1.00 81.25 338 ALA A CA 1
ATOM 2655 C C . ALA A 1 338 ? 4.326 1.122 20.532 1.00 81.25 338 ALA A C 1
ATOM 2657 O O . ALA A 1 338 ? 5.451 0.600 20.531 1.00 81.25 338 ALA A O 1
ATOM 2658 N N . ARG A 1 339 ? 4.111 2.371 20.130 1.00 72.75 339 ARG A N 1
ATOM 2659 C CA . ARG A 1 339 ? 5.175 3.360 20.000 1.00 72.75 339 ARG A CA 1
ATOM 2660 C C . ARG A 1 339 ? 4.814 4.557 20.849 1.00 72.75 339 ARG A C 1
ATOM 2662 O O . ARG A 1 339 ? 3.785 5.188 20.634 1.00 72.75 339 ARG A O 1
ATOM 2669 N N . ASP A 1 340 ? 5.707 4.867 21.773 1.00 71.19 340 ASP A N 1
ATOM 2670 C CA . ASP A 1 340 ? 5.597 6.043 22.620 1.00 71.19 340 ASP A CA 1
ATOM 2671 C C . ASP A 1 340 ? 6.060 7.285 21.842 1.00 71.19 340 ASP A C 1
ATOM 2673 O O . ASP A 1 340 ? 7.156 7.812 22.026 1.00 71.19 340 ASP A O 1
ATOM 2677 N N . THR A 1 341 ? 5.267 7.650 20.833 1.00 65.56 341 THR A N 1
ATOM 2678 C CA . THR A 1 341 ? 5.357 8.926 20.116 1.00 65.56 341 THR A CA 1
ATOM 2679 C C . THR A 1 341 ? 4.454 9.946 20.816 1.00 65.56 341 THR A C 1
ATOM 2681 O O . THR A 1 341 ? 3.654 9.547 21.662 1.00 65.56 341 THR A O 1
ATOM 2684 N N . PRO A 1 342 ? 4.510 11.247 20.472 1.00 57.28 342 PRO A N 1
ATOM 2685 C CA . PRO A 1 342 ? 3.561 12.227 21.008 1.00 57.28 342 PRO A CA 1
ATOM 2686 C C . PRO A 1 342 ? 2.085 11.839 20.809 1.00 57.28 342 PRO A C 1
ATOM 2688 O O . PRO A 1 342 ? 1.235 12.298 21.558 1.00 57.28 342 PRO A O 1
ATOM 2691 N N . GLU A 1 343 ? 1.787 10.998 19.811 1.00 57.81 343 GLU A N 1
ATOM 2692 C CA . GLU A 1 343 ? 0.443 10.486 19.515 1.00 57.81 343 GLU A CA 1
ATOM 2693 C C . GLU A 1 343 ? 0.118 9.132 20.179 1.00 57.81 343 GLU A C 1
ATOM 2695 O O . GLU A 1 343 ? -0.951 8.588 19.926 1.00 57.81 343 GLU A O 1
ATOM 2700 N N . HIS A 1 344 ? 1.028 8.555 20.978 1.00 74.38 344 HIS A N 1
ATOM 2701 C CA . HIS A 1 344 ? 0.828 7.293 21.708 1.00 74.38 344 HIS A CA 1
ATOM 2702 C C . HIS A 1 344 ? 0.181 6.180 20.861 1.00 74.38 344 HIS A C 1
ATOM 2704 O O . HIS A 1 344 ? -0.918 5.694 21.131 1.00 74.38 344 HIS A O 1
ATOM 2710 N N . VAL A 1 345 ? 0.887 5.758 19.812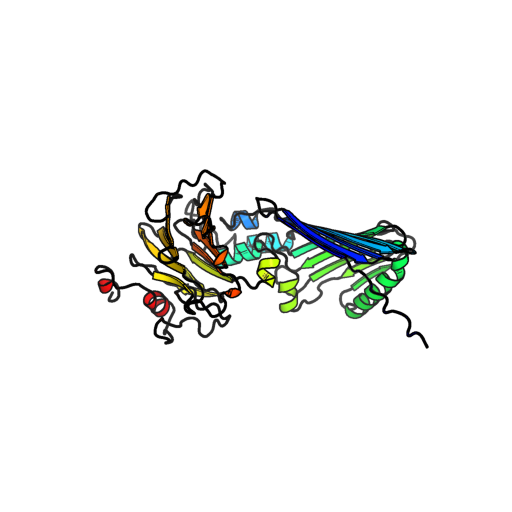 1.00 74.56 345 VAL A N 1
ATOM 2711 C CA . VAL A 1 345 ? 0.353 4.838 18.803 1.00 74.56 345 VAL A CA 1
ATOM 2712 C C . VAL A 1 345 ? 0.298 3.407 19.321 1.00 74.56 345 VAL A C 1
ATOM 2714 O O . VAL A 1 345 ? 1.322 2.837 19.710 1.00 74.56 345 VAL A O 1
ATOM 2717 N N . ILE A 1 346 ? -0.866 2.778 19.184 1.00 82.94 346 ILE A N 1
ATOM 2718 C CA . ILE A 1 346 ? -1.063 1.343 19.372 1.00 82.94 346 ILE A CA 1
ATOM 2719 C C . ILE A 1 346 ? -1.385 0.687 18.028 1.00 82.94 346 ILE A C 1
ATOM 2721 O O . ILE A 1 346 ? -2.243 1.134 17.272 1.00 82.94 346 ILE A O 1
ATOM 2725 N N . SER A 1 347 ? -0.690 -0.407 17.738 1.00 85.88 347 SER A N 1
ATOM 2726 C CA . SER A 1 347 ? -0.857 -1.226 16.546 1.00 85.88 347 SER A CA 1
ATOM 2727 C C . SER A 1 347 ? -1.317 -2.620 16.955 1.00 85.88 347 SER A C 1
ATOM 2729 O O . SER A 1 347 ? -0.648 -3.265 17.762 1.00 85.88 347 SER A O 1
ATOM 2731 N N . VAL A 1 348 ? -2.416 -3.102 16.379 1.00 90.12 348 VAL A N 1
ATOM 2732 C CA . VAL A 1 348 ? -2.949 -4.453 16.607 1.00 90.12 348 VAL A CA 1
ATOM 2733 C C . VAL A 1 348 ? -3.042 -5.180 15.274 1.00 90.12 348 VAL A C 1
ATOM 2735 O O . VAL A 1 348 ? -3.768 -4.751 14.385 1.00 90.12 348 VAL A O 1
ATOM 2738 N N . ALA A 1 349 ? -2.326 -6.290 15.121 1.00 88.50 349 ALA A N 1
ATOM 2739 C CA . ALA A 1 349 ? -2.436 -7.158 13.954 1.00 88.50 349 ALA A CA 1
ATOM 2740 C C . ALA A 1 349 ? -3.147 -8.461 14.326 1.00 88.50 349 ALA A C 1
ATOM 2742 O O . ALA A 1 349 ? -2.754 -9.124 15.285 1.00 88.50 349 ALA A O 1
ATOM 2743 N N . LEU A 1 350 ? -4.136 -8.848 13.522 1.00 88.81 350 LEU A N 1
ATOM 2744 C CA . LEU A 1 350 ? -4.864 -10.113 13.604 1.00 88.81 350 LEU A CA 1
ATOM 2745 C C . LEU A 1 350 ? -4.498 -10.969 12.379 1.00 88.81 350 LEU A C 1
ATOM 2747 O O . LEU A 1 350 ? -5.251 -11.012 11.403 1.00 88.81 350 LEU A O 1
ATOM 2751 N N . PRO A 1 351 ? -3.319 -11.618 12.368 1.00 78.00 351 PRO A N 1
ATOM 2752 C CA . PRO A 1 351 ? -2.761 -12.222 11.157 1.00 78.00 351 PRO A CA 1
ATOM 2753 C C . PRO A 1 351 ? -3.630 -13.344 10.575 1.00 78.00 351 PRO A C 1
ATOM 2755 O O . PRO A 1 351 ? -3.693 -13.483 9.358 1.00 78.00 351 PRO A O 1
ATOM 2758 N N . ALA A 1 352 ? -4.335 -14.109 11.415 1.00 83.12 352 ALA A N 1
ATOM 2759 C CA . ALA A 1 352 ? -5.258 -15.153 10.960 1.00 83.12 352 ALA A CA 1
ATOM 2760 C C . ALA A 1 352 ? -6.539 -14.591 10.316 1.00 83.12 352 ALA A C 1
ATOM 2762 O O . ALA A 1 352 ? -7.196 -15.281 9.540 1.00 83.12 352 ALA A O 1
ATOM 2763 N N . HIS A 1 353 ? -6.878 -13.337 10.622 1.00 83.25 353 HIS A N 1
ATOM 2764 C CA . HIS A 1 353 ? -8.086 -12.669 10.150 1.00 83.25 353 HIS A CA 1
ATOM 2765 C C . HIS A 1 353 ? -7.795 -11.647 9.042 1.00 83.25 353 HIS A C 1
ATOM 2767 O O . HIS A 1 353 ? -8.732 -11.129 8.457 1.00 83.25 353 HIS A O 1
ATOM 2773 N N . GLY A 1 354 ? -6.530 -11.357 8.717 1.00 81.69 354 GLY A N 1
ATOM 2774 C CA . GLY A 1 354 ? -6.187 -10.371 7.686 1.00 81.69 354 GLY A CA 1
ATOM 2775 C C . GLY A 1 354 ? -6.606 -8.944 8.051 1.00 81.69 354 GLY A C 1
ATOM 2776 O O . GLY A 1 354 ? -7.016 -8.180 7.181 1.00 81.69 354 GLY A O 1
ATOM 2777 N N . PHE A 1 355 ? -6.546 -8.603 9.344 1.00 87.25 355 PHE A N 1
ATOM 2778 C CA . PHE A 1 355 ? -6.869 -7.272 9.858 1.00 87.25 355 PHE A CA 1
ATOM 2779 C C . PHE A 1 355 ? -5.688 -6.634 10.568 1.00 87.25 355 PHE A C 1
ATOM 2781 O O . PHE A 1 355 ? -4.921 -7.299 11.273 1.00 87.25 355 PHE A O 1
ATOM 2788 N N . HIS A 1 356 ? -5.572 -5.319 10.421 1.00 86.88 356 HIS A N 1
ATOM 2789 C CA . HIS A 1 356 ? -4.594 -4.527 11.144 1.00 86.88 356 HIS A CA 1
ATOM 2790 C C . HIS A 1 356 ? -5.184 -3.183 11.559 1.00 86.88 356 HIS A C 1
ATOM 2792 O O . HIS A 1 356 ? -5.694 -2.446 10.725 1.00 86.88 356 HIS A O 1
ATOM 2798 N N . ILE A 1 357 ? -5.065 -2.838 12.834 1.00 88.50 357 ILE A N 1
ATOM 2799 C CA . ILE A 1 357 ? -5.620 -1.620 13.420 1.00 88.50 357 ILE A CA 1
ATOM 2800 C C . ILE A 1 357 ? -4.470 -0.744 13.905 1.00 88.50 357 ILE A C 1
ATOM 2802 O O . ILE A 1 357 ? -3.529 -1.239 14.527 1.00 88.50 357 ILE A O 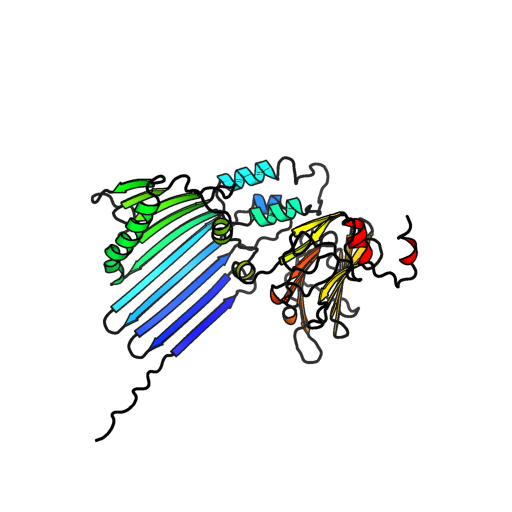1
ATOM 2806 N N . VAL A 1 358 ? -4.540 0.549 13.604 1.00 83.00 358 VAL A N 1
ATOM 2807 C CA . VAL A 1 358 ? -3.680 1.589 14.176 1.00 83.00 358 VAL A CA 1
ATOM 2808 C C . VAL A 1 358 ? -4.576 2.572 14.909 1.00 83.00 358 VAL A C 1
ATOM 2810 O O . VAL A 1 358 ? -5.572 3.026 14.352 1.00 83.00 358 VAL A O 1
ATOM 2813 N N . TYR A 1 359 ? -4.235 2.876 16.152 1.00 83.25 359 TYR A N 1
ATOM 2814 C CA . TYR A 1 359 ? -5.061 3.668 17.050 1.00 83.25 359 TYR A CA 1
ATOM 2815 C C . TYR A 1 359 ? -4.196 4.638 17.857 1.00 83.25 359 TYR A C 1
ATOM 2817 O O . TYR A 1 359 ? -3.128 4.252 18.336 1.00 83.25 359 TYR A O 1
ATOM 2825 N N . THR A 1 360 ? -4.656 5.881 17.997 1.00 76.12 360 THR A N 1
ATOM 2826 C CA . THR A 1 360 ? -3.950 6.965 18.712 1.00 76.12 360 THR A CA 1
ATOM 2827 C C . THR A 1 360 ? -4.767 7.574 19.853 1.00 76.12 360 THR A C 1
ATOM 2829 O O . THR A 1 360 ? -4.344 8.553 20.455 1.00 76.12 360 THR A O 1
ATOM 2832 N N . GLY A 1 361 ? -5.959 7.048 20.149 1.00 80.12 361 GLY A N 1
ATOM 2833 C CA . GLY A 1 361 ? -6.922 7.718 21.033 1.00 80.12 361 GLY A CA 1
ATOM 2834 C C . GLY A 1 361 ? -7.920 8.566 20.255 1.00 80.12 361 GLY A C 1
ATOM 2835 O O . GLY A 1 361 ? -9.115 8.286 20.291 1.00 80.12 361 GLY A O 1
ATOM 2836 N N . SER A 1 362 ? -7.428 9.555 19.512 1.00 71.88 362 SER A N 1
ATOM 2837 C CA . SER A 1 362 ? -8.235 10.466 18.683 1.00 71.88 362 SER A CA 1
ATOM 2838 C C . SER A 1 362 ? -8.570 9.899 17.301 1.00 71.88 362 SER A C 1
ATOM 2840 O O . SER A 1 362 ? -9.658 10.117 16.775 1.00 71.88 362 SER A O 1
ATOM 2842 N N . SER A 1 363 ? -7.657 9.122 16.716 1.00 77.56 363 SER A N 1
ATOM 2843 C CA . SER A 1 363 ? -7.794 8.573 15.368 1.00 77.56 363 SER A CA 1
ATOM 2844 C C . SER A 1 363 ? -7.695 7.050 15.352 1.00 77.56 363 SER A C 1
ATOM 2846 O O . SER A 1 363 ? -7.006 6.426 16.166 1.00 77.56 363 SER A O 1
ATOM 2848 N N . THR A 1 364 ? -8.387 6.439 14.391 1.00 81.12 364 THR A N 1
ATOM 2849 C CA . THR A 1 364 ? -8.379 4.993 14.147 1.00 81.12 364 THR A CA 1
ATOM 2850 C C . THR A 1 364 ? -8.241 4.704 12.662 1.00 81.12 364 THR A C 1
ATOM 2852 O O . THR A 1 364 ? -8.960 5.267 11.846 1.00 81.12 364 THR A O 1
ATOM 2855 N N . LEU A 1 365 ? -7.362 3.770 12.312 1.00 80.12 365 LEU A N 1
ATOM 2856 C CA . LEU A 1 365 ? -7.213 3.220 10.970 1.00 80.12 365 LEU A CA 1
ATOM 2857 C C . LEU A 1 365 ? -7.384 1.702 11.038 1.00 80.12 365 LEU A C 1
ATOM 2859 O O . LEU A 1 365 ? -6.574 1.012 11.657 1.00 80.12 365 LEU A O 1
ATOM 2863 N N . VAL A 1 366 ? -8.409 1.178 10.375 1.00 88.69 366 VAL A N 1
ATOM 2864 C CA . VAL A 1 366 ? -8.662 -0.256 10.217 1.00 88.69 366 VAL A CA 1
ATOM 2865 C C . VAL A 1 366 ? -8.255 -0.650 8.804 1.00 88.69 366 VAL A C 1
ATOM 2867 O O . VAL A 1 366 ? -8.800 -0.138 7.838 1.00 88.69 366 VAL A O 1
ATOM 2870 N N . MET A 1 367 ? -7.299 -1.558 8.659 1.00 85.94 367 MET A N 1
ATOM 2871 C CA . MET A 1 367 ? -6.879 -2.126 7.377 1.00 85.94 367 MET A CA 1
ATOM 2872 C C . MET A 1 367 ? -7.395 -3.557 7.253 1.00 85.94 367 MET A C 1
ATOM 2874 O O . MET A 1 367 ? -7.266 -4.336 8.202 1.00 85.94 367 MET A O 1
ATOM 2878 N N . ALA A 1 368 ? -7.935 -3.889 6.082 1.00 88.69 368 ALA A N 1
ATOM 2879 C CA . ALA A 1 368 ? -8.488 -5.195 5.755 1.00 88.69 368 ALA A CA 1
ATOM 2880 C C . ALA A 1 368 ? -7.810 -5.786 4.513 1.00 88.69 368 ALA A C 1
ATOM 2882 O O . ALA A 1 368 ? -7.640 -5.115 3.489 1.00 88.69 368 ALA A O 1
ATOM 2883 N N . ASP A 1 369 ? -7.466 -7.069 4.585 1.00 85.12 369 ASP A N 1
ATOM 2884 C CA . ASP A 1 369 ? -6.959 -7.825 3.447 1.00 85.12 369 ASP A CA 1
ATOM 2885 C C . ASP A 1 369 ? -8.065 -8.095 2.415 1.00 85.12 369 ASP A C 1
ATOM 2887 O O . ASP A 1 369 ? -9.237 -8.250 2.755 1.00 85.12 369 ASP A O 1
ATOM 2891 N N . ARG A 1 370 ? -7.702 -8.268 1.136 1.00 82.00 370 ARG A N 1
ATOM 2892 C CA . ARG A 1 370 ? -8.658 -8.589 0.050 1.00 82.00 370 ARG A CA 1
ATOM 2893 C C . ARG A 1 370 ? -9.513 -9.823 0.299 1.00 82.00 370 ARG A C 1
ATOM 2895 O O . ARG A 1 370 ? -10.578 -9.943 -0.299 1.00 82.00 370 ARG A O 1
ATOM 2902 N N . SER A 1 371 ? -9.070 -10.750 1.147 1.00 84.81 371 SER A N 1
ATOM 2903 C CA . SER A 1 371 ? -9.886 -11.904 1.536 1.00 84.81 371 SER A CA 1
ATOM 2904 C C . SER A 1 371 ? -11.219 -11.491 2.172 1.00 84.81 371 SER A C 1
ATOM 2906 O O . SER A 1 371 ? -12.148 -12.293 2.164 1.00 84.81 371 SER A O 1
ATOM 2908 N N . MET A 1 372 ? -11.323 -10.258 2.675 1.00 90.12 372 MET A N 1
ATOM 2909 C CA . MET A 1 372 ? -12.508 -9.674 3.304 1.00 90.12 372 MET A CA 1
ATOM 2910 C C . MET A 1 372 ? -13.410 -8.893 2.347 1.00 90.12 372 MET A C 1
ATOM 2912 O O . MET A 1 372 ? -14.463 -8.417 2.759 1.00 90.12 372 MET A O 1
ATOM 2916 N N . ARG A 1 373 ? -13.030 -8.785 1.071 1.00 89.62 373 ARG A N 1
ATOM 2917 C CA . ARG A 1 373 ? -13.797 -8.058 0.058 1.00 89.62 373 ARG A CA 1
ATOM 2918 C C . ARG A 1 373 ? -15.236 -8.574 -0.040 1.00 89.62 373 ARG A C 1
ATOM 2920 O O . ARG A 1 373 ? -15.440 -9.772 -0.242 1.00 89.62 373 ARG A O 1
ATOM 2927 N N . GLY A 1 374 ? -16.207 -7.670 0.094 1.00 91.00 374 GLY A N 1
ATOM 2928 C CA . GLY A 1 374 ? -17.645 -7.957 0.047 1.00 91.00 374 GLY A CA 1
ATOM 2929 C C . GLY A 1 374 ? -18.172 -8.807 1.209 1.00 91.00 374 GLY A C 1
ATOM 2930 O O . GLY A 1 374 ? -19.268 -9.356 1.115 1.00 91.00 374 GLY A O 1
ATOM 2931 N N . ARG A 1 375 ? -17.385 -8.993 2.277 1.00 92.69 375 ARG A N 1
ATOM 2932 C CA . ARG A 1 375 ? -17.769 -9.784 3.462 1.00 92.69 375 ARG A CA 1
ATOM 2933 C C . ARG A 1 375 ? -18.001 -8.923 4.696 1.00 92.69 375 ARG A C 1
ATOM 2935 O O . ARG A 1 375 ? -18.505 -9.439 5.694 1.00 92.69 375 ARG A O 1
ATOM 2942 N N . LEU A 1 376 ? -17.588 -7.661 4.662 1.00 94.75 376 LEU A N 1
ATOM 2943 C CA . LEU A 1 376 ? -17.645 -6.789 5.826 1.00 94.75 376 LEU A CA 1
ATOM 2944 C C . LEU A 1 376 ? -19.017 -6.139 5.968 1.00 94.75 376 LEU A C 1
ATOM 2946 O O . LEU A 1 376 ? -19.802 -6.088 5.028 1.00 94.75 376 LEU A O 1
ATOM 2950 N N . CYS A 1 377 ? -19.323 -5.685 7.175 1.00 94.75 377 CYS A N 1
ATOM 2951 C CA . CYS A 1 377 ? -20.362 -4.692 7.409 1.00 94.75 377 CYS A CA 1
ATOM 2952 C C . CYS A 1 377 ? -20.052 -3.899 8.685 1.00 94.75 377 CYS A C 1
ATOM 2954 O O . CYS A 1 377 ? -19.292 -4.354 9.549 1.00 94.75 377 CYS A O 1
ATOM 2956 N N . GLY A 1 378 ? -20.634 -2.708 8.794 1.00 96.00 378 GLY A N 1
ATOM 2957 C CA . GLY A 1 378 ? -20.290 -1.699 9.796 1.00 96.00 378 GLY A CA 1
ATOM 2958 C C . GLY A 1 378 ? -20.183 -0.319 9.153 1.00 96.00 378 GLY A C 1
ATOM 2959 O O . GLY A 1 378 ? -20.330 -0.195 7.939 1.00 96.00 378 GLY A O 1
ATOM 2960 N N . ILE A 1 379 ? -19.866 0.708 9.942 1.00 96.50 379 ILE A N 1
ATOM 2961 C CA . ILE A 1 379 ? -19.644 2.077 9.436 1.00 96.50 379 ILE A CA 1
ATOM 2962 C C . ILE A 1 379 ? -18.575 2.100 8.328 1.00 96.50 379 ILE A C 1
ATOM 2964 O O . ILE A 1 379 ? -18.685 2.874 7.383 1.00 96.50 379 ILE A O 1
ATOM 2968 N N . CYS A 1 380 ? -17.583 1.207 8.388 1.00 95.12 380 CYS A N 1
ATOM 2969 C CA . CYS A 1 380 ? -16.518 1.094 7.394 1.00 95.12 380 CYS A CA 1
ATOM 2970 C C . CYS A 1 380 ? -16.940 0.514 6.030 1.00 95.12 380 CYS A C 1
ATOM 2972 O O . CYS A 1 380 ? -16.074 0.387 5.162 1.00 95.12 380 CYS A O 1
ATOM 2974 N N . GLY A 1 381 ? -18.215 0.166 5.830 1.00 93.81 381 GLY A N 1
ATOM 2975 C CA . GLY A 1 381 ? -18.720 -0.379 4.568 1.00 93.81 381 GLY A CA 1
ATOM 2976 C C . GLY A 1 381 ? -18.525 -1.888 4.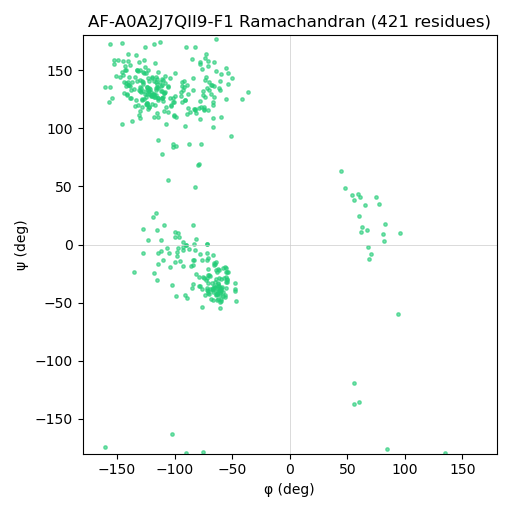426 1.00 93.81 381 GLY A C 1
ATOM 2977 O O . GLY A 1 381 ? -18.074 -2.572 5.354 1.00 93.81 381 GLY A O 1
ATOM 2978 N N . ASP A 1 382 ? -18.891 -2.418 3.258 1.00 92.19 382 ASP A N 1
ATOM 2979 C CA . ASP A 1 382 ? -18.817 -3.851 2.941 1.00 92.19 382 ASP A CA 1
ATOM 2980 C C . ASP A 1 382 ? -17.564 -4.261 2.152 1.00 92.19 382 ASP A C 1
ATOM 2982 O O . ASP A 1 382 ? -17.267 -5.459 2.028 1.00 92.19 382 ASP A O 1
ATOM 2986 N N . PHE A 1 383 ? -16.769 -3.270 1.735 1.00 91.62 383 PHE A N 1
ATOM 2987 C CA . PHE A 1 383 ? -15.500 -3.431 1.037 1.00 91.62 383 PHE A CA 1
ATOM 2988 C C . PHE A 1 383 ? -15.662 -4.195 -0.281 1.00 91.62 383 PHE A C 1
ATOM 2990 O O . PHE A 1 383 ? -14.896 -5.116 -0.572 1.00 91.62 383 PHE A O 1
ATOM 2997 N N . ASP A 1 384 ? -16.686 -3.890 -1.072 1.00 83.69 384 ASP A N 1
ATOM 2998 C CA . ASP A 1 384 ? -16.951 -4.566 -2.342 1.00 83.69 384 ASP A CA 1
ATOM 2999 C C . ASP A 1 384 ? -16.358 -3.821 -3.560 1.00 83.69 384 ASP A C 1
ATOM 3001 O O . ASP A 1 384 ? -16.133 -4.429 -4.621 1.00 83.69 384 ASP A O 1
ATOM 3005 N N . GLY A 1 385 ? -15.961 -2.560 -3.375 1.00 76.94 385 GLY A N 1
ATOM 3006 C CA . GLY A 1 385 ? -15.407 -1.657 -4.381 1.00 76.94 385 GLY A CA 1
ATOM 3007 C C . GLY A 1 385 ? -16.427 -0.716 -5.029 1.00 76.94 385 GLY A C 1
ATOM 3008 O O . GLY A 1 385 ? -16.077 -0.080 -6.028 1.00 76.94 385 GLY A O 1
ATOM 3009 N N . HIS A 1 386 ? -17.665 -0.633 -4.528 1.00 71.88 386 HIS A N 1
ATOM 3010 C CA . HIS A 1 386 ? -18.747 0.170 -5.101 1.00 71.88 386 HIS A CA 1
ATOM 3011 C C . HIS A 1 386 ? -19.194 1.326 -4.193 1.00 71.88 386 HIS A C 1
ATOM 3013 O O . HIS A 1 386 ? -20.230 1.270 -3.535 1.00 71.88 386 HIS A O 1
ATOM 3019 N N . ALA A 1 387 ? -18.551 2.482 -4.362 1.00 71.88 387 ALA A N 1
ATOM 3020 C CA . ALA A 1 387 ? -18.894 3.719 -3.651 1.00 71.88 387 ALA A CA 1
ATOM 3021 C C . ALA A 1 387 ? -20.364 4.198 -3.791 1.00 71.88 387 ALA A C 1
ATOM 3023 O O . ALA A 1 387 ? -20.844 4.995 -2.990 1.00 71.88 387 ALA A O 1
ATOM 3024 N N . VAL A 1 388 ? -21.106 3.757 -4.818 1.00 65.38 388 VAL A N 1
ATOM 3025 C CA . VAL A 1 388 ? -22.483 4.227 -5.089 1.00 65.38 388 VAL A CA 1
ATOM 3026 C C . VAL A 1 388 ? -23.500 3.682 -4.079 1.00 65.38 388 VAL A C 1
ATOM 3028 O O . VAL A 1 388 ? -24.505 4.340 -3.815 1.00 65.38 388 VAL A O 1
ATOM 3031 N N . LYS A 1 389 ? -23.275 2.482 -3.531 1.00 74.06 389 LYS A N 1
ATOM 3032 C CA . LYS A 1 389 ? -24.203 1.815 -2.599 1.00 74.06 389 LYS A CA 1
ATOM 3033 C C . LYS A 1 389 ? -23.608 1.623 -1.208 1.00 74.06 389 LYS A C 1
ATOM 3035 O O . LYS A 1 389 ? -24.054 0.761 -0.463 1.00 74.06 389 LYS A O 1
ATOM 3040 N N . GLU A 1 390 ? -22.678 2.493 -0.838 1.00 85.06 390 GLU A N 1
ATOM 3041 C CA . GLU A 1 390 ? -21.937 2.385 0.415 1.00 85.06 390 GLU A CA 1
ATOM 3042 C C . GLU A 1 390 ? -22.834 2.416 1.658 1.00 85.06 390 GLU A C 1
ATOM 3044 O O . GLU A 1 390 ? -22.616 1.696 2.625 1.00 85.06 390 GLU A O 1
ATOM 3049 N N . PHE A 1 391 ? -23.880 3.248 1.637 1.00 89.69 391 PHE A N 1
ATOM 3050 C CA . PHE A 1 391 ? -24.709 3.525 2.812 1.00 89.69 391 PHE A CA 1
ATOM 3051 C C . PHE A 1 391 ? -25.791 2.468 3.078 1.00 89.69 391 PHE A C 1
ATOM 3053 O O . PHE A 1 391 ? -26.971 2.784 3.261 1.00 89.69 391 PHE A O 1
ATOM 3060 N N . ARG A 1 392 ? -25.393 1.196 3.088 1.00 91.31 392 ARG A N 1
ATOM 3061 C CA . ARG A 1 392 ? -26.258 0.043 3.349 1.00 91.31 392 ARG A CA 1
ATOM 3062 C C . ARG A 1 392 ? -26.357 -0.244 4.850 1.00 91.31 392 ARG A C 1
ATOM 3064 O O . ARG A 1 392 ? -25.384 -0.628 5.493 1.00 91.31 392 ARG A O 1
ATOM 3071 N N . LYS A 1 393 ? -27.545 -0.065 5.422 1.00 92.81 393 LYS A N 1
ATOM 3072 C CA . LYS A 1 393 ? -27.836 -0.274 6.852 1.00 92.81 393 LYS A CA 1
ATOM 3073 C C . LYS A 1 393 ? -27.861 -1.768 7.224 1.00 92.81 393 LYS A C 1
ATOM 3075 O O . LYS A 1 393 ? -28.053 -2.603 6.334 1.00 92.81 393 LYS A O 1
ATOM 3080 N N . PRO A 1 394 ? -27.784 -2.130 8.523 1.00 90.44 394 PRO A N 1
ATOM 3081 C CA . PRO A 1 394 ? -27.834 -3.526 8.972 1.00 90.44 394 PRO A CA 1
ATOM 3082 C C . PRO A 1 394 ? -29.054 -4.323 8.492 1.00 90.44 394 PRO A C 1
ATOM 3084 O O . PRO A 1 394 ? -28.953 -5.529 8.291 1.00 90.44 394 PRO A O 1
ATOM 3087 N N . GLN A 1 395 ? -30.205 -3.668 8.297 1.00 86.94 395 GLN A N 1
ATOM 3088 C CA . GLN A 1 395 ? -31.440 -4.298 7.805 1.00 86.94 395 GLN A CA 1
ATOM 3089 C C . GLN A 1 395 ? -31.493 -4.415 6.274 1.00 86.94 395 GLN A C 1
ATOM 3091 O O . GLN A 1 395 ? -32.572 -4.594 5.716 1.00 86.94 395 GLN A O 1
ATOM 3096 N N . ASP A 1 396 ? -30.356 -4.275 5.593 1.00 86.50 396 ASP A N 1
ATOM 3097 C CA . ASP A 1 396 ? -30.252 -4.365 4.138 1.00 86.50 396 ASP A CA 1
ATOM 3098 C C . ASP A 1 396 ? -31.084 -3.301 3.389 1.00 86.50 396 ASP A C 1
ATOM 3100 O O . ASP A 1 396 ? -31.756 -3.553 2.390 1.00 86.50 396 ASP A O 1
ATOM 3104 N N . THR A 1 397 ? -31.071 -2.072 3.906 1.00 92.00 397 THR A N 1
ATOM 3105 C CA . THR A 1 397 ? -31.756 -0.926 3.290 1.00 92.00 397 THR A CA 1
ATOM 3106 C C . THR A 1 397 ? -30.790 0.235 3.106 1.00 92.00 397 THR A C 1
ATOM 3108 O O . THR A 1 397 ? -29.874 0.418 3.905 1.00 92.00 397 THR A O 1
ATOM 3111 N N . GLN A 1 398 ? -30.981 1.032 2.054 1.00 92.69 398 GLN A N 1
ATOM 3112 C CA . GLN A 1 398 ? -30.144 2.205 1.808 1.00 92.69 398 GLN A CA 1
ATOM 3113 C C . GLN A 1 398 ? -30.529 3.336 2.770 1.00 92.69 398 GLN A C 1
ATOM 3115 O O . GLN A 1 398 ? -31.714 3.638 2.919 1.00 92.69 398 GLN A O 1
ATOM 3120 N N . ALA A 1 399 ? -29.546 3.962 3.413 1.00 91.69 399 ALA A N 1
ATOM 3121 C CA . ALA A 1 399 ? -29.748 5.199 4.159 1.00 91.69 399 ALA A CA 1
ATOM 3122 C C . ALA A 1 399 ? -29.840 6.406 3.212 1.00 91.69 399 ALA A C 1
ATOM 3124 O O . ALA A 1 399 ? -29.285 6.396 2.110 1.00 91.69 399 ALA A O 1
ATOM 3125 N N . HIS A 1 400 ? -30.503 7.472 3.655 1.00 89.00 400 HIS A N 1
ATOM 3126 C CA . HIS A 1 400 ? -30.626 8.713 2.892 1.00 89.00 400 HIS A CA 1
ATOM 3127 C C . HIS A 1 400 ? -29.343 9.550 2.899 1.00 89.00 400 HIS A C 1
ATOM 3129 O O . HIS A 1 400 ? -29.104 10.312 1.963 1.00 89.00 400 HIS A O 1
ATOM 3135 N N . ASN A 1 401 ? -28.532 9.439 3.952 1.00 85.69 401 ASN A N 1
ATOM 3136 C CA . ASN A 1 401 ? -27.282 10.177 4.118 1.00 85.69 401 ASN A CA 1
ATOM 3137 C C . ASN A 1 401 ? -26.315 9.440 5.065 1.00 85.69 401 ASN A C 1
ATOM 3139 O O . ASN A 1 401 ? -26.677 8.441 5.691 1.00 85.69 401 ASN A O 1
ATOM 3143 N N . GLY A 1 402 ? -25.086 9.955 5.171 1.00 87.56 402 GLY A N 1
ATOM 3144 C CA . GLY A 1 402 ? -24.025 9.375 6.001 1.00 87.56 402 GLY A CA 1
ATOM 3145 C C . GLY A 1 402 ? -24.343 9.348 7.501 1.00 87.56 402 GLY A C 1
ATOM 3146 O O . GLY A 1 402 ? -23.999 8.380 8.173 1.00 87.56 402 GLY A O 1
ATOM 3147 N N . GLN A 1 403 ? -25.069 10.347 8.012 1.00 89.12 403 GLN A N 1
ATOM 3148 C CA . GLN A 1 403 ? -25.460 10.420 9.423 1.00 89.12 403 GLN A CA 1
ATOM 3149 C C . GLN A 1 403 ? -26.446 9.300 9.793 1.00 89.12 403 GLN A C 1
ATOM 3151 O O . GLN A 1 403 ? -26.256 8.596 10.786 1.00 89.12 403 GLN A O 1
ATOM 3156 N N . GLU A 1 404 ? -27.494 9.098 8.987 1.00 92.69 404 GLU A N 1
ATOM 3157 C CA . GLU A 1 404 ? -28.451 7.996 9.166 1.00 92.69 404 GLU A CA 1
ATOM 3158 C C . GLU A 1 404 ? -27.755 6.636 9.023 1.00 92.69 404 GLU A C 1
ATOM 3160 O O . GLU A 1 404 ? -28.005 5.707 9.790 1.00 92.69 404 GLU A O 1
ATOM 3165 N N . TYR A 1 405 ? -26.844 6.521 8.058 1.00 94.62 405 TYR A N 1
ATOM 3166 C CA . TYR A 1 405 ? -26.064 5.310 7.857 1.00 94.62 405 TYR A CA 1
ATOM 3167 C C . TYR A 1 405 ? -25.215 4.957 9.082 1.00 94.62 405 TYR A C 1
ATOM 3169 O O . TYR A 1 405 ? -25.359 3.861 9.622 1.00 94.62 405 TYR A O 1
ATOM 3177 N N . ALA A 1 406 ? -24.376 5.877 9.559 1.00 93.31 406 ALA A N 1
ATOM 3178 C CA . ALA A 1 406 ? -23.471 5.612 10.671 1.00 93.31 406 ALA A CA 1
ATOM 3179 C C . ALA A 1 406 ? -24.217 5.392 12.000 1.00 93.31 406 ALA A C 1
ATOM 3181 O O . ALA A 1 406 ? -23.883 4.469 12.747 1.00 93.31 406 ALA A O 1
ATOM 3182 N N . SER A 1 407 ? -25.289 6.152 12.253 1.00 92.94 407 SER A N 1
ATOM 3183 C CA . SER A 1 407 ? -26.147 5.954 13.434 1.00 92.94 407 SER A CA 1
ATOM 3184 C C . SER A 1 407 ? -26.866 4.603 13.442 1.00 92.94 407 SER A C 1
ATOM 3186 O O . SER A 1 407 ? -27.084 4.037 14.513 1.00 92.94 407 SER A O 1
ATOM 3188 N N . SER A 1 408 ? -27.174 4.028 12.272 1.00 94.12 408 SER A N 1
ATOM 3189 C CA . SER A 1 408 ? -27.792 2.695 12.185 1.00 94.12 408 SER A CA 1
ATOM 3190 C C . SER A 1 408 ? -26.898 1.560 12.706 1.00 94.12 408 SER A C 1
ATOM 3192 O O . SER A 1 408 ? -27.400 0.477 13.004 1.00 94.12 408 SER A O 1
ATOM 3194 N N . TYR A 1 409 ? -25.590 1.808 1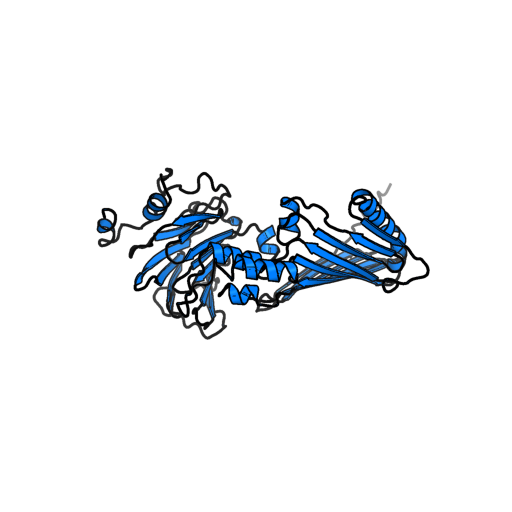2.846 1.00 95.25 409 TYR A N 1
ATOM 3195 C CA . TYR A 1 409 ? -24.609 0.868 13.394 1.00 95.25 409 TYR A CA 1
ATOM 3196 C C . TYR A 1 409 ? -24.320 1.071 14.890 1.00 95.25 409 TYR A C 1
ATOM 3198 O O . TYR A 1 409 ? -23.437 0.400 15.433 1.00 95.25 409 TYR A O 1
ATOM 3206 N N . ALA A 1 410 ? -25.051 1.959 15.568 1.00 93.81 410 ALA A N 1
ATOM 3207 C CA . ALA A 1 410 ? -25.019 2.077 17.022 1.00 93.81 410 ALA A CA 1
ATOM 3208 C C . ALA A 1 410 ? -25.651 0.842 17.691 1.00 93.81 410 ALA A C 1
ATOM 3210 O O . ALA A 1 410 ? -26.701 0.352 17.277 1.00 93.81 410 ALA A O 1
ATOM 3211 N N . ILE A 1 411 ? -25.025 0.346 18.756 1.00 89.94 411 ILE A N 1
ATOM 3212 C CA . ILE A 1 411 ? -25.509 -0.770 19.571 1.00 89.94 411 ILE A CA 1
ATOM 3213 C C . ILE A 1 411 ? -26.358 -0.189 20.703 1.00 89.94 411 ILE A C 1
ATOM 3215 O O . ILE A 1 411 ? -25.842 0.330 21.692 1.00 89.94 411 ILE A O 1
ATOM 3219 N N . THR A 1 412 ? -27.677 -0.270 20.543 1.00 72.81 412 THR A N 1
ATOM 3220 C CA . THR A 1 412 ? -28.663 0.413 21.397 1.00 72.81 412 THR A CA 1
ATOM 3221 C C . THR A 1 412 ? -29.133 -0.392 22.609 1.00 72.81 412 THR A C 1
ATOM 3223 O O . THR A 1 412 ? -29.926 0.115 23.395 1.00 72.81 412 THR A O 1
ATOM 3226 N N . ASP A 1 413 ? -28.649 -1.621 22.803 1.00 63.31 413 ASP A N 1
ATOM 3227 C CA . ASP A 1 413 ? -29.078 -2.496 23.911 1.00 63.31 413 ASP A CA 1
ATOM 3228 C C . ASP A 1 413 ? -28.559 -2.044 25.295 1.00 63.31 413 ASP A C 1
ATOM 3230 O O . ASP A 1 413 ? -28.850 -2.666 26.318 1.00 63.31 413 ASP A O 1
ATOM 3234 N N . GLN A 1 414 ? -27.801 -0.945 25.357 1.00 58.84 414 GLN A N 1
ATOM 3235 C CA . GLN A 1 414 ? -27.417 -0.289 26.606 1.00 58.84 414 GLN A CA 1
ATOM 3236 C C . GLN A 1 414 ? -28.486 0.739 27.002 1.00 58.84 414 GLN A C 1
ATOM 3238 O O . GLN A 1 414 ? -28.859 1.592 26.201 1.00 58.84 414 GLN A O 1
ATOM 3243 N N . ALA A 1 415 ? -28.962 0.686 28.251 1.00 53.97 415 ALA A N 1
ATOM 3244 C CA . ALA A 1 415 ? -30.067 1.515 28.755 1.00 53.97 415 ALA A CA 1
ATOM 3245 C C . ALA A 1 415 ? -29.872 3.038 28.568 1.00 53.97 415 ALA A C 1
ATOM 3247 O O . ALA A 1 415 ? -30.850 3.778 28.506 1.00 53.97 415 ALA A O 1
ATOM 3248 N N . GLU A 1 416 ? -28.627 3.501 28.446 1.00 54.38 416 GLU A N 1
ATOM 3249 C CA . GLU A 1 416 ? -28.258 4.907 28.226 1.00 54.38 416 GLU A CA 1
ATOM 3250 C C . GLU A 1 416 ? -28.366 5.327 26.741 1.00 54.38 416 GLU A C 1
ATOM 3252 O O . GLU A 1 416 ? -28.666 6.482 26.436 1.00 54.38 416 GLU A O 1
ATOM 3257 N N . CYS A 1 417 ? -28.253 4.374 25.808 1.00 64.12 417 CYS A N 1
ATOM 3258 C CA . CYS A 1 417 ? -28.155 4.610 24.362 1.00 64.12 417 CYS A CA 1
ATOM 3259 C C . CYS A 1 417 ? -29.492 4.792 23.637 1.00 64.12 417 CYS A C 1
ATOM 3261 O O . CYS A 1 417 ? -29.534 5.340 22.537 1.00 64.12 417 CYS A O 1
ATOM 3263 N N . ALA A 1 418 ? -30.603 4.383 24.251 1.00 50.72 418 ALA A N 1
ATOM 3264 C CA . ALA A 1 418 ? -31.939 4.538 23.672 1.00 50.72 418 ALA A CA 1
ATOM 3265 C C . ALA A 1 418 ? -32.449 5.997 23.672 1.00 50.72 418 ALA A C 1
ATOM 3267 O O . ALA A 1 418 ? -33.438 6.299 23.009 1.00 50.72 418 ALA A O 1
ATOM 3268 N N . SER A 1 419 ? -31.797 6.905 24.414 1.00 45.91 419 SER A N 1
ATOM 3269 C CA . SER A 1 419 ? -32.257 8.289 24.617 1.00 45.91 419 SER A CA 1
ATOM 3270 C C . SER A 1 419 ? -31.561 9.345 23.742 1.00 45.91 419 SER A C 1
ATOM 3272 O O . SER A 1 419 ? -32.077 10.454 23.603 1.00 45.91 419 SER A O 1
ATOM 3274 N N . GLU A 1 420 ? -30.426 9.009 23.115 1.00 50.16 420 GLU A N 1
ATOM 3275 C CA . GLU A 1 420 ? -29.628 9.943 22.300 1.00 50.16 420 GLU A CA 1
ATOM 3276 C C . GLU A 1 420 ? -30.100 10.052 20.837 1.00 50.16 420 GLU A C 1
ATOM 3278 O O . GLU A 1 420 ? -29.821 11.052 20.186 1.00 50.16 420 GLU A O 1
ATOM 3283 N N . GLN A 1 421 ? -30.876 9.093 20.316 1.00 45.34 421 GLN A N 1
ATOM 3284 C CA . GLN A 1 421 ? -31.320 9.085 18.907 1.00 45.34 421 GLN A CA 1
ATOM 3285 C C . GLN A 1 421 ? -32.540 9.984 18.597 1.00 45.34 421 GLN A C 1
ATOM 3287 O O . GLN A 1 421 ? -33.038 9.978 17.473 1.00 45.34 421 GLN A O 1
ATOM 3292 N N . MET A 1 422 ? -33.041 10.756 19.571 1.00 34.66 422 MET A N 1
ATOM 3293 C CA . MET A 1 422 ? -34.223 11.630 19.427 1.00 34.66 422 MET A CA 1
ATOM 3294 C C . MET A 1 422 ? -33.926 13.135 19.574 1.00 34.66 422 MET A C 1
ATOM 3296 O O . MET A 1 422 ? -34.867 13.918 19.727 1.00 34.66 422 MET A O 1
ATOM 3300 N N . LYS A 1 423 ? -32.655 13.555 19.554 1.00 33.44 423 LYS A N 1
ATOM 3301 C CA . LYS A 1 423 ? -32.269 14.972 19.646 1.00 33.44 423 LYS A CA 1
ATOM 3302 C C . LYS A 1 423 ? -31.617 15.503 18.385 1.00 33.44 423 LYS A C 1
ATOM 3304 O O . LYS A 1 423 ? -30.760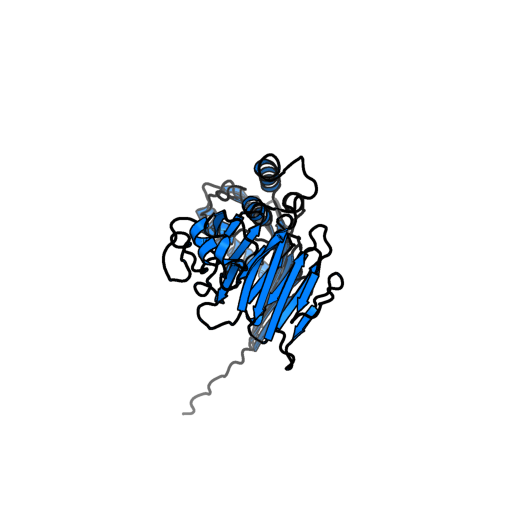 14.789 17.826 1.00 33.44 423 LYS A O 1
#

pLDDT: mean 80.14, std 14.81, range [33.44, 97.88]

Nearest PDB structures (foldseek):
  8d3d-assembly1_A  TM=7.663E-01  e=4.237E-11  Homo sapiens
  8d3c-assembly1_A  TM=7.682E-01  e=1.224E-10  Homo sapiens
  9gvq-assembly1_B  TM=8.249E-01  e=1.022E-09  Homo sapiens

Sequence (423 aa):
MAINGTQSRKLSTLWTYAAGRSGKVRRFGLFLKEEKWQVGFTSILVASAIPVLKLENVIRANITSEIHADLLYSSDTAEHQFSLQTVMGRSALKAEALEDEYLTDKCIDRNQGPETDISPDCLRAAMDAMFLDRYNVTITYKGQSTSLGPIMMQHFNSLRLWLLPYITDTEDSKRTFAPSNTITALLEISPRLNTLNAWIRTPSMKTDFSSIPVNPLVTEILRFNPAVSYARRIRGESYCSHGGSKFFTFDGVELDYNVTSCWHLLAKDCSGHSRFAVLMRSLNNQETELEVNMDNYLILRLRPGLNVSANEKPVELAGHAVVQIADQAGAILAHLQARDTPEHVISVALPAHGFHIVYTGSSTLVMADRSMRGRLCGICGDFDGHAVKEFRKPQDTQAHNGQEYASSYAITDQAECASEQMK

Solvent-accessible surface area (backbone atoms only — not comparable to full-atom values): 22586 Å² total; per-residue (Å²): 135,83,80,79,77,85,84,81,80,66,78,47,78,49,74,49,77,50,67,45,98,83,64,31,38,38,39,41,35,43,37,41,35,44,95,63,36,38,39,39,37,40,36,38,40,42,31,49,85,70,79,94,77,47,50,68,59,46,61,70,44,90,58,44,35,37,38,40,33,40,42,38,40,40,40,90,88,47,51,36,37,40,38,39,40,34,48,33,23,66,40,71,69,43,47,52,53,51,45,67,60,37,63,70,75,71,65,57,75,92,85,55,80,90,73,74,66,59,49,66,69,41,43,50,48,34,58,56,55,49,38,29,38,24,39,42,36,39,39,38,46,40,77,62,38,60,74,44,52,65,59,57,49,53,56,48,50,55,51,47,66,75,41,52,96,31,57,50,78,48,79,38,89,90,48,76,65,32,59,91,48,32,37,39,35,40,41,38,49,42,82,82,50,48,31,31,34,37,36,44,27,31,29,48,34,42,39,38,35,51,69,41,76,44,56,64,79,55,42,65,70,71,45,49,30,58,80,60,42,69,65,41,67,77,55,49,47,39,47,22,39,38,29,76,41,38,38,31,17,36,48,71,45,74,35,61,48,75,69,46,75,42,46,26,38,37,40,26,46,72,73,70,86,47,72,45,36,35,32,37,21,32,53,72,94,68,25,35,38,37,37,44,34,35,68,97,79,41,38,37,40,43,40,55,79,67,39,37,26,48,72,86,40,79,50,87,63,57,80,72,43,76,47,76,44,54,50,98,88,65,51,72,57,35,41,35,35,35,43,90,50,101,57,25,37,38,36,43,34,26,76,90,75,42,36,36,38,40,36,38,25,50,32,38,39,45,35,42,35,40,92,45,51,59,28,34,38,39,59,29,27,36,38,72,70,55,59,90,66,50,45,57,30,89,85,78,40,78,43,95,46,51,50,59,23,46,57,58,33,46,53,51,90,44,90,75,43,69,68,64,85,79,117

Mean predicted aligned error: 14.41 Å

Foldseek 3Di:
DDDDDDDDWDKDWDWDWDADPLSQKIKIWIWIDTPFKIKIKIKIKGWDDDDLFALVCLLPDWGKMKMWMWIWIDGPVDTKIKIKIKIWTADPQLSVVLCVPAVPPNQDDPPDPPDRFCPVVSSVSSQLSQWTFKMKMKMFIDDPNLVCVVVVVVVVVVVCVVQVVFKDWDFDQVAFQDPSGMKIKMWGAHNVNQFIWMWIHHRGITMTGPGHGDDNVVSVVPIDGRNCHPVQVVQVKFKWKDFQQWIAARLGDIAGHDFAQFWFWAKDFQVPPAQWTWIWHDDPPLFIWIWIDRDPFWTWIDAAPLWIDIPNHTDDADAQDWDFDAGPVRHTQWTWHWHPDPQTWIWIDGPVQQWIWIHRRRMIMIMHTPVQAQRMDTLNASNPNDNVQRLQAPVRDHDPGSHRSRLSRTDQPDPVNVPPVPD

Organism: NCBI:txid105785

Radius of gyration: 26.53 Å; Cα contacts (8 Å, |Δi|>4): 899; chains: 1; bounding box: 67×83×65 Å

InterPro domains:
  IPR001846 von Willebrand factor, type D domain [PF00094] (242-396)
  IPR001846 von Willebrand factor, type D domain [PS51233] (238-418)
  IPR001846 von Willebrand factor, type D domain [SM00216] (227-396)
  IPR050733 Vitellogenin/Apolipophorin [PTHR23345] (60-412)